Protein AF-0000000085145143 (afdb_homodimer)

Foldseek 3Di:
DPCPPPPPPPPPPPVPPPPPPPLVPDDWQQEKEKDKDAQQDADPPFARIKMKIATSQLRQIAIAGANDLALVLLLQLVVLVQVCCCPVLVDGHAEYEDEPDPSCPDPVNVVVCVVVNHYYHYDDPVPVVVNVSVVVLVVQLQVQLVVLCVQLVHDCSLSVLSSVLSSVVQQQDADPVNRGHSCVSSVCVPPPVVVVVVSRHSRRPDDPSVQSNQVSCCSRVVDRDDPPPDPPPD/DPPPPPPPPPPPPPPPPPPPPPLVPDDWQQEKEKDKDAQQDADPPFARIKMKIATSQLRQIAIAGANDLALVLLLQLVVLVQVCCCPVLVDGHAEYEDEPDPSCPDPSNVVVCVVVNHYYHYDDPVPVVVNVSVVVLVVQLQVQLVVLCVQLVHDCSLSVLSSVLSSVVQQQDADPVNRGHSCVSSVCVPPPVVVVVVSRHRHRPDDPSVVSNQVSCCSRVVDRDDPPPDPPPD

pLDDT: mean 74.97, std 22.34, range [20.44, 96.88]

Structure (mmCIF, N/CA/C/O backbone):
data_AF-0000000085145143-model_v1
#
loop_
_entity.id
_entity.type
_entity.pdbx_description
1 polymer 'Integrase catalytic domain-containing protein'
#
loop_
_atom_site.group_PDB
_atom_site.id
_atom_site.type_symbol
_atom_site.label_atom_id
_atom_site.label_alt_id
_atom_site.label_comp_id
_atom_site.label_asym_id
_atom_site.label_entity_id
_atom_site.label_seq_id
_atom_site.pdbx_PDB_ins_code
_atom_site.Cartn_x
_atom_site.Cartn_y
_atom_site.Cartn_z
_atom_site.occupancy
_atom_site.B_iso_or_equiv
_atom_site.auth_seq_id
_atom_site.auth_comp_id
_atom_site.auth_asym_id
_atom_site.auth_atom_id
_atom_site.pdbx_PDB_model_num
ATOM 1 N N . MET A 1 1 ? 29.375 -17.984 45.969 1 22.61 1 MET A N 1
ATOM 2 C CA . MET A 1 1 ? 27.938 -18.203 46 1 22.61 1 MET A CA 1
ATOM 3 C C . MET A 1 1 ? 27.188 -17.016 45.406 1 22.61 1 MET A C 1
ATOM 5 O O . MET A 1 1 ? 26.656 -16.172 46.156 1 22.61 1 MET A O 1
ATOM 9 N N . TYR A 1 2 ? 27.625 -16.297 44.438 1 26.81 2 TYR A N 1
ATOM 10 C CA . TYR A 1 2 ? 27.219 -14.961 44 1 26.81 2 TYR A CA 1
ATOM 11 C C . TYR A 1 2 ? 25.812 -14.984 43.406 1 26.81 2 TYR A C 1
ATOM 13 O O . TYR A 1 2 ? 25.469 -15.875 42.625 1 26.81 2 TYR A O 1
ATOM 21 N N . ASN A 1 3 ? 24.719 -14.586 44.188 1 25.91 3 ASN A N 1
ATOM 22 C CA . ASN A 1 3 ? 23.266 -14.555 44.031 1 25.91 3 ASN A CA 1
ATOM 23 C C . ASN A 1 3 ? 22.844 -13.711 42.812 1 25.91 3 ASN A C 1
ATOM 25 O O . ASN A 1 3 ? 23.156 -12.516 42.75 1 25.91 3 ASN A O 1
ATOM 29 N N . VAL A 1 4 ? 22.953 -14.172 41.688 1 27.72 4 VAL A N 1
ATOM 30 C CA . VAL A 1 4 ? 22.656 -13.453 40.438 1 27.72 4 VAL A CA 1
ATOM 31 C C . VAL A 1 4 ? 21.203 -12.969 40.469 1 27.72 4 VAL A C 1
ATOM 33 O O . VAL A 1 4 ? 20.281 -13.766 40.656 1 27.72 4 VAL A O 1
ATOM 36 N N . PRO A 1 5 ? 20.906 -11.711 40.906 1 30.16 5 PRO A N 1
ATOM 37 C CA . PRO A 1 5 ? 19.547 -11.18 41.062 1 30.16 5 PRO A CA 1
ATOM 38 C C . PRO A 1 5 ? 18.719 -11.375 39.781 1 30.16 5 PRO A C 1
ATOM 40 O O . PRO A 1 5 ? 19.25 -11.344 38.688 1 30.16 5 PRO A O 1
ATOM 43 N N . THR A 1 6 ? 17.781 -12.281 39.781 1 27.17 6 THR A N 1
ATOM 44 C CA . THR A 1 6 ? 16.781 -12.703 38.781 1 27.17 6 THR A CA 1
ATOM 45 C C . THR A 1 6 ? 15.953 -11.516 38.312 1 27.17 6 THR A C 1
ATOM 47 O O . THR A 1 6 ? 15.219 -10.914 39.094 1 27.17 6 THR A O 1
ATOM 50 N N . ARG A 1 7 ? 16.547 -10.578 37.594 1 28.42 7 ARG A N 1
ATOM 51 C CA . ARG A 1 7 ? 15.742 -9.43 37.188 1 28.42 7 ARG A CA 1
ATOM 52 C C . ARG A 1 7 ? 14.383 -9.875 36.688 1 28.42 7 ARG A C 1
ATOM 54 O O . ARG A 1 7 ? 14.297 -10.711 35.781 1 28.42 7 ARG A O 1
ATOM 61 N N . GLN A 1 8 ? 13.297 -9.852 37.5 1 27.86 8 GLN A N 1
ATOM 62 C CA . GLN A 1 8 ? 11.867 -10.039 37.25 1 27.86 8 GLN A CA 1
ATOM 63 C C . GLN A 1 8 ? 11.414 -9.32 36 1 27.86 8 GLN A C 1
ATOM 65 O O . GLN A 1 8 ? 11.688 -8.133 35.812 1 27.86 8 GLN A O 1
ATOM 70 N N . SER A 1 9 ? 11.297 -9.953 34.906 1 26.72 9 SER A N 1
ATOM 71 C CA . SER A 1 9 ? 10.766 -9.547 33.594 1 26.72 9 SER A CA 1
ATOM 72 C C . SER A 1 9 ? 9.445 -8.805 33.75 1 26.72 9 SER A C 1
ATOM 74 O O . SER A 1 9 ? 8.492 -9.344 34.312 1 26.72 9 SER A O 1
ATOM 76 N N . ARG A 1 10 ? 9.5 -7.527 34.281 1 24.03 10 ARG A N 1
ATOM 77 C CA . ARG A 1 10 ? 8.289 -6.719 34.344 1 24.03 10 ARG A CA 1
ATOM 78 C C . ARG A 1 10 ? 7.465 -6.859 33.062 1 24.03 10 ARG A C 1
ATOM 80 O O . ARG A 1 10 ? 7.93 -6.504 31.984 1 24.03 10 ARG A O 1
ATOM 87 N N . LYS A 1 11 ? 6.703 -7.883 33 1 29.31 11 LYS A N 1
ATOM 88 C CA . LYS A 1 11 ? 5.605 -7.957 32.062 1 29.31 11 LYS A CA 1
ATOM 89 C C . LYS A 1 11 ? 4.949 -6.594 31.859 1 29.31 11 LYS A C 1
ATOM 91 O O . LYS A 1 11 ? 4.469 -5.992 32.812 1 29.31 11 LYS A O 1
ATOM 96 N N . HIS A 1 12 ? 5.586 -5.664 31.156 1 27.03 12 HIS A N 1
ATOM 97 C CA . HIS A 1 12 ? 4.918 -4.398 30.891 1 27.03 12 HIS A CA 1
ATOM 98 C C . HIS A 1 12 ? 3.461 -4.617 30.484 1 27.03 12 HIS A C 1
ATOM 100 O O . HIS A 1 12 ? 3.178 -5.324 29.516 1 27.03 12 HIS A O 1
ATOM 106 N N . ASN A 1 13 ? 2.652 -4.77 31.469 1 28.22 13 ASN A N 1
ATOM 107 C CA . ASN A 1 13 ? 1.201 -4.66 31.359 1 28.22 13 ASN A CA 1
ATOM 108 C C . ASN A 1 13 ? 0.792 -3.453 30.516 1 28.22 13 ASN A C 1
ATOM 110 O O . ASN A 1 13 ? 0.953 -2.309 30.953 1 28.22 13 ASN A O 1
ATOM 114 N N . HIS A 1 14 ? 1.243 -3.422 29.328 1 30.97 14 HIS A N 1
ATOM 115 C CA . HIS A 1 14 ? 0.666 -2.354 28.516 1 30.97 14 HIS A CA 1
ATOM 116 C C . HIS A 1 14 ? -0.844 -2.266 28.719 1 30.97 14 HIS A C 1
ATOM 118 O O . HIS A 1 14 ? -1.556 -3.258 28.531 1 30.97 14 HIS A O 1
ATOM 124 N N . THR A 1 15 ? -1.223 -1.493 29.656 1 28.31 15 THR A N 1
ATOM 125 C CA . THR A 1 15 ? -2.611 -1.104 29.875 1 28.31 15 THR A CA 1
ATOM 126 C C . THR A 1 15 ? -3.262 -0.66 28.578 1 28.31 15 THR A C 1
ATOM 128 O O . THR A 1 15 ? -2.883 0.364 28 1 28.31 15 THR A O 1
ATOM 131 N N . VAL A 1 16 ? -3.693 -1.386 27.734 1 35.94 16 VAL A N 1
ATOM 132 C CA . VAL A 1 16 ? -4.605 -1.197 26.609 1 35.94 16 VAL A CA 1
ATOM 133 C C . VAL A 1 16 ? -5.766 -0.296 27.031 1 35.94 16 VAL A C 1
ATOM 135 O O . VAL A 1 16 ? -6.668 -0.026 26.234 1 35.94 16 VAL A O 1
ATOM 138 N N . GLY A 1 17 ? -6.004 0.074 28.234 1 32.25 17 GLY A N 1
ATOM 139 C CA . GLY A 1 17 ? -7.16 0.779 28.766 1 32.25 17 GLY A CA 1
ATOM 140 C C . GLY A 1 17 ? -7.176 2.254 28.406 1 32.25 17 GLY A C 1
ATOM 141 O O . GLY A 1 17 ? -8.188 2.93 28.594 1 32.25 17 GLY A O 1
ATOM 142 N N . SER A 1 18 ? -6.051 2.936 28.547 1 34.72 18 SER A N 1
ATOM 143 C CA . SER A 1 18 ? -6.191 4.379 28.703 1 34.72 18 SER A CA 1
ATOM 144 C C . SER A 1 18 ? -6.59 5.039 27.391 1 34.72 18 SER A C 1
ATOM 146 O O . SER A 1 18 ? -6.492 6.262 27.25 1 34.72 18 SER A O 1
ATOM 148 N N . ARG A 1 19 ? -6.52 4.371 26.234 1 40.06 19 ARG A N 1
ATOM 149 C CA . ARG A 1 19 ? -7.188 5.141 25.188 1 40.06 19 ARG A CA 1
ATOM 150 C C . ARG A 1 19 ? -8.484 5.758 25.703 1 40.06 19 ARG A C 1
ATOM 152 O O . ARG A 1 19 ? -9.352 5.055 26.219 1 40.06 19 ARG A O 1
ATOM 159 N N . LEU A 1 20 ? -8.492 6.957 26.125 1 40.91 20 LEU A N 1
ATOM 160 C CA . LEU A 1 20 ? -9.617 7.715 26.656 1 40.91 20 LEU A CA 1
ATOM 161 C C . LEU A 1 20 ? -10.93 7.262 26.031 1 40.91 20 LEU A C 1
ATOM 163 O O . LEU A 1 20 ? -10.969 6.949 24.828 1 40.91 20 LEU A O 1
ATOM 167 N N . LYS A 1 21 ? -12 6.855 26.781 1 39.25 21 LYS A N 1
ATOM 168 C CA . LYS A 1 21 ? -13.445 6.723 26.625 1 39.25 21 LYS A CA 1
ATOM 169 C C . LYS A 1 21 ? -13.961 7.625 25.516 1 39.25 21 LYS A C 1
ATOM 171 O O . LYS A 1 21 ? -14.992 7.34 24.906 1 39.25 21 LYS A O 1
ATOM 176 N N . TYR A 1 22 ? -13.391 8.82 25.391 1 41.31 22 TYR A N 1
ATOM 177 C CA . TYR A 1 22 ? -13.992 9.891 24.609 1 41.31 22 TYR A CA 1
ATOM 178 C C . TYR A 1 22 ? -13.766 9.672 23.109 1 41.31 22 TYR A C 1
ATOM 180 O O . TYR A 1 22 ? -14.445 10.266 22.281 1 41.31 22 TYR A O 1
ATOM 188 N N . GLN A 1 23 ? -12.664 8.969 22.734 1 49.94 23 GLN A N 1
ATOM 189 C CA . GLN A 1 23 ? -12.352 8.898 21.312 1 49.94 23 GLN A CA 1
ATOM 190 C C . GLN A 1 23 ? -13.43 8.125 20.562 1 49.94 23 GLN A C 1
ATOM 192 O O . GLN A 1 23 ? -13.555 8.266 19.344 1 49.94 23 GLN A O 1
ATOM 197 N N . LYS A 1 24 ? -14.117 7.152 21.312 1 53.81 24 LYS A N 1
ATOM 198 C CA . LYS A 1 24 ? -15.078 6.266 20.672 1 53.81 24 LYS A CA 1
ATOM 199 C C . LYS A 1 24 ? -16.25 7.059 20.094 1 53.81 24 LYS A C 1
ATOM 201 O O . LYS A 1 24 ? -16.969 6.57 19.219 1 53.81 24 LYS A O 1
ATOM 206 N N . ASN A 1 25 ? -16.25 8.438 20.422 1 67.5 25 ASN A N 1
ATOM 207 C CA . ASN A 1 25 ? -17.547 8.969 20.016 1 67.5 25 ASN A CA 1
ATOM 208 C C . ASN A 1 25 ? -17.391 10.031 18.938 1 67.5 25 ASN A C 1
ATOM 210 O O . ASN A 1 25 ? -18.312 10.82 18.703 1 67.5 25 ASN A O 1
ATOM 214 N N . TYR A 1 26 ? -16.109 10.109 18.328 1 87.88 26 TYR A N 1
ATOM 215 C CA . TYR A 1 26 ? -16.016 11.172 17.344 1 87.88 26 TYR A CA 1
ATOM 216 C C . TYR A 1 26 ? -16.391 10.664 15.953 1 87.88 26 TYR A C 1
ATOM 218 O O . TYR A 1 26 ? -16.078 9.516 15.609 1 87.88 26 TYR A O 1
ATOM 226 N N . GLU A 1 27 ? -17.094 11.508 15.242 1 91.5 27 GLU A N 1
ATOM 227 C CA . GLU A 1 27 ? -17.375 11.242 13.836 1 91.5 27 GLU A CA 1
ATOM 228 C C .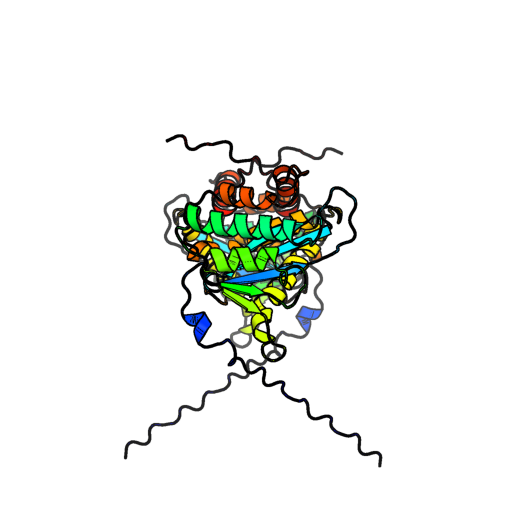 GLU A 1 27 ? -16.156 11.5 12.969 1 91.5 27 GLU A C 1
ATOM 230 O O . GLU A 1 27 ? -15.172 12.102 13.422 1 91.5 27 GLU A O 1
ATOM 235 N N . PRO A 1 28 ? -16.156 11.047 11.766 1 90.88 28 PRO A N 1
ATOM 236 C CA . PRO A 1 28 ? -15.008 11.25 10.875 1 90.88 28 PRO A CA 1
ATOM 237 C C . PRO A 1 28 ? -14.578 12.711 10.789 1 90.88 28 PRO A C 1
ATOM 239 O O . PRO A 1 28 ? -15.406 13.594 10.562 1 90.88 28 PRO A O 1
ATOM 242 N N . PHE A 1 29 ? -13.289 12.961 11.055 1 93.19 29 PHE A N 1
ATOM 243 C CA . PHE A 1 29 ? -12.562 14.211 10.836 1 93.19 29 PHE A CA 1
ATOM 244 C C . PHE A 1 29 ? -12.859 15.203 11.953 1 93.19 29 PHE A C 1
ATOM 246 O O . PHE A 1 29 ? -12.477 16.375 11.867 1 93.19 29 PHE A O 1
ATOM 253 N N . GLN A 1 30 ? -13.453 14.766 13.055 1 95.06 30 GLN A N 1
ATOM 254 C CA . GLN A 1 30 ? -13.75 15.648 14.172 1 95.06 30 GLN A CA 1
ATOM 255 C C . GLN A 1 30 ? -12.578 15.727 15.141 1 95.06 30 GLN A C 1
ATOM 257 O O . GLN A 1 30 ? -12.398 16.734 15.828 1 95.06 30 GLN A O 1
ATOM 262 N N . TYR A 1 31 ? -11.844 14.719 15.211 1 94.56 31 TYR A N 1
ATOM 263 C CA . TYR A 1 31 ? -10.672 14.625 16.078 1 94.56 31 TYR A CA 1
ATOM 264 C C . TYR A 1 31 ? -9.43 14.266 15.289 1 94.56 31 TYR A C 1
ATOM 266 O O . TYR A 1 31 ? -9.305 13.148 14.781 1 94.56 31 TYR A O 1
ATOM 274 N N . ILE A 1 32 ? -8.461 15.211 15.234 1 94.19 32 ILE A N 1
ATOM 275 C CA . ILE A 1 32 ? -7.305 15.047 14.367 1 94.19 32 ILE A CA 1
ATOM 276 C C . ILE A 1 32 ? -6.027 15.016 15.203 1 94.19 32 ILE A C 1
ATOM 278 O O . ILE A 1 32 ? -5.824 15.875 16.062 1 94.19 32 ILE A O 1
ATOM 282 N N . HIS A 1 33 ? -5.238 13.969 15.008 1 93.38 33 HIS A N 1
ATOM 283 C CA . HIS A 1 33 ? -3.889 13.898 15.562 1 93.38 33 HIS A CA 1
ATOM 284 C C . HIS A 1 33 ? -2.875 14.539 14.617 1 93.38 33 HIS A C 1
ATOM 286 O O . HIS A 1 33 ? -3.025 14.477 13.398 1 93.38 33 HIS A O 1
ATOM 292 N N . THR A 1 34 ? -1.858 15.141 15.188 1 92.88 34 THR A N 1
ATOM 293 C CA . THR A 1 34 ? -0.832 15.711 14.328 1 92.88 34 THR A CA 1
ATOM 294 C C . THR A 1 34 ? 0.549 15.57 14.953 1 92.88 34 THR A C 1
ATOM 296 O O . THR A 1 34 ? 0.671 15.469 16.172 1 92.88 34 THR A O 1
ATOM 299 N N . ASP A 1 35 ? 1.504 15.43 14.141 1 90.75 35 ASP A N 1
ATOM 300 C CA . ASP A 1 35 ? 2.908 15.367 14.531 1 90.75 35 ASP A CA 1
ATOM 301 C C . ASP A 1 35 ? 3.814 15.875 13.414 1 90.75 35 ASP A C 1
ATOM 303 O O . ASP A 1 35 ? 3.508 15.703 12.234 1 90.75 35 ASP A O 1
ATOM 307 N N . VAL A 1 36 ? 4.836 16.547 13.852 1 91.94 36 VAL A N 1
ATOM 308 C CA . VAL A 1 36 ? 5.812 17.062 12.898 1 91.94 36 VAL A CA 1
ATOM 309 C C . VAL A 1 36 ? 7.074 16.203 12.93 1 91.94 36 VAL A C 1
ATOM 311 O O . VAL A 1 36 ? 7.52 15.781 14 1 91.94 36 VAL A O 1
ATOM 314 N N . PHE A 1 37 ? 7.633 16 11.703 1 93.06 37 PHE A N 1
ATOM 315 C CA . PHE A 1 37 ? 8.883 15.25 11.617 1 93.06 37 PHE A CA 1
ATOM 316 C C . PHE A 1 37 ? 9.938 16.031 10.852 1 93.06 37 PHE A C 1
ATOM 318 O O . PHE A 1 37 ? 9.633 16.672 9.836 1 93.06 37 PHE A O 1
ATOM 325 N N . GLY A 1 38 ? 11.18 15.875 11.25 1 92.44 38 GLY A N 1
ATOM 326 C CA . GLY A 1 38 ? 12.32 16.547 10.648 1 92.44 38 GLY A CA 1
ATOM 327 C C . GLY A 1 38 ? 13.203 17.234 11.664 1 92.44 38 GLY A C 1
ATOM 328 O O . GLY A 1 38 ? 13.023 17.078 12.875 1 92.44 38 GLY A O 1
ATOM 329 N N . PRO A 1 39 ? 14.188 17.922 11.422 1 93.69 39 PRO A N 1
ATOM 330 C CA . PRO A 1 39 ? 14.594 18.125 10.031 1 93.69 39 PRO A CA 1
ATOM 331 C C . PRO A 1 39 ? 15.344 16.922 9.453 1 93.69 39 PRO A C 1
ATOM 333 O O . PRO A 1 39 ? 16.094 16.266 10.172 1 93.69 39 PRO A O 1
ATOM 336 N N . VAL A 1 40 ? 15.07 16.641 8.156 1 93.75 40 VAL A N 1
ATOM 337 C CA . VAL A 1 40 ? 15.852 15.695 7.387 1 93.75 40 VAL A CA 1
ATOM 338 C C . VAL A 1 40 ? 16.906 16.438 6.562 1 93.75 40 VAL A C 1
ATOM 340 O O . VAL A 1 40 ? 16.641 17.516 6.027 1 93.75 40 VAL A O 1
ATOM 343 N N . SER A 1 41 ? 18.094 15.859 6.516 1 93.06 41 SER A N 1
ATOM 344 C CA . SER A 1 41 ? 19.188 16.5 5.781 1 93.06 41 SER A CA 1
ATOM 345 C C . SER A 1 41 ? 19.047 16.266 4.277 1 93.06 41 SER A C 1
ATOM 347 O O . SER A 1 41 ? 19.469 15.234 3.762 1 93.06 41 SER A O 1
ATOM 349 N N . VAL A 1 42 ? 18.469 17.234 3.541 1 92 42 VAL A N 1
ATOM 350 C CA . VAL A 1 42 ? 18.297 17.172 2.094 1 92 42 VAL A CA 1
ATOM 351 C C . VAL A 1 42 ? 18.656 18.516 1.469 1 92 42 VAL A C 1
ATOM 353 O O . VAL A 1 42 ? 18.703 19.531 2.158 1 92 42 VAL A O 1
ATOM 356 N N . ASP A 1 43 ? 18.969 18.469 0.207 1 87.94 43 ASP A N 1
ATOM 357 C CA . ASP A 1 43 ? 19.344 19.672 -0.508 1 87.94 43 ASP A CA 1
ATOM 358 C C . ASP A 1 43 ? 18.109 20.516 -0.84 1 87.94 43 ASP A C 1
ATOM 360 O O . ASP A 1 43 ? 17.031 19.984 -1.066 1 87.94 43 ASP A O 1
ATOM 364 N N . LYS A 1 44 ? 18.344 21.906 -0.719 1 83.75 44 LYS A N 1
ATOM 365 C CA . LYS A 1 44 ? 17.281 22.75 -1.267 1 83.75 44 LYS A CA 1
ATOM 366 C C . LYS A 1 44 ? 17.094 22.484 -2.756 1 83.75 44 LYS A C 1
ATOM 368 O O . LYS A 1 44 ? 18.047 22.172 -3.471 1 83.75 44 LYS A O 1
ATOM 373 N N . PRO A 1 45 ? 15.867 22.422 -3.256 1 84.31 45 PRO A N 1
ATOM 374 C CA . PRO A 1 45 ? 14.648 22.969 -2.643 1 84.31 45 PRO A CA 1
ATOM 375 C C . PRO A 1 45 ? 13.766 21.891 -2.025 1 84.31 45 PRO A C 1
ATOM 377 O O . PRO A 1 45 ? 12.562 22.094 -1.842 1 84.31 45 PRO A O 1
ATOM 380 N N . TYR A 1 46 ? 14.297 20.719 -1.671 1 86.44 46 TYR A N 1
ATOM 381 C CA . TYR A 1 46 ? 13.484 19.656 -1.098 1 86.44 46 TYR A CA 1
ATOM 382 C C . TYR A 1 46 ? 13.125 19.953 0.35 1 86.44 46 TYR A C 1
ATOM 384 O O . TYR A 1 46 ? 13.93 20.531 1.089 1 86.44 46 TYR A O 1
ATOM 392 N N . PRO A 1 47 ? 11.859 19.641 0.732 1 88.88 47 PRO A N 1
ATOM 393 C CA . PRO A 1 47 ? 11.445 19.938 2.105 1 88.88 47 PRO A CA 1
ATOM 394 C C . PRO A 1 47 ? 12.25 19.172 3.146 1 88.88 47 PRO A C 1
ATOM 396 O O . PRO A 1 47 ? 12.547 17.984 2.955 1 88.88 47 PRO A O 1
ATOM 399 N N . SER A 1 48 ? 12.547 19.844 4.238 1 93 48 SER A N 1
ATOM 400 C CA . SER A 1 48 ? 13.32 19.219 5.305 1 93 48 SER A CA 1
ATOM 401 C C . SER A 1 48 ? 12.414 18.719 6.422 1 93 48 SER A C 1
ATOM 403 O O . SER A 1 48 ? 12.852 17.969 7.297 1 93 48 SER A O 1
ATOM 405 N N . TRP A 1 49 ? 11.094 19.188 6.344 1 92.94 49 TRP A N 1
ATOM 406 C CA . TRP A 1 49 ? 10.102 18.797 7.348 1 92.94 49 TRP A CA 1
ATOM 407 C C . TRP A 1 49 ? 8.797 18.375 6.691 1 92.94 49 TRP A C 1
ATOM 409 O O . TRP A 1 49 ? 8.523 18.75 5.547 1 92.94 49 TRP A O 1
ATOM 419 N N . PHE A 1 50 ? 8.086 17.547 7.391 1 92.19 50 PHE A N 1
ATOM 420 C CA . PHE A 1 50 ? 6.684 17.391 7.031 1 92.19 50 PHE A CA 1
ATOM 421 C C . PHE A 1 50 ? 5.805 17.344 8.281 1 92.19 50 PHE A C 1
ATOM 423 O O . PHE A 1 50 ? 6.301 17.094 9.383 1 92.19 50 PHE A O 1
ATOM 430 N N . VAL A 1 51 ? 4.613 17.688 8.133 1 92.69 51 VAL A N 1
ATOM 431 C CA . VAL A 1 51 ? 3.613 17.531 9.18 1 92.69 51 VAL A CA 1
ATOM 432 C C . VAL A 1 51 ? 2.564 16.5 8.734 1 92.69 51 VAL A C 1
ATOM 434 O O . VAL A 1 51 ? 2.139 16.516 7.578 1 92.69 51 VAL A O 1
ATOM 437 N N . ALA A 1 52 ? 2.262 15.648 9.617 1 92.81 52 ALA A N 1
ATOM 438 C CA . ALA A 1 52 ? 1.256 14.625 9.344 1 92.81 52 ALA A CA 1
ATOM 439 C C . ALA A 1 52 ? 0.009 14.836 10.203 1 92.81 52 ALA A C 1
ATOM 441 O O . ALA A 1 52 ? 0.105 15.273 11.352 1 92.81 52 ALA A O 1
ATOM 442 N N . PHE A 1 53 ? -1.136 14.602 9.633 1 93 53 PHE A N 1
ATOM 443 C CA . PHE A 1 53 ? -2.426 14.617 10.312 1 93 53 PHE A CA 1
ATOM 444 C C . PHE A 1 53 ? -3.125 13.273 10.188 1 93 53 PHE A C 1
ATOM 446 O O . PHE A 1 53 ? -3.105 12.656 9.117 1 93 53 PHE A O 1
ATOM 453 N N . THR A 1 54 ? -3.68 12.797 11.242 1 93.12 54 THR A N 1
ATOM 454 C CA . THR A 1 54 ? -4.414 11.539 11.234 1 93.12 54 THR A CA 1
ATOM 455 C C . THR A 1 54 ? -5.773 11.703 11.914 1 93.12 54 THR A C 1
ATOM 457 O O . THR A 1 54 ? -5.852 12.172 13.047 1 93.12 54 THR A O 1
ATOM 460 N N . ASP A 1 55 ? -6.77 11.359 11.203 1 92.56 55 ASP A N 1
ATOM 461 C CA . ASP A 1 55 ? -8.109 11.352 11.789 1 92.56 55 ASP A CA 1
ATOM 462 C C . ASP A 1 55 ? -8.273 10.188 12.766 1 92.56 55 ASP A C 1
ATOM 464 O O . ASP A 1 55 ? -7.891 9.062 12.461 1 92.56 55 ASP A O 1
ATOM 468 N N . GLU A 1 56 ? -8.828 10.477 13.883 1 91.69 56 GLU A N 1
ATOM 469 C CA . GLU A 1 56 ? -9.016 9.469 14.93 1 91.69 56 GLU A CA 1
ATOM 470 C C . GLU A 1 56 ? -9.984 8.375 14.477 1 91.69 56 GLU A C 1
ATOM 472 O O . GLU A 1 56 ? -9.688 7.188 14.602 1 91.69 56 GLU A O 1
ATOM 477 N N . ALA A 1 57 ? -11.062 8.75 13.883 1 91.56 57 ALA A N 1
ATOM 478 C CA . ALA A 1 57 ? -12.172 7.836 13.594 1 91.56 57 ALA A CA 1
ATOM 479 C C . ALA A 1 57 ? -11.852 6.957 12.391 1 91.56 57 ALA A C 1
ATOM 481 O O . ALA A 1 57 ? -12.117 5.754 12.406 1 91.56 57 ALA A O 1
ATOM 482 N N . THR A 1 58 ? -11.266 7.527 11.375 1 90.75 58 THR A N 1
ATOM 483 C CA . THR A 1 58 ? -11.109 6.816 10.109 1 90.75 58 THR A CA 1
ATOM 484 C C . THR A 1 58 ? -9.664 6.383 9.914 1 90.75 58 THR A C 1
ATOM 486 O O . THR A 1 58 ? -9.367 5.559 9.047 1 90.75 58 THR A O 1
ATOM 489 N N . ARG A 1 59 ? -8.742 6.992 10.57 1 92.06 59 ARG A N 1
ATOM 490 C CA . ARG A 1 59 ? -7.297 6.809 10.43 1 92.06 59 ARG A CA 1
ATOM 491 C C . ARG A 1 59 ? -6.801 7.355 9.102 1 92.06 59 ARG A C 1
ATOM 493 O O . ARG A 1 59 ? -5.676 7.07 8.688 1 92.06 59 ARG A O 1
ATOM 500 N N . PHE A 1 60 ? -7.66 8.141 8.492 1 90.81 60 PHE A N 1
ATOM 501 C CA . PHE A 1 60 ? -7.227 8.812 7.273 1 90.81 60 PHE A CA 1
ATOM 502 C C . PHE A 1 60 ? -6.094 9.789 7.566 1 90.81 60 PHE A C 1
ATOM 504 O O . PHE A 1 60 ? -6.133 10.508 8.562 1 90.81 60 PHE A O 1
ATOM 511 N N . ARG A 1 61 ? -5.145 9.812 6.617 1 91.19 61 ARG A N 1
ATOM 512 C CA . ARG A 1 61 ? -3.936 10.594 6.871 1 91.19 61 ARG A CA 1
ATOM 513 C C . ARG A 1 61 ? -3.715 11.633 5.773 1 91.19 61 ARG A C 1
ATOM 515 O O . ARG A 1 61 ? -4.023 11.383 4.605 1 91.19 61 ARG A O 1
ATOM 522 N N . TRP A 1 62 ? -3.158 12.766 6.238 1 89.06 62 TRP A N 1
ATOM 523 C CA . TRP A 1 62 ? -2.596 13.789 5.367 1 89.06 62 TRP A CA 1
ATOM 524 C C . TRP A 1 62 ? -1.149 14.086 5.742 1 89.06 62 TRP A C 1
ATOM 526 O O . TRP A 1 62 ? -0.775 14.008 6.914 1 89.06 62 TRP A O 1
ATOM 536 N N . VAL A 1 63 ? -0.386 14.422 4.684 1 90.88 63 VAL A N 1
ATOM 537 C CA . VAL A 1 63 ? 0.961 14.922 4.949 1 90.88 63 VAL A CA 1
ATOM 538 C C . VAL A 1 63 ? 1.214 16.188 4.133 1 90.88 63 VAL A C 1
ATOM 540 O O . VAL A 1 63 ? 0.771 16.297 2.986 1 90.88 63 VAL A O 1
ATOM 543 N N . PHE A 1 64 ? 1.954 17.125 4.777 1 87.88 64 PHE A N 1
ATOM 544 C CA . PHE A 1 64 ? 2.324 18.391 4.125 1 87.88 64 PHE A CA 1
ATOM 545 C C . PHE A 1 64 ? 3.812 18.656 4.297 1 87.88 64 PHE A C 1
ATOM 547 O O . PHE A 1 64 ? 4.367 18.453 5.379 1 87.88 64 PHE A O 1
ATOM 554 N N . PRO A 1 65 ? 4.352 19.062 3.141 1 88.69 65 PRO A N 1
ATOM 555 C CA . PRO A 1 65 ? 5.754 19.469 3.277 1 88.69 65 PRO A CA 1
ATOM 556 C C . PRO A 1 65 ? 5.914 20.781 4.02 1 88.69 65 PRO A C 1
ATOM 558 O O . PRO A 1 65 ? 5.059 21.672 3.91 1 88.69 65 PRO A O 1
ATOM 561 N N . LEU A 1 66 ? 6.953 20.891 4.781 1 88.88 66 LEU A N 1
ATOM 562 C CA . LEU A 1 66 ? 7.281 22.141 5.473 1 88.88 66 LEU A CA 1
ATOM 563 C C . LEU A 1 66 ? 8.719 22.562 5.191 1 88.88 66 LEU A C 1
ATOM 565 O O . LEU A 1 66 ? 9.633 21.719 5.227 1 88.88 66 LEU A O 1
ATOM 569 N N . GLU A 1 67 ? 8.867 23.797 4.891 1 85.38 67 GLU A N 1
ATOM 570 C CA . GLU A 1 67 ? 10.211 24.344 4.762 1 85.38 67 GLU A CA 1
ATOM 571 C C . GLU A 1 67 ? 10.82 24.625 6.133 1 85.38 67 GLU A C 1
ATOM 573 O O . GLU A 1 67 ? 12.039 24.547 6.305 1 85.38 67 GLU A O 1
ATOM 578 N N . ASN A 1 68 ? 9.977 24.984 7.031 1 86.75 68 ASN A N 1
ATOM 579 C CA . ASN A 1 68 ? 10.328 25.266 8.414 1 86.75 68 ASN A CA 1
ATOM 580 C C . ASN A 1 68 ? 9.148 25.016 9.359 1 86.75 68 ASN A C 1
ATOM 582 O O . ASN A 1 68 ? 8.078 24.594 8.922 1 86.75 68 ASN A O 1
ATOM 586 N N . LYS A 1 69 ? 9.359 25.219 10.656 1 87.5 69 LYS A N 1
ATOM 587 C CA . LYS A 1 69 ? 8.328 24.906 11.641 1 87.5 69 LYS A CA 1
ATOM 588 C C . LYS A 1 69 ? 7.77 26.188 12.266 1 87.5 69 LYS A C 1
ATOM 590 O O . LYS A 1 69 ? 7.465 26.219 13.461 1 87.5 69 LYS A O 1
ATOM 595 N N . THR A 1 70 ? 7.684 27.188 11.492 1 88.38 70 THR A N 1
ATOM 596 C CA . THR A 1 70 ? 7.219 28.453 12.047 1 88.38 70 THR A CA 1
ATOM 597 C C . THR A 1 70 ? 5.711 28.422 12.297 1 88.38 70 THR A C 1
ATOM 599 O O . THR A 1 70 ? 4.988 27.672 11.641 1 88.38 70 THR A O 1
ATOM 602 N N . ALA A 1 71 ? 5.27 29.297 13.156 1 89.69 71 ALA A N 1
ATOM 603 C CA . ALA A 1 71 ? 3.859 29.391 13.523 1 89.69 71 ALA A CA 1
ATOM 604 C C . ALA A 1 71 ? 3.008 29.781 12.312 1 89.69 71 ALA A C 1
ATOM 606 O O . ALA A 1 71 ? 1.902 29.266 12.141 1 89.69 71 ALA A O 1
ATOM 607 N N . ASP A 1 72 ? 3.506 30.672 11.531 1 90.25 72 ASP A N 1
ATOM 608 C CA . ASP A 1 72 ? 2.76 31.141 10.367 1 90.25 72 ASP A CA 1
ATOM 609 C C . ASP A 1 72 ? 2.498 30 9.391 1 90.25 72 ASP A C 1
ATOM 611 O O . ASP A 1 72 ? 1.394 29.875 8.859 1 90.25 72 ASP A O 1
ATOM 615 N N . LEU A 1 73 ? 3.545 29.281 9.133 1 88.12 73 LEU A N 1
ATOM 616 C CA . LEU A 1 73 ? 3.404 28.156 8.203 1 88.12 73 LEU A CA 1
ATOM 617 C C . LEU A 1 73 ? 2.453 27.109 8.758 1 88.12 73 LEU A C 1
ATOM 619 O O . LEU A 1 73 ? 1.623 26.562 8.023 1 88.12 73 LEU A O 1
ATOM 623 N N . MET A 1 74 ? 2.529 26.812 9.977 1 91.19 74 MET A N 1
ATOM 624 C CA . MET A 1 74 ? 1.643 25.844 10.609 1 91.19 74 MET A CA 1
ATOM 625 C C . MET A 1 74 ? 0.192 26.312 10.555 1 91.19 74 MET A C 1
ATOM 627 O O . MET A 1 74 ? -0.709 25.516 10.273 1 91.19 74 MET A O 1
ATOM 631 N N . LEU A 1 75 ? 0.048 27.547 10.844 1 92.75 75 LEU A N 1
ATOM 632 C CA . LEU A 1 75 ? -1.295 28.109 10.742 1 92.75 75 LEU A CA 1
ATOM 633 C C . LEU A 1 75 ? -1.848 27.938 9.328 1 92.75 75 LEU A C 1
ATOM 635 O O . LEU A 1 75 ? -3.006 27.562 9.156 1 92.75 75 LEU A O 1
ATOM 639 N N . HIS A 1 76 ? -1.012 28.219 8.406 1 90.56 76 HIS A N 1
ATOM 640 C CA . HIS A 1 76 ? -1.422 28.094 7.012 1 90.56 76 HIS A CA 1
ATOM 641 C C . HIS A 1 76 ? -1.869 26.672 6.691 1 90.56 76 HIS A C 1
ATOM 643 O O . HIS A 1 76 ? -2.928 26.469 6.094 1 90.56 76 HIS A O 1
ATOM 649 N N . VAL A 1 77 ? -1.1 25.672 7.082 1 90.38 77 VAL A N 1
ATOM 650 C CA . VAL A 1 77 ? -1.377 24.266 6.781 1 90.38 77 VAL A CA 1
ATOM 651 C C . VAL A 1 77 ? -2.645 23.828 7.512 1 90.38 77 VAL A C 1
ATOM 653 O O . VAL A 1 77 ? -3.508 23.172 6.922 1 90.38 77 VAL A O 1
ATOM 656 N N . ILE A 1 78 ? -2.811 24.172 8.75 1 93.38 78 ILE A N 1
ATOM 657 C CA . ILE A 1 78 ? -3.951 23.75 9.555 1 93.38 78 ILE A CA 1
ATOM 658 C C . ILE A 1 78 ? -5.227 24.406 9.023 1 93.38 78 ILE A C 1
ATOM 660 O O . ILE A 1 78 ? -6.266 23.75 8.906 1 93.38 78 ILE A O 1
ATOM 664 N N . THR A 1 79 ? -5.113 25.672 8.664 1 92.5 79 THR A N 1
ATOM 665 C CA . THR A 1 79 ? -6.266 26.344 8.086 1 92.5 79 THR A CA 1
ATOM 666 C C . THR A 1 79 ? -6.691 25.688 6.777 1 92.5 79 THR A C 1
ATOM 668 O O . THR A 1 79 ? -7.883 25.484 6.539 1 92.5 79 THR A O 1
ATOM 671 N N . ALA A 1 80 ? -5.707 25.359 5.98 1 86.75 80 ALA A N 1
ATOM 672 C CA . ALA A 1 80 ? -6 24.672 4.723 1 86.75 80 ALA A CA 1
ATOM 673 C C . ALA A 1 80 ? -6.695 23.344 4.969 1 86.75 80 ALA A C 1
ATOM 675 O O . ALA A 1 80 ? -7.652 22.984 4.27 1 86.75 80 ALA A O 1
ATOM 676 N N . LEU A 1 81 ? -6.258 22.609 5.914 1 89.94 81 LEU A N 1
ATOM 677 C CA . LEU A 1 81 ? -6.84 21.312 6.234 1 89.94 81 LEU A CA 1
ATOM 678 C C . LEU A 1 81 ? -8.273 21.469 6.73 1 89.94 81 LEU A C 1
ATOM 680 O O . LEU A 1 81 ? -9.172 20.766 6.281 1 89.94 81 LEU A O 1
ATOM 684 N N . VAL A 1 82 ? -8.469 22.375 7.664 1 92.88 82 VAL A N 1
ATOM 685 C CA . VAL A 1 82 ? -9.797 22.625 8.227 1 92.88 82 VAL A CA 1
ATOM 686 C C . VAL A 1 82 ? -10.773 23 7.113 1 92.88 82 VAL A C 1
ATOM 688 O O . VAL A 1 82 ? -11.883 22.469 7.059 1 92.88 82 VAL A O 1
ATOM 691 N N . ASN A 1 83 ? -10.328 23.828 6.199 1 88 83 ASN A N 1
ATOM 692 C CA . ASN A 1 83 ? -11.18 24.25 5.086 1 88 83 ASN A CA 1
ATOM 693 C C . ASN A 1 83 ? -11.477 23.094 4.145 1 88 83 ASN A C 1
ATOM 695 O O . ASN A 1 83 ? -12.602 22.969 3.648 1 88 83 ASN A O 1
ATOM 699 N N . THR A 1 84 ? -10.5 22.328 3.908 1 83.25 84 THR A N 1
ATOM 700 C CA . THR A 1 84 ? -10.68 21.156 3.041 1 83.25 84 THR A CA 1
ATOM 701 C C . THR A 1 84 ? -11.703 20.203 3.635 1 83.25 84 THR A C 1
ATOM 703 O O . THR A 1 84 ? -12.586 19.703 2.928 1 83.25 84 THR A O 1
ATOM 706 N N . ILE A 1 85 ? -11.594 19.891 4.883 1 86.81 85 ILE A N 1
ATOM 707 C CA . ILE A 1 85 ? -12.492 18.969 5.566 1 86.81 85 ILE A CA 1
ATOM 708 C C . ILE A 1 85 ? -13.914 19.516 5.527 1 86.81 85 ILE A C 1
ATOM 710 O O . ILE A 1 85 ? -14.867 18.781 5.246 1 86.81 85 ILE A O 1
ATOM 714 N N . LYS A 1 86 ? -14.047 20.781 5.77 1 88 86 LYS A N 1
ATOM 715 C CA . LYS A 1 86 ? -15.352 21.438 5.754 1 88 86 LYS A CA 1
ATOM 716 C C . LYS A 1 86 ? -15.977 21.375 4.363 1 88 86 LYS A C 1
ATOM 718 O O . LYS A 1 86 ? -17.156 21.016 4.219 1 88 86 LYS A O 1
ATOM 723 N N . ARG A 1 87 ? -15.211 21.625 3.371 1 81.31 87 ARG A N 1
ATOM 724 C CA . ARG A 1 87 ? -15.734 21.766 2.016 1 81.31 87 ARG A CA 1
ATOM 725 C C . ARG A 1 87 ? -15.906 20.406 1.354 1 81.31 87 ARG A C 1
ATOM 727 O O . ARG A 1 87 ? -16.922 20.141 0.71 1 81.31 87 ARG A O 1
ATOM 734 N N . GLN A 1 88 ? -14.906 19.531 1.507 1 73.81 88 GLN A N 1
ATOM 735 C CA . GLN A 1 88 ? -14.883 18.297 0.748 1 73.81 88 GLN A CA 1
ATOM 736 C C . GLN A 1 88 ? -15.625 17.188 1.486 1 73.81 88 GLN A C 1
ATOM 738 O O . GLN A 1 88 ? -16.172 16.266 0.862 1 73.81 88 GLN A O 1
ATOM 743 N N . PHE A 1 89 ? -15.664 17.234 2.795 1 77.19 89 PHE A N 1
ATOM 744 C CA . PHE A 1 89 ? -16.203 16.109 3.551 1 77.19 89 PHE A CA 1
ATOM 745 C C . PHE A 1 89 ? -17.438 16.516 4.332 1 77.19 89 PHE A C 1
ATOM 747 O O . PHE A 1 89 ? -18.062 15.695 5.008 1 77.19 89 PHE A O 1
ATOM 754 N N . ASN A 1 90 ? -17.781 17.75 4.219 1 80.75 90 ASN A N 1
ATOM 755 C CA . ASN A 1 90 ? -18.922 18.297 4.934 1 80.75 90 ASN A CA 1
ATOM 756 C C . ASN A 1 90 ? -18.891 17.922 6.414 1 80.75 90 ASN A C 1
ATOM 758 O O . ASN A 1 90 ? -19.875 17.469 6.973 1 80.75 90 ASN A O 1
ATOM 762 N N . SER A 1 91 ? -17.781 17.938 6.961 1 88.12 91 SER A N 1
ATOM 763 C CA . SER A 1 91 ? -17.531 17.688 8.383 1 88.12 91 SER A CA 1
ATOM 764 C C . SER A 1 91 ? -16.828 18.875 9.031 1 88.12 91 SER A C 1
ATOM 766 O O . SER A 1 91 ? -16.469 19.844 8.359 1 88.12 91 SER A O 1
ATOM 768 N N . LYS A 1 92 ? -16.766 18.859 10.367 1 92.81 92 LYS A N 1
ATOM 769 C CA . LYS A 1 92 ? -16.094 19.922 11.117 1 92.81 92 LYS A CA 1
ATOM 770 C C . LYS A 1 92 ? -15.062 19.359 12.078 1 92.81 92 LYS A C 1
ATOM 772 O O . LYS A 1 92 ? -15.305 18.344 12.742 1 92.81 92 LYS A O 1
ATOM 777 N N . VAL A 1 93 ? -13.945 20 12.047 1 95.62 93 VAL A N 1
ATOM 778 C CA . VAL A 1 93 ? -12.922 19.609 13.008 1 95.62 93 VAL A CA 1
ATOM 779 C C . VAL A 1 93 ? -13.281 20.156 14.391 1 95.62 93 VAL A C 1
ATOM 781 O O . VAL A 1 93 ? -13.469 21.359 14.562 1 95.62 93 VAL A O 1
ATOM 784 N N . LEU A 1 94 ? -13.375 19.281 15.367 1 95.38 94 LEU A N 1
ATOM 785 C CA . LEU A 1 94 ? -13.711 19.703 16.719 1 95.38 94 LEU A CA 1
ATOM 786 C C . LEU A 1 94 ? -12.461 19.859 17.578 1 95.38 94 LEU A C 1
ATOM 788 O O . LEU A 1 94 ? -12.398 20.719 18.453 1 95.38 94 LEU A O 1
ATOM 792 N N . CYS A 1 95 ? -11.508 18.984 17.266 1 95.06 95 CYS A N 1
ATOM 793 C CA . CYS A 1 95 ? -10.336 18.953 18.125 1 95.06 95 CYS A CA 1
ATOM 794 C C . CYS A 1 95 ? -9.078 18.609 17.328 1 95.06 95 CYS A C 1
ATOM 796 O O . CYS A 1 95 ? -9.125 17.797 16.422 1 95.06 95 CYS A O 1
ATOM 798 N N . PHE A 1 96 ? -7.984 19.234 17.734 1 94.19 96 PHE A N 1
ATOM 799 C CA . PHE A 1 96 ? -6.645 18.797 17.375 1 94.19 96 PHE A CA 1
ATOM 800 C C . PHE A 1 96 ? -5.879 18.297 18.594 1 94.19 96 PHE A C 1
ATOM 802 O O . PHE A 1 96 ? -5.93 18.922 19.656 1 94.19 96 PHE A O 1
ATOM 809 N N . GLN A 1 97 ? -5.289 17.172 18.453 1 91.62 97 GLN A N 1
ATOM 810 C CA . GLN A 1 97 ? -4.363 16.672 19.469 1 91.62 97 GLN A CA 1
ATOM 811 C C . GLN A 1 97 ? -2.92 17 19.094 1 91.62 97 GLN A C 1
ATOM 813 O O . GLN A 1 97 ? -2.41 16.516 18.078 1 91.62 97 GLN A O 1
ATOM 818 N N . PHE A 1 98 ? -2.275 17.781 19.953 1 88.44 98 PHE A N 1
ATOM 819 C CA . PHE A 1 98 ? -0.913 18.25 19.703 1 88.44 98 PHE A CA 1
ATOM 820 C C . PHE A 1 98 ? 0.054 17.625 20.719 1 88.44 98 PHE A C 1
ATOM 822 O O . PHE A 1 98 ? -0.34 17.266 21.828 1 88.44 98 PHE A O 1
ATOM 829 N N . ASP A 1 99 ? 1.251 17.453 20.188 1 80.5 99 ASP A N 1
ATOM 830 C CA . ASP A 1 99 ? 2.307 17.297 21.188 1 80.5 99 ASP A CA 1
ATOM 831 C C . ASP A 1 99 ? 2.766 18.656 21.703 1 80.5 99 ASP A C 1
ATOM 833 O O . ASP A 1 99 ? 2.266 19.703 21.266 1 80.5 99 ASP A O 1
ATOM 837 N N . HIS A 1 100 ? 3.514 18.828 22.734 1 75.69 100 HIS A N 1
ATOM 838 C CA . HIS A 1 100 ? 3.92 20.094 23.328 1 75.69 100 HIS A CA 1
ATOM 839 C C . HIS A 1 100 ? 5.074 20.719 22.547 1 75.69 100 HIS A C 1
ATOM 841 O O . HIS A 1 100 ? 6.012 21.25 23.141 1 75.69 100 HIS A O 1
ATOM 847 N N . GLY A 1 101 ? 4.918 20.594 21.219 1 77.31 101 GLY A N 1
ATOM 848 C CA . GLY A 1 101 ? 5.902 21.266 20.375 1 77.31 101 GLY A CA 1
ATOM 849 C C . GLY A 1 101 ? 5.617 22.75 20.188 1 77.31 101 GLY A C 1
ATOM 850 O O . GLY A 1 101 ? 4.457 23.156 20.094 1 77.31 101 GLY A O 1
ATOM 851 N N . ARG A 1 102 ? 6.527 23.562 20.125 1 77.06 102 ARG A N 1
ATOM 852 C CA . ARG A 1 102 ? 6.418 25.016 20.016 1 77.06 102 ARG A CA 1
ATOM 853 C C . ARG A 1 102 ? 5.688 25.406 18.734 1 77.06 102 ARG A C 1
ATOM 855 O O . ARG A 1 102 ? 5.094 26.484 18.656 1 77.06 102 ARG A O 1
ATOM 862 N N . GLU A 1 103 ? 5.742 24.562 17.797 1 83.81 103 GLU A N 1
ATOM 863 C CA . GLU A 1 103 ? 5.078 24.844 16.516 1 83.81 103 GLU A CA 1
ATOM 864 C C . GLU A 1 103 ? 3.562 24.891 16.688 1 83.81 103 GLU A C 1
ATOM 866 O O . GLU A 1 103 ? 2.863 25.5 15.875 1 83.81 103 GLU A O 1
ATOM 871 N N . TYR A 1 104 ? 3.113 24.375 17.75 1 87.12 104 TYR A N 1
ATOM 872 C CA . TYR A 1 104 ? 1.673 24.328 17.969 1 87.12 104 TYR A CA 1
ATOM 873 C C . TYR A 1 104 ? 1.261 25.266 19.094 1 87.12 104 TYR A C 1
ATOM 875 O O . TYR A 1 104 ? 0.161 25.828 19.078 1 87.12 104 TYR A O 1
ATOM 883 N N . ASP A 1 105 ? 2.225 25.297 20.031 1 85.94 105 ASP A N 1
ATOM 884 C CA . ASP A 1 105 ? 1.919 26.094 21.219 1 85.94 105 ASP A CA 1
ATOM 885 C C . ASP A 1 105 ? 2.354 27.547 21.031 1 85.94 105 ASP A C 1
ATOM 887 O O . ASP A 1 105 ? 3.377 27.969 21.578 1 85.94 105 ASP A O 1
ATOM 891 N N . ASN A 1 106 ? 1.648 28.297 20.25 1 88.62 106 ASN A N 1
ATOM 892 C CA . ASN A 1 106 ? 1.856 29.719 19.969 1 88.62 106 ASN A CA 1
ATOM 893 C C . ASN A 1 106 ? 0.532 30.469 19.859 1 88.62 106 ASN A C 1
ATOM 895 O O . ASN A 1 106 ? -0.51 29.859 19.609 1 88.62 106 ASN A O 1
ATOM 899 N N . LYS A 1 107 ? 0.569 31.719 20.078 1 91.12 107 LYS A N 1
ATOM 900 C CA . LYS A 1 107 ? -0.643 32.531 20.172 1 91.12 107 LYS A CA 1
ATOM 901 C C . LYS A 1 107 ? -1.369 32.594 18.828 1 91.12 107 LYS A C 1
ATOM 903 O O . LYS A 1 107 ? -2.602 32.625 18.797 1 91.12 107 LYS A O 1
ATOM 908 N N . LEU A 1 108 ? -0.604 32.625 17.781 1 93.12 108 LEU A N 1
ATOM 909 C CA . LEU A 1 108 ? -1.187 32.781 16.453 1 93.12 108 LEU A CA 1
ATOM 910 C C . LEU A 1 108 ? -2.115 31.609 16.141 1 93.12 108 LEU A C 1
ATOM 912 O O . LEU A 1 108 ? -3.289 31.812 15.828 1 93.12 108 LEU A O 1
ATOM 916 N N . LEU A 1 109 ? -1.595 30.422 16.281 1 93.56 109 LEU A N 1
ATOM 917 C CA . LEU A 1 109 ? -2.369 29.219 15.992 1 93.56 109 LEU A CA 1
ATOM 918 C C . LEU A 1 109 ? -3.488 29.031 17.016 1 93.56 109 LEU A C 1
ATOM 920 O O . LEU A 1 109 ? -4.629 28.75 16.641 1 93.56 109 LEU A O 1
ATOM 924 N N . GLN A 1 110 ? -3.223 29.266 18.266 1 94.38 110 GLN A N 1
ATOM 925 C CA . GLN A 1 110 ? -4.211 29.047 19.312 1 94.38 110 GLN A CA 1
ATOM 926 C C . GLN A 1 110 ? -5.375 30.031 19.188 1 94.38 110 GLN A C 1
ATOM 928 O O . GLN A 1 110 ? -6.527 29.672 19.422 1 94.38 110 GLN A O 1
ATOM 933 N N . ASN A 1 111 ? -5.098 31.203 18.797 1 96.12 111 ASN A N 1
ATOM 934 C CA . ASN A 1 111 ? -6.152 32.188 18.578 1 96.12 111 ASN A CA 1
ATOM 935 C C . ASN A 1 111 ? -7.074 31.766 17.438 1 96.12 111 ASN A C 1
ATOM 937 O O . ASN A 1 111 ? -8.297 31.906 17.531 1 96.12 111 ASN A O 1
ATOM 941 N N . TYR A 1 112 ? -6.453 31.312 16.375 1 95.62 112 TYR A N 1
ATOM 942 C CA . TYR A 1 112 ? -7.242 30.828 15.25 1 95.62 112 TYR A CA 1
ATOM 943 C C . TYR A 1 112 ? -8.172 29.688 15.68 1 95.62 112 TYR A C 1
ATOM 945 O O . TYR A 1 112 ? -9.359 29.703 15.359 1 95.62 112 TYR A O 1
ATOM 953 N N . LEU A 1 113 ? -7.641 28.719 16.375 1 96.31 113 LEU A N 1
ATOM 954 C CA . LEU A 1 113 ? -8.43 27.562 16.797 1 96.31 113 LEU A CA 1
ATOM 955 C C . LEU A 1 113 ? -9.57 28 17.719 1 96.31 113 LEU A C 1
ATOM 957 O O . LEU A 1 113 ? -10.719 27.578 17.531 1 96.31 113 LEU A O 1
ATOM 961 N N . GLU A 1 114 ? -9.297 28.828 18.641 1 95.81 114 GLU A N 1
ATOM 962 C CA . GLU A 1 114 ? -10.297 29.344 19.562 1 95.81 114 GLU A CA 1
ATOM 963 C C . GLU A 1 114 ? -11.398 30.109 18.828 1 95.81 114 GLU A C 1
ATOM 965 O O . GLU A 1 114 ? -12.586 29.891 19.094 1 95.81 114 GLU A O 1
ATOM 970 N N . SER A 1 115 ? -11.023 30.922 17.891 1 96.81 115 SER A N 1
ATOM 971 C CA . SER A 1 115 ? -11.977 31.75 17.156 1 96.81 115 SER A CA 1
ATOM 972 C C . SER A 1 115 ? -12.883 30.891 16.281 1 96.81 115 SER A C 1
ATOM 974 O O . SER A 1 115 ? -14 31.297 15.938 1 96.81 115 SER A O 1
ATOM 976 N N . ASN A 1 116 ? -12.438 29.719 15.93 1 95.75 116 ASN A N 1
ATOM 977 C CA . ASN A 1 116 ? -13.227 28.844 15.078 1 95.75 116 ASN A CA 1
ATOM 978 C C . ASN A 1 116 ? -13.875 27.719 15.883 1 95.75 116 ASN A C 1
ATOM 980 O O . ASN A 1 116 ? -14.43 26.781 15.312 1 95.75 116 ASN A O 1
ATOM 984 N N . GLY A 1 117 ? -13.688 27.797 17.234 1 95.69 117 GLY A N 1
ATOM 985 C CA . GLY A 1 117 ? -14.344 26.844 18.125 1 95.69 117 GLY A CA 1
ATOM 986 C C . GLY A 1 117 ? -13.695 25.469 18.109 1 95.69 117 GLY A C 1
ATOM 987 O O . GLY A 1 117 ? -14.344 24.469 18.375 1 95.69 117 GLY A O 1
ATOM 988 N N . ILE A 1 118 ? -12.477 25.406 17.672 1 96.56 118 ILE A N 1
ATOM 989 C CA . ILE A 1 118 ? -11.75 24.141 17.625 1 96.56 118 ILE A CA 1
ATOM 990 C C . ILE A 1 118 ? -10.938 23.969 18.906 1 96.56 118 ILE A C 1
ATOM 992 O O . ILE A 1 118 ? -10.195 24.875 19.312 1 96.56 118 ILE A O 1
ATOM 996 N N . GLN A 1 119 ? -11.047 22.891 19.625 1 94.81 119 GLN A N 1
ATOM 997 C CA . GLN A 1 119 ? -10.344 22.625 20.875 1 94.81 119 GLN A CA 1
ATOM 998 C C . GLN A 1 119 ? -8.914 22.156 20.609 1 94.81 119 GLN A C 1
ATOM 1000 O O . GLN A 1 119 ? -8.68 21.312 19.75 1 94.81 119 GLN A O 1
ATOM 1005 N N . SER A 1 120 ? -8 22.766 21.312 1 92.5 120 SER A N 1
ATOM 1006 C CA . SER A 1 120 ? -6.609 22.312 21.312 1 92.5 120 SER A CA 1
ATOM 1007 C C . SER A 1 120 ? -6.32 21.406 22.5 1 92.5 120 SER A C 1
ATOM 1009 O O . SER A 1 120 ? -6.457 21.812 23.656 1 92.5 120 SER A O 1
ATOM 1011 N N . ILE A 1 121 ? -5.973 20.172 22.203 1 88.38 121 ILE A N 1
ATOM 1012 C CA . ILE A 1 121 ? -5.652 19.203 23.25 1 88.38 121 ILE A CA 1
ATOM 1013 C C . ILE A 1 121 ? -4.156 18.891 23.219 1 88.38 121 ILE A C 1
ATOM 1015 O O . ILE A 1 121 ? -3.607 18.516 22.188 1 88.38 121 ILE A O 1
ATOM 1019 N N . PHE A 1 122 ? -3.475 19.078 24.312 1 86.12 122 PHE A N 1
ATOM 1020 C CA . PHE A 1 122 ? -2.049 18.781 24.406 1 86.12 122 PHE A CA 1
ATOM 1021 C C . PHE A 1 122 ? -1.81 17.516 25.234 1 86.12 122 PHE A C 1
ATOM 1023 O O . PHE A 1 122 ? -2.502 17.266 26.219 1 86.12 122 PHE A O 1
ATOM 1030 N N . ASN A 1 123 ? -0.866 16.766 24.719 1 77.88 123 ASN A N 1
ATOM 1031 C CA . ASN A 1 123 ? -0.507 15.555 25.453 1 77.88 123 ASN A CA 1
ATOM 1032 C C . ASN A 1 123 ? 0.05 15.875 26.828 1 77.88 123 ASN A C 1
ATOM 1034 O O . ASN A 1 123 ? 0.78 16.859 27 1 77.88 123 ASN A O 1
ATOM 1038 N N . SER A 1 124 ? -0.542 15.219 27.734 1 65.56 124 SER A N 1
ATOM 1039 C CA . SER A 1 124 ? 0.076 15.289 29.062 1 65.56 124 SER A CA 1
ATOM 1040 C C . SER A 1 124 ? 1.081 14.156 29.266 1 65.56 124 SER A C 1
ATOM 1042 O O . SER A 1 124 ? 1.033 13.148 28.562 1 65.56 124 SER A O 1
ATOM 1044 N N . VAL A 1 125 ? 2.205 14.438 30.047 1 58.22 125 VAL A N 1
ATOM 1045 C CA . VAL A 1 125 ? 3.186 13.414 30.391 1 58.22 125 VAL A CA 1
ATOM 1046 C C . VAL A 1 125 ? 2.471 12.102 30.719 1 58.22 125 VAL A C 1
ATOM 1048 O O . VAL A 1 125 ? 2.936 11.023 30.328 1 58.22 125 VAL A O 1
ATOM 1051 N N . ALA A 1 126 ? 1.363 12.203 31.328 1 53.47 126 ALA A N 1
ATOM 1052 C CA . ALA A 1 126 ? 0.648 11.016 31.781 1 53.47 126 ALA A CA 1
ATOM 1053 C C . ALA A 1 126 ? -0.059 10.32 30.625 1 53.47 126 ALA A C 1
ATOM 1055 O O . ALA A 1 126 ? -0.361 9.133 30.703 1 53.47 126 ALA A O 1
ATOM 1056 N N . ASP A 1 127 ? -0.257 11.047 29.547 1 58.62 127 ASP A N 1
ATOM 1057 C CA . ASP A 1 127 ? -1.063 10.477 28.469 1 58.62 127 ASP A CA 1
ATOM 1058 C C . ASP A 1 127 ? -0.229 10.258 27.219 1 58.62 127 ASP A C 1
ATOM 1060 O O . ASP A 1 127 ? -0.584 10.75 26.141 1 58.62 127 ASP A O 1
ATOM 1064 N N . SER A 1 128 ? 0.898 9.625 27.422 1 60.09 128 SER A N 1
ATOM 1065 C CA . SER A 1 128 ? 1.806 9.359 26.312 1 60.09 128 SER A CA 1
ATOM 1066 C C . SER A 1 128 ? 1.128 8.523 25.234 1 60.09 128 SER A C 1
ATOM 1068 O O . SER A 1 128 ? 1.52 8.57 24.062 1 60.09 128 SER A O 1
ATOM 1070 N N . ALA A 1 129 ? 0.061 7.824 25.641 1 60.44 129 ALA A N 1
ATOM 1071 C CA . ALA A 1 129 ? -0.629 6.922 24.719 1 60.44 129 ALA A CA 1
ATOM 1072 C C . ALA A 1 129 ? -1.367 7.699 23.641 1 60.44 129 ALA A C 1
ATOM 1074 O O . ALA A 1 129 ? -1.505 7.223 22.5 1 60.44 129 ALA A O 1
ATOM 1075 N N . SER A 1 130 ? -1.843 8.961 24 1 63.03 130 SER A N 1
ATOM 1076 C CA . SER A 1 130 ? -2.609 9.758 23.047 1 63.03 130 SER A CA 1
ATOM 1077 C C . SER A 1 130 ? -1.759 10.148 21.844 1 63.03 130 SER A C 1
ATOM 1079 O O . SER A 1 130 ? -2.266 10.25 20.719 1 63.03 130 SER A O 1
ATOM 1081 N N . ASN A 1 131 ? -0.433 10.25 22.172 1 71.88 131 ASN A N 1
ATOM 1082 C CA . ASN A 1 131 ? 0.465 10.602 21.078 1 71.88 131 ASN A CA 1
ATOM 1083 C C . ASN A 1 131 ? 0.894 9.375 20.281 1 71.88 131 ASN A C 1
ATOM 1085 O O . ASN A 1 131 ? 1.518 9.5 19.234 1 71.88 131 ASN A O 1
ATOM 1089 N N . GLY A 1 132 ? 0.455 8.305 20.828 1 79.81 132 GLY A N 1
ATOM 1090 C CA . GLY A 1 132 ? 0.878 7.043 20.234 1 79.81 132 GLY A CA 1
ATOM 1091 C C . GLY A 1 132 ? 0.395 6.852 18.812 1 79.81 132 GLY A C 1
ATOM 1092 O O . GLY A 1 132 ? 1.113 6.301 17.984 1 79.81 132 GLY A O 1
ATOM 1093 N N . VAL A 1 133 ? -0.791 7.438 18.516 1 82.5 133 VAL A N 1
ATOM 1094 C CA . VAL A 1 133 ? -1.356 7.289 17.172 1 82.5 133 VAL A CA 1
ATOM 1095 C C . VAL A 1 133 ? -0.484 8.031 16.156 1 82.5 133 VAL A C 1
ATOM 1097 O O . VAL A 1 133 ? -0.094 7.461 15.133 1 82.5 133 VAL A O 1
ATOM 1100 N N . ALA A 1 134 ? -0.129 9.266 16.469 1 85.88 134 ALA A N 1
ATOM 1101 C CA . ALA A 1 134 ? 0.687 10.078 15.57 1 85.88 134 ALA A CA 1
ATOM 1102 C C . ALA A 1 134 ? 2.09 9.492 15.422 1 85.88 134 ALA A C 1
ATOM 1104 O O . ALA A 1 134 ? 2.635 9.438 14.32 1 85.88 134 ALA A O 1
ATOM 1105 N N . GLU A 1 135 ? 2.682 9.031 16.562 1 83.81 135 GLU A N 1
ATOM 1106 C CA . GLU A 1 135 ? 4.031 8.477 16.547 1 83.81 135 GLU A CA 1
ATOM 1107 C C . GLU A 1 135 ? 4.09 7.191 15.719 1 83.81 135 GLU A C 1
ATOM 1109 O O . GLU A 1 135 ? 5.016 7 14.93 1 83.81 135 GLU A O 1
ATOM 1114 N N . ARG A 1 136 ? 3.16 6.328 15.914 1 84.38 136 ARG A N 1
ATOM 1115 C CA . ARG A 1 136 ? 3.123 5.074 15.172 1 84.38 136 ARG A CA 1
ATOM 1116 C C . ARG A 1 136 ? 2.928 5.324 13.68 1 84.38 136 ARG A C 1
ATOM 1118 O O . ARG A 1 136 ? 3.514 4.633 12.844 1 84.38 136 ARG A O 1
ATOM 1125 N N . MET A 1 137 ? 2.188 6.281 13.398 1 86.06 137 MET A N 1
ATOM 1126 C CA . MET A 1 137 ? 1.95 6.617 12 1 86.06 137 MET A CA 1
ATOM 1127 C C . MET A 1 137 ? 3.227 7.133 11.336 1 86.06 137 MET A C 1
ATOM 1129 O O . MET A 1 137 ? 3.584 6.695 10.242 1 86.06 137 MET A O 1
ATOM 1133 N N . ASN A 1 138 ? 3.865 8.07 12.023 1 89.5 138 ASN A N 1
ATOM 1134 C CA . ASN A 1 138 ? 5.109 8.586 11.461 1 89.5 138 ASN A CA 1
ATOM 1135 C C . ASN A 1 138 ? 6.137 7.473 11.266 1 89.5 138 ASN A C 1
ATOM 1137 O O . ASN A 1 138 ? 6.855 7.453 10.266 1 89.5 138 ASN A O 1
ATOM 1141 N N . LEU A 1 139 ? 6.152 6.617 12.25 1 91.88 139 LEU A N 1
ATOM 1142 C CA . LEU A 1 139 ? 7.074 5.492 12.133 1 91.88 139 LEU A CA 1
ATOM 1143 C C . LEU A 1 139 ? 6.762 4.664 10.891 1 91.88 139 LEU A C 1
ATOM 1145 O O . LEU A 1 139 ? 7.668 4.289 10.141 1 91.88 139 LEU A O 1
ATOM 1149 N N . THR A 1 140 ? 5.516 4.422 10.656 1 92.62 140 THR A N 1
ATOM 1150 C CA . THR A 1 140 ? 5.078 3.67 9.492 1 92.62 140 THR A CA 1
ATOM 1151 C C . THR A 1 140 ? 5.48 4.387 8.203 1 92.62 140 THR A C 1
ATOM 1153 O O . THR A 1 140 ? 6.055 3.773 7.301 1 92.62 140 THR A O 1
ATOM 1156 N N . LEU A 1 141 ? 5.199 5.637 8.102 1 94.75 141 LEU A N 1
ATOM 1157 C CA . LEU A 1 141 ? 5.477 6.41 6.902 1 94.75 141 LEU A CA 1
ATOM 1158 C C . LEU A 1 141 ? 6.977 6.488 6.637 1 94.75 141 LEU A C 1
ATOM 1160 O O . LEU A 1 141 ? 7.414 6.375 5.488 1 94.75 141 LEU A O 1
ATOM 1164 N N . LEU A 1 142 ? 7.703 6.629 7.703 1 96 142 LEU A N 1
ATOM 1165 C CA . LEU A 1 142 ? 9.148 6.734 7.551 1 96 142 LEU A CA 1
ATOM 1166 C C . LEU A 1 142 ? 9.758 5.398 7.137 1 96 142 LEU A C 1
ATOM 1168 O O . LEU A 1 142 ? 10.68 5.355 6.32 1 96 142 LEU A O 1
ATOM 1172 N N . ASN A 1 143 ? 9.266 4.348 7.73 1 95.81 143 ASN A N 1
ATOM 1173 C CA . ASN A 1 143 ? 9.703 3.027 7.293 1 95.81 143 ASN A CA 1
ATOM 1174 C C . ASN A 1 143 ? 9.383 2.785 5.824 1 95.81 143 ASN A C 1
ATOM 1176 O O . ASN A 1 143 ? 10.219 2.277 5.074 1 95.81 143 ASN A O 1
ATOM 1180 N N . ASP A 1 144 ? 8.172 3.152 5.438 1 95.62 144 ASP A N 1
ATOM 1181 C CA . ASP A 1 144 ? 7.801 3.045 4.031 1 95.62 144 ASP A CA 1
ATOM 1182 C C . ASP A 1 144 ? 8.727 3.881 3.152 1 95.62 144 ASP A C 1
ATOM 1184 O O . ASP A 1 144 ? 9.18 3.422 2.1 1 95.62 144 ASP A O 1
ATOM 1188 N N . CYS A 1 145 ? 8.992 5.062 3.602 1 94 145 CYS A N 1
ATOM 1189 C CA . CYS A 1 145 ? 9.859 5.973 2.867 1 94 145 CYS A CA 1
ATOM 1190 C C . CYS A 1 145 ? 11.211 5.332 2.592 1 94 145 CYS A C 1
ATOM 1192 O O . CYS A 1 145 ? 11.672 5.305 1.448 1 94 145 CYS A O 1
ATOM 1194 N N . ARG A 1 146 ? 11.805 4.797 3.59 1 92.94 146 ARG A N 1
ATOM 1195 C CA . ARG A 1 146 ? 13.125 4.184 3.465 1 92.94 146 ARG A CA 1
ATOM 1196 C C . ARG A 1 146 ? 13.094 3.012 2.49 1 92.94 146 ARG A C 1
ATOM 1198 O O . ARG A 1 146 ? 13.961 2.889 1.629 1 92.94 146 ARG A O 1
ATOM 1205 N N . THR A 1 147 ? 12.062 2.244 2.635 1 90.5 147 THR A N 1
ATOM 1206 C CA . THR A 1 147 ? 11.984 1.051 1.801 1 90.5 147 THR A CA 1
ATOM 1207 C C . THR A 1 147 ? 11.695 1.424 0.35 1 90.5 147 THR A C 1
ATOM 1209 O O . THR A 1 147 ? 12.25 0.829 -0.574 1 90.5 147 THR A O 1
ATOM 1212 N N . LEU A 1 148 ? 10.805 2.395 0.115 1 89.38 148 LEU A N 1
ATOM 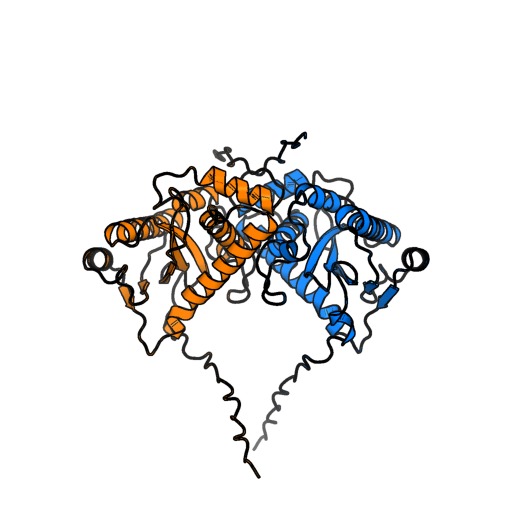1213 C CA . LEU A 1 148 ? 10.445 2.834 -1.229 1 89.38 148 LEU A CA 1
ATOM 1214 C C . LEU A 1 148 ? 11.656 3.404 -1.959 1 89.38 148 LEU A C 1
ATOM 1216 O O . LEU A 1 148 ? 11.898 3.07 -3.121 1 89.38 148 LEU A O 1
ATOM 1220 N N . LEU A 1 149 ? 12.398 4.266 -1.272 1 89.69 149 LEU A N 1
ATOM 1221 C CA . LEU A 1 149 ? 13.562 4.891 -1.894 1 89.69 149 LEU A CA 1
ATOM 1222 C C . LEU A 1 149 ? 14.648 3.863 -2.17 1 89.69 149 LEU A C 1
ATOM 1224 O O . LEU A 1 149 ? 15.258 3.871 -3.242 1 89.69 149 LEU A O 1
ATOM 1228 N N . LYS A 1 150 ? 14.844 2.973 -1.239 1 86.94 150 LYS A N 1
ATOM 1229 C CA . LYS A 1 150 ? 15.859 1.937 -1.386 1 86.94 150 LYS A CA 1
ATOM 1230 C C . LYS A 1 150 ? 15.516 0.99 -2.533 1 86.94 150 LYS A C 1
ATOM 1232 O O . LYS A 1 150 ? 16.359 0.706 -3.381 1 86.94 150 LYS A O 1
ATOM 1237 N N . ALA A 1 151 ? 14.312 0.518 -2.531 1 84 151 ALA A N 1
ATOM 1238 C CA . ALA A 1 151 ? 13.883 -0.451 -3.537 1 84 151 ALA A CA 1
ATOM 1239 C C . ALA A 1 151 ? 14 0.13 -4.941 1 84 151 ALA A C 1
ATOM 1241 O O . ALA A 1 151 ? 14.344 -0.58 -5.887 1 84 151 ALA A O 1
ATOM 1242 N N . ALA A 1 152 ? 13.711 1.389 -5.07 1 81.81 152 ALA A N 1
ATOM 1243 C CA . ALA A 1 152 ? 13.703 2.031 -6.383 1 81.81 152 ALA A CA 1
ATOM 1244 C C . ALA A 1 152 ? 15.031 2.725 -6.66 1 81.81 152 ALA A C 1
ATOM 1246 O O . ALA A 1 152 ? 15.203 3.35 -7.711 1 81.81 152 ALA A O 1
ATOM 1247 N N . GLN A 1 153 ? 16 2.65 -5.719 1 85.06 153 GLN A N 1
ATOM 1248 C CA . GLN A 1 153 ? 17.312 3.285 -5.836 1 85.06 153 GLN A CA 1
ATOM 1249 C C . GLN A 1 153 ? 17.172 4.773 -6.148 1 85.06 153 GLN A C 1
ATOM 1251 O O . GLN A 1 153 ? 17.812 5.277 -7.074 1 85.06 153 GLN A O 1
ATOM 1256 N N . LEU A 1 154 ? 16.312 5.379 -5.504 1 86.75 154 LEU A N 1
ATOM 1257 C CA . LEU A 1 154 ? 16.078 6.809 -5.672 1 86.75 154 LEU A CA 1
ATOM 1258 C C . LEU A 1 154 ? 16.844 7.617 -4.637 1 86.75 154 LEU A C 1
ATOM 1260 O O . LEU A 1 154 ? 17.125 7.121 -3.539 1 86.75 154 LEU A O 1
ATOM 1264 N N . PRO A 1 155 ? 17.203 8.836 -5 1 89.19 155 PRO A N 1
ATOM 1265 C CA . PRO A 1 155 ? 17.953 9.672 -4.055 1 89.19 155 PRO A CA 1
ATOM 1266 C C . PRO A 1 155 ? 17.125 10.062 -2.834 1 89.19 155 PRO A C 1
ATOM 1268 O O . PRO A 1 155 ? 15.898 10.227 -2.939 1 89.19 155 PRO A O 1
ATOM 1271 N N . ASP A 1 156 ? 17.75 10.359 -1.752 1 92.44 156 ASP A N 1
ATOM 1272 C CA . ASP A 1 156 ? 17.125 10.711 -0.487 1 92.44 156 ASP A CA 1
ATOM 1273 C C . ASP A 1 156 ? 16.391 12.055 -0.588 1 92.44 156 ASP A C 1
ATOM 1275 O O . ASP A 1 156 ? 15.484 12.336 0.194 1 92.44 156 ASP A O 1
ATOM 1279 N N . ASN A 1 157 ? 16.766 12.836 -1.556 1 90 157 ASN A N 1
ATOM 1280 C CA . ASN A 1 157 ? 16.125 14.133 -1.734 1 90 157 ASN A CA 1
ATOM 1281 C C . ASN A 1 157 ? 14.633 13.984 -2.031 1 90 157 ASN A C 1
ATOM 1283 O O . ASN A 1 157 ? 13.859 14.914 -1.822 1 90 157 ASN A O 1
ATOM 1287 N N . LEU A 1 158 ? 14.242 12.773 -2.422 1 89.62 158 LEU A N 1
ATOM 1288 C CA . LEU A 1 158 ? 12.859 12.547 -2.82 1 89.62 158 LEU A CA 1
ATOM 1289 C C . LEU A 1 158 ? 12.039 11.992 -1.656 1 89.62 158 LEU A C 1
ATOM 1291 O O . LEU A 1 158 ? 10.922 11.516 -1.85 1 89.62 158 LEU A O 1
ATOM 1295 N N . TRP A 1 159 ? 12.523 12.156 -0.431 1 92.62 159 TRP A N 1
ATOM 1296 C CA . TRP A 1 159 ? 11.953 11.492 0.739 1 92.62 159 TRP A CA 1
ATOM 1297 C C . TRP A 1 159 ? 10.508 11.922 0.961 1 92.62 159 TRP A C 1
ATOM 1299 O O . TRP A 1 159 ? 9.641 11.094 1.245 1 92.62 159 TRP A O 1
ATOM 1309 N N . PHE A 1 160 ? 10.219 13.164 0.816 1 90.19 160 PHE A N 1
ATOM 1310 C CA . PHE A 1 160 ? 8.859 13.602 1.101 1 90.19 160 PHE A CA 1
ATOM 1311 C C . PHE A 1 160 ? 7.875 13.008 0.102 1 90.19 160 PHE A C 1
ATOM 1313 O O . PHE A 1 160 ? 6.742 12.672 0.459 1 90.19 160 PHE A O 1
ATOM 1320 N N . TYR A 1 161 ? 8.328 12.852 -1.046 1 85.12 161 TYR A N 1
ATOM 1321 C CA . TYR A 1 161 ? 7.457 12.297 -2.072 1 85.12 161 TYR A CA 1
ATOM 1322 C C . TYR A 1 161 ? 7.215 10.812 -1.836 1 85.12 161 TYR A C 1
ATOM 1324 O O . TYR A 1 161 ? 6.133 10.297 -2.137 1 85.12 161 TYR A O 1
ATOM 1332 N N . ALA A 1 162 ? 8.203 10.195 -1.332 1 89.44 162 ALA A N 1
ATOM 1333 C CA . ALA A 1 162 ? 8.008 8.82 -0.882 1 89.44 162 ALA A CA 1
ATOM 1334 C C . ALA A 1 162 ? 7.004 8.758 0.269 1 89.44 162 ALA A C 1
ATOM 1336 O O . ALA A 1 162 ? 6.164 7.859 0.321 1 89.44 162 ALA A O 1
ATOM 1337 N N . ILE A 1 163 ? 7.09 9.734 1.157 1 92 163 ILE A N 1
ATOM 1338 C CA . ILE A 1 163 ? 6.145 9.844 2.262 1 92 163 ILE A CA 1
ATOM 1339 C C . ILE A 1 163 ? 4.734 10.062 1.716 1 92 163 ILE A C 1
ATOM 1341 O O . ILE A 1 163 ? 3.779 9.43 2.178 1 92 163 ILE A O 1
ATOM 1345 N N . GLN A 1 164 ? 4.648 10.93 0.854 1 87.19 164 GLN A N 1
ATOM 1346 C CA . GLN A 1 164 ? 3.359 11.227 0.24 1 87.19 164 GLN A CA 1
ATOM 1347 C C . GLN A 1 164 ? 2.771 9.984 -0.428 1 87.19 164 GLN A C 1
ATOM 1349 O O . GLN A 1 164 ? 1.588 9.688 -0.259 1 87.19 164 GLN A O 1
ATOM 1354 N N . PHE A 1 165 ? 3.584 9.352 -1.144 1 83.25 165 PHE A N 1
ATOM 1355 C CA . PHE A 1 165 ? 3.145 8.117 -1.781 1 83.25 165 PHE A CA 1
ATOM 1356 C C . PHE A 1 165 ? 2.709 7.09 -0.739 1 83.25 165 PHE A C 1
ATOM 1358 O O . PHE A 1 165 ? 1.646 6.48 -0.866 1 83.25 165 PHE A O 1
ATOM 1365 N N . SER A 1 166 ? 3.506 6.891 0.235 1 90.19 166 SER A N 1
ATOM 1366 C CA . SER A 1 166 ? 3.168 5.992 1.334 1 90.19 166 SER A CA 1
ATOM 1367 C C . SER A 1 166 ? 1.812 6.34 1.938 1 90.19 166 SER A C 1
ATOM 1369 O O . SER A 1 166 ? 1.006 5.453 2.221 1 90.19 166 SER A O 1
ATOM 1371 N N . THR A 1 167 ? 1.57 7.555 2.133 1 89.44 167 THR A N 1
ATOM 1372 C CA . THR A 1 167 ? 0.323 8.016 2.73 1 89.44 167 THR A CA 1
ATOM 1373 C C . THR A 1 167 ? -0.872 7.602 1.876 1 89.44 167 THR A C 1
ATOM 1375 O O . THR A 1 167 ? -1.863 7.086 2.396 1 89.44 167 THR A O 1
ATOM 1378 N N . VAL A 1 168 ? -0.73 7.789 0.616 1 83.75 168 VAL A N 1
ATOM 1379 C CA . VAL A 1 168 ? -1.806 7.43 -0.304 1 83.75 168 VAL A CA 1
ATOM 1380 C C . VAL A 1 168 ? -2.062 5.926 -0.238 1 83.75 168 VAL A C 1
ATOM 1382 O O . VAL A 1 168 ? -3.213 5.492 -0.16 1 83.75 168 VAL A O 1
ATOM 1385 N N . ILE A 1 169 ? -0.995 5.246 -0.207 1 86.88 169 ILE A N 1
ATOM 1386 C CA . ILE A 1 169 ? -1.097 3.791 -0.19 1 86.88 169 ILE A CA 1
ATOM 1387 C C . ILE A 1 169 ? -1.739 3.334 1.118 1 86.88 169 ILE A C 1
ATOM 1389 O O . ILE A 1 169 ? -2.686 2.545 1.109 1 86.88 169 ILE A O 1
ATOM 1393 N N . ARG A 1 170 ? -1.279 3.828 2.168 1 90.69 170 ARG A N 1
ATOM 1394 C CA . ARG A 1 170 ? -1.769 3.404 3.475 1 90.69 170 ARG A CA 1
ATOM 1395 C C . ARG A 1 170 ? -3.225 3.812 3.674 1 90.69 170 ARG A C 1
ATOM 1397 O O . ARG A 1 170 ? -3.982 3.117 4.352 1 90.69 170 ARG A O 1
ATOM 1404 N N . ASN A 1 171 ? -3.664 4.852 3.066 1 89.06 171 ASN A N 1
ATOM 1405 C CA . ASN A 1 171 ? -5.066 5.258 3.125 1 89.06 171 ASN A CA 1
ATOM 1406 C C . ASN A 1 171 ? -5.953 4.32 2.307 1 89.06 171 ASN A C 1
ATOM 1408 O O . ASN A 1 171 ? -7.172 4.297 2.494 1 89.06 171 ASN A O 1
ATOM 1412 N N . SER A 1 172 ? -5.344 3.592 1.408 1 86.62 172 SER A N 1
ATOM 1413 C CA . SER A 1 172 ? -6.137 2.871 0.417 1 86.62 172 SER A CA 1
ATOM 1414 C C . SER A 1 172 ? -6.312 1.407 0.806 1 86.62 172 SER A C 1
ATOM 1416 O O . SER A 1 172 ? -7.281 0.764 0.401 1 86.62 172 SER A O 1
ATOM 1418 N N . VAL A 1 173 ? -5.367 0.886 1.562 1 91.06 173 VAL A N 1
ATOM 1419 C CA . VAL A 1 173 ? -5.402 -0.553 1.804 1 91.06 173 VAL A CA 1
ATOM 1420 C C . VAL A 1 173 ? -5.988 -0.832 3.186 1 91.06 173 VAL A C 1
ATOM 1422 O O . VAL A 1 173 ? -6.113 0.077 4.012 1 91.06 173 VAL A O 1
ATOM 1425 N N . TYR A 1 174 ? -6.285 -2.082 3.443 1 92.75 174 TYR A N 1
ATOM 1426 C CA . TYR A 1 174 ? -6.938 -2.564 4.656 1 92.75 174 TYR A CA 1
ATOM 1427 C C . TYR A 1 174 ? -6.066 -2.316 5.879 1 92.75 174 TYR A C 1
ATOM 1429 O O . TYR A 1 174 ? -4.855 -2.537 5.844 1 92.75 174 TYR A O 1
ATOM 1437 N N . ASN A 1 175 ? -6.703 -1.722 6.812 1 89.88 175 ASN A N 1
ATOM 1438 C CA . ASN A 1 175 ? -6.137 -1.489 8.141 1 89.88 175 ASN A CA 1
ATOM 1439 C C . ASN A 1 175 ? -6.871 -2.295 9.211 1 89.88 175 ASN A C 1
ATOM 1441 O O . ASN A 1 175 ? -8.078 -2.137 9.391 1 89.88 175 ASN A O 1
ATOM 1445 N N . GLU A 1 176 ? -6.105 -3.135 9.914 1 88.12 176 GLU A N 1
ATOM 1446 C CA . GLU A 1 176 ? -6.691 -4.078 10.859 1 88.12 176 GLU A CA 1
ATOM 1447 C C . GLU A 1 176 ? -7.398 -3.35 12 1 88.12 176 GLU A C 1
ATOM 1449 O O . GLU A 1 176 ? -8.43 -3.812 12.5 1 88.12 176 GLU A O 1
ATOM 1454 N N . SER A 1 177 ? -6.926 -2.164 12.445 1 84.81 177 SER A N 1
ATOM 1455 C CA . SER A 1 177 ? -7.461 -1.45 13.594 1 84.81 177 SER A CA 1
ATOM 1456 C C . SER A 1 177 ? -8.867 -0.928 13.32 1 84.81 177 SER A C 1
ATOM 1458 O O . SER A 1 177 ? -9.672 -0.784 14.242 1 84.81 177 SER A O 1
ATOM 1460 N N . ILE A 1 178 ? -9.18 -0.674 12 1 88.94 178 ILE A N 1
ATOM 1461 C CA . ILE A 1 178 ? -10.492 -0.119 11.68 1 88.94 178 ILE A CA 1
ATOM 1462 C C . ILE A 1 178 ? -11.258 -1.09 10.781 1 88.94 178 ILE A C 1
ATOM 1464 O O . ILE A 1 178 ? -12.367 -0.791 10.336 1 88.94 178 ILE A O 1
ATOM 1468 N N . LYS A 1 179 ? -10.648 -2.293 10.438 1 91.56 179 LYS A N 1
ATOM 1469 C CA . LYS A 1 179 ? -11.219 -3.395 9.664 1 91.56 179 LYS A CA 1
ATOM 1470 C C . LYS A 1 179 ? -11.727 -2.912 8.305 1 91.56 179 LYS A C 1
ATOM 1472 O O . LYS A 1 179 ? -12.789 -3.332 7.852 1 91.56 179 LYS A O 1
ATOM 1477 N N . SER A 1 180 ? -11.133 -1.942 7.758 1 91.12 180 SER A N 1
ATOM 1478 C CA . SER A 1 180 ? -11.359 -1.332 6.453 1 91.12 180 SER A CA 1
ATOM 1479 C C . SER A 1 180 ? -10.18 -0.462 6.035 1 91.12 180 SER A C 1
ATOM 1481 O O . SER A 1 180 ? -9.102 -0.547 6.625 1 91.12 180 SER A O 1
ATOM 1483 N N . SER A 1 181 ? -10.328 0.192 4.973 1 90.88 181 SER A N 1
ATOM 1484 C CA . SER A 1 181 ? -9.32 1.195 4.648 1 90.88 181 SER A CA 1
ATOM 1485 C C . SER A 1 181 ? -9.75 2.584 5.109 1 90.88 181 SER A C 1
ATOM 1487 O O . SER A 1 181 ? -10.945 2.893 5.129 1 90.88 181 SER A O 1
ATOM 1489 N N . PRO A 1 182 ? -8.789 3.406 5.543 1 89.69 182 PRO A N 1
ATOM 1490 C CA . PRO A 1 182 ? -9.109 4.785 5.926 1 89.69 182 PRO A CA 1
ATOM 1491 C C . PRO A 1 182 ? -9.938 5.512 4.863 1 89.69 182 PRO A C 1
ATOM 1493 O O . PRO A 1 182 ? -10.906 6.199 5.195 1 89.69 182 PRO A O 1
ATOM 1496 N N . ARG A 1 183 ? -9.617 5.297 3.662 1 85.06 183 ARG A N 1
ATOM 1497 C CA . ARG A 1 183 ? -10.32 5.961 2.566 1 85.06 183 ARG A CA 1
ATOM 1498 C C . ARG A 1 183 ? -11.766 5.48 2.467 1 85.06 183 ARG A C 1
ATOM 1500 O O . ARG A 1 183 ? -12.68 6.281 2.25 1 85.06 183 ARG A O 1
ATOM 1507 N N . ALA A 1 184 ? -11.969 4.223 2.561 1 84.69 184 ALA A N 1
ATOM 1508 C CA . ALA A 1 184 ? -13.305 3.65 2.449 1 84.69 184 ALA A CA 1
ATOM 1509 C C . ALA A 1 184 ? -14.211 4.16 3.566 1 84.69 184 ALA A C 1
ATOM 1511 O O . ALA A 1 184 ? -15.375 4.492 3.328 1 84.69 184 ALA A O 1
ATOM 1512 N N . ILE A 1 185 ? -13.703 4.27 4.703 1 87.25 185 ILE A N 1
ATOM 1513 C CA . ILE A 1 185 ? -14.5 4.695 5.848 1 87.25 185 ILE A CA 1
ATOM 1514 C C . ILE A 1 185 ? -14.734 6.203 5.777 1 87.25 185 ILE A C 1
ATOM 1516 O O . ILE A 1 185 ? -15.789 6.691 6.191 1 87.25 185 ILE A O 1
ATOM 1520 N N . ALA A 1 186 ? -13.703 6.898 5.328 1 82.94 186 ALA A N 1
ATOM 1521 C CA . ALA A 1 186 ? -13.805 8.352 5.227 1 82.94 186 ALA A CA 1
ATOM 1522 C C . ALA A 1 186 ? -14.844 8.758 4.184 1 82.94 186 ALA A C 1
ATOM 1524 O O . ALA A 1 186 ? -15.32 9.891 4.18 1 82.94 186 ALA A O 1
ATOM 1525 N N . GLY A 1 187 ? -15.461 7.762 3.551 1 70.25 187 GLY A N 1
ATOM 1526 C CA . GLY A 1 187 ? -16.484 8.039 2.559 1 70.25 187 GLY A CA 1
ATOM 1527 C C . GLY A 1 187 ? -15.961 8.773 1.341 1 70.25 187 GLY A C 1
ATOM 1528 O O . GLY A 1 187 ? -16.672 9.57 0.733 1 70.25 187 GLY A O 1
ATOM 1529 N N . LEU A 1 188 ? -14.68 8.75 1.229 1 58.62 188 LEU A N 1
ATOM 1530 C CA . LEU A 1 188 ? -14.117 9.414 0.056 1 58.62 188 LEU A CA 1
ATOM 1531 C C . LEU A 1 188 ? -14.398 8.602 -1.208 1 58.62 188 LEU A C 1
ATOM 1533 O O . LEU A 1 188 ? -13.633 8.664 -2.17 1 58.62 188 LEU A O 1
ATOM 1537 N N . SER A 1 189 ? -15.578 7.93 -0.965 1 51.03 189 SER A N 1
ATOM 1538 C CA . SER A 1 189 ? -16.047 7.184 -2.129 1 51.03 189 SER A CA 1
ATOM 1539 C C . SER A 1 189 ? -16.391 8.125 -3.283 1 51.03 189 SER A C 1
ATOM 1541 O O . SER A 1 189 ? -17.125 9.086 -3.105 1 51.03 189 SER A O 1
ATOM 1543 N N . GLY A 1 190 ? -15.508 8.188 -4.273 1 47.53 190 GLY A N 1
ATOM 1544 C CA . GLY A 1 190 ? -15.75 9.039 -5.426 1 47.53 190 GLY A CA 1
ATOM 1545 C C . GLY A 1 190 ? -14.875 10.281 -5.445 1 47.53 190 GLY A C 1
ATOM 1546 O O . GLY A 1 190 ? -14.906 11.055 -6.402 1 47.53 190 GLY A O 1
ATOM 1547 N N . LEU A 1 191 ? -14.508 10.625 -4.207 1 48.38 191 LEU A N 1
ATOM 1548 C CA . LEU A 1 191 ? -13.711 11.844 -4.254 1 48.38 191 LEU A CA 1
ATOM 1549 C C . LEU A 1 191 ? -12.445 11.641 -5.086 1 48.38 191 LEU A C 1
ATOM 1551 O O . LEU A 1 191 ? -11.844 10.57 -5.051 1 48.38 191 LEU A O 1
ATOM 1555 N N . ASP A 1 192 ? -12.336 12.531 -6.047 1 48.75 192 ASP A N 1
ATOM 1556 C CA . ASP A 1 192 ? -11.18 12.594 -6.941 1 48.75 192 ASP A CA 1
ATOM 1557 C C . ASP A 1 192 ? -9.875 12.633 -6.148 1 48.75 192 ASP A C 1
ATOM 1559 O O . ASP A 1 192 ? -9.625 13.578 -5.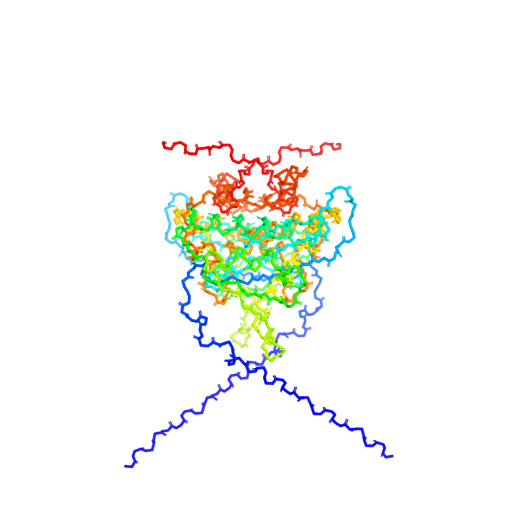398 1 48.75 192 ASP A O 1
ATOM 1563 N N . VAL A 1 193 ? -9.375 11.43 -5.891 1 52.81 193 VAL A N 1
ATOM 1564 C CA . VAL A 1 193 ? -8.062 11.344 -5.254 1 52.81 193 VAL A CA 1
ATOM 1565 C C . VAL A 1 193 ? -7.191 12.516 -5.699 1 52.81 193 VAL A C 1
ATOM 1567 O O . VAL A 1 193 ? -6.379 13.023 -4.918 1 52.81 193 VAL A O 1
ATOM 1570 N N . GLN A 1 194 ? -7.539 12.977 -6.883 1 50.09 194 GLN A N 1
ATOM 1571 C CA . GLN A 1 194 ? -6.762 14.086 -7.414 1 50.09 194 GLN A CA 1
ATOM 1572 C C . GLN A 1 194 ? -6.922 15.336 -6.543 1 50.09 194 GLN A C 1
ATOM 1574 O O . GLN A 1 194 ? -5.949 16.047 -6.289 1 50.09 194 GLN A O 1
ATOM 1579 N N . ASN A 1 195 ? -8.109 15.539 -6.234 1 50 195 ASN A N 1
ATOM 1580 C CA . ASN A 1 195 ? -8.367 16.734 -5.43 1 50 195 ASN A CA 1
ATOM 1581 C C . ASN A 1 195 ? -7.699 16.641 -4.062 1 50 195 ASN A C 1
ATOM 1583 O O . ASN A 1 195 ? -7.258 17.656 -3.516 1 50 195 ASN A O 1
ATOM 1587 N N . ASN A 1 196 ? -7.5 15.453 -3.699 1 52.12 196 ASN A N 1
ATOM 1588 C CA . ASN A 1 196 ? -6.902 15.297 -2.379 1 52.12 196 ASN A CA 1
ATOM 1589 C C . ASN A 1 196 ? -5.387 15.461 -2.426 1 52.12 196 ASN A C 1
ATOM 1591 O O . ASN A 1 196 ? -4.781 15.945 -1.467 1 52.12 196 ASN A O 1
ATOM 1595 N N . LEU A 1 197 ? -4.969 15.125 -3.539 1 53.22 197 LEU A N 1
ATOM 1596 C CA . LEU A 1 197 ? -3.527 15.281 -3.703 1 53.22 197 LEU A CA 1
ATOM 1597 C C . LEU A 1 197 ? -3.156 16.766 -3.811 1 53.22 197 LEU A C 1
ATOM 1599 O O . LEU A 1 197 ? -2.053 17.156 -3.428 1 53.22 197 LEU A O 1
ATOM 1603 N N . THR A 1 198 ? -4.098 17.516 -4.324 1 47.03 198 THR A N 1
ATOM 1604 C CA . THR A 1 198 ? -3.818 18.938 -4.492 1 47.03 198 THR A CA 1
ATOM 1605 C C . THR A 1 198 ? -3.553 19.594 -3.141 1 47.03 198 THR A C 1
ATOM 1607 O O . THR A 1 198 ? -2.703 20.469 -3.033 1 47.03 198 THR A O 1
ATOM 1610 N N . ILE A 1 199 ? -4.207 19.172 -2.176 1 46.72 199 ILE A N 1
ATOM 1611 C CA . ILE A 1 199 ? -4 19.812 -0.881 1 46.72 199 ILE A CA 1
ATOM 1612 C C . ILE A 1 199 ? -2.598 19.5 -0.365 1 46.72 199 ILE A C 1
ATOM 1614 O O . ILE A 1 199 ? -2.031 20.266 0.418 1 46.72 199 ILE A O 1
ATOM 1618 N N . TRP A 1 200 ? -1.988 18.547 -0.988 1 52.31 200 TRP A N 1
ATOM 1619 C CA . TRP A 1 200 ? -0.725 18.047 -0.45 1 52.31 200 TRP A CA 1
ATOM 1620 C C . TRP A 1 200 ? 0.405 19.031 -0.721 1 52.31 200 TRP A C 1
ATOM 1622 O O . TRP A 1 200 ? 1.452 18.984 -0.072 1 52.31 200 TRP A O 1
ATOM 1632 N N . SER A 1 201 ? 0.066 19.984 -1.579 1 51.31 201 SER A N 1
ATOM 1633 C CA . SER A 1 201 ? 1.146 20.906 -1.938 1 51.31 201 SER A CA 1
ATOM 1634 C C . SER A 1 201 ? 1.045 22.203 -1.16 1 51.31 201 SER A C 1
ATOM 1636 O O . SER A 1 201 ? 1.893 23.094 -1.308 1 51.31 201 SER A O 1
ATOM 1638 N N . THR A 1 202 ? 0.068 22.438 -0.359 1 47.22 202 THR A N 1
ATOM 1639 C CA . THR A 1 202 ? -0.216 23.719 0.282 1 47.22 202 THR A CA 1
ATOM 1640 C C . THR A 1 202 ? 0.897 24.094 1.257 1 47.22 202 THR A C 1
ATOM 1642 O O . THR A 1 202 ? 1.12 25.266 1.526 1 47.22 202 THR A O 1
ATOM 1645 N N . GLY A 1 203 ? 1.828 23.328 1.416 1 48.41 203 GLY A N 1
ATOM 1646 C CA . GLY A 1 203 ? 2.857 23.625 2.398 1 48.41 203 GLY A CA 1
ATOM 1647 C C . GLY A 1 203 ? 4.23 23.812 1.783 1 48.41 203 GLY A C 1
ATOM 1648 O O . GLY A 1 203 ? 5.207 24.062 2.496 1 48.41 203 GLY A O 1
ATOM 1649 N N . TYR A 1 204 ? 4.219 23.594 0.554 1 55.91 204 TYR A N 1
ATOM 1650 C CA . TYR A 1 204 ? 5.539 23.688 -0.062 1 55.91 204 TYR A CA 1
ATOM 1651 C C . TYR A 1 204 ? 5.469 24.422 -1.394 1 55.91 204 TYR A C 1
ATOM 1653 O O . TYR A 1 204 ? 4.645 24.094 -2.25 1 55.91 204 TYR A O 1
ATOM 1661 N N . ARG A 1 205 ? 5.84 25.672 -1.541 1 48.53 205 ARG A N 1
ATOM 1662 C CA . ARG A 1 205 ? 5.719 26.609 -2.646 1 48.53 205 ARG A CA 1
ATOM 1663 C C . ARG A 1 205 ? 6.383 26.062 -3.906 1 48.53 205 ARG A C 1
ATOM 1665 O O . ARG A 1 205 ? 5.945 26.359 -5.02 1 48.53 205 ARG A O 1
ATOM 1672 N N . SER A 1 206 ? 7.504 25.484 -3.955 1 44.12 206 SER A N 1
ATOM 1673 C CA . SER A 1 206 ? 8.375 25.469 -5.129 1 44.12 206 SER A CA 1
ATOM 1674 C C . SER A 1 206 ? 8.188 24.188 -5.938 1 44.12 206 SER A C 1
ATOM 1676 O O . SER A 1 206 ? 8.859 23.984 -6.949 1 44.12 206 SER A O 1
ATOM 1678 N N . TYR A 1 207 ? 7.516 23.234 -5.539 1 48.31 207 TYR A N 1
ATOM 1679 C CA . TYR A 1 207 ? 7.875 22.031 -6.297 1 48.31 207 TYR A CA 1
ATOM 1680 C C . TYR A 1 207 ? 6.676 21.484 -7.059 1 48.31 207 TYR A C 1
ATOM 1682 O O . TYR A 1 207 ? 5.527 21.75 -6.695 1 48.31 207 TYR A O 1
ATOM 1690 N N . GLU A 1 208 ? 7.043 21.078 -8.312 1 53.06 208 GLU A N 1
ATOM 1691 C CA . GLU A 1 208 ? 6.098 20.344 -9.133 1 53.06 208 GLU A CA 1
ATOM 1692 C C . GLU A 1 208 ? 5.75 19 -8.508 1 53.06 208 GLU A C 1
ATOM 1694 O O . GLU A 1 208 ? 6.262 17.953 -8.922 1 53.06 208 GLU A O 1
ATOM 1699 N N . PRO A 1 209 ? 5 19.031 -7.406 1 56.34 209 PRO A N 1
ATOM 1700 C CA . PRO A 1 209 ? 4.727 17.875 -6.551 1 56.34 209 PRO A CA 1
ATOM 1701 C C . PRO A 1 209 ? 4.16 16.688 -7.328 1 56.34 209 PRO A C 1
ATOM 1703 O O . PRO A 1 209 ? 4.566 15.555 -7.098 1 56.34 209 PRO A O 1
ATOM 1706 N N . ASN A 1 210 ? 3.564 16.969 -8.414 1 62.12 210 ASN A N 1
ATOM 1707 C CA . ASN A 1 210 ? 2.867 15.883 -9.102 1 62.12 210 ASN A CA 1
ATOM 1708 C C . ASN A 1 210 ? 3.824 15.047 -9.945 1 62.12 210 ASN A C 1
ATOM 1710 O O . ASN A 1 210 ? 3.697 13.82 -10 1 62.12 210 ASN A O 1
ATOM 1714 N N . LEU A 1 211 ? 4.863 15.719 -10.422 1 64.94 211 LEU A N 1
ATOM 1715 C CA . LEU A 1 211 ? 5.797 15 -11.273 1 64.94 211 LEU A CA 1
ATOM 1716 C C . LEU A 1 211 ? 6.676 14.062 -10.453 1 64.94 211 LEU A C 1
ATOM 1718 O O . LEU A 1 211 ? 6.926 12.922 -10.859 1 64.94 211 LEU A O 1
ATOM 1722 N N . LEU A 1 212 ? 7.086 14.586 -9.273 1 70.19 212 LEU A N 1
ATOM 1723 C CA . LEU A 1 212 ? 7.984 13.789 -8.445 1 70.19 212 LEU A CA 1
ATOM 1724 C C . LEU A 1 212 ? 7.25 12.609 -7.816 1 70.19 212 LEU A C 1
ATOM 1726 O O . LEU A 1 212 ? 7.805 11.516 -7.691 1 70.19 212 LEU A O 1
ATOM 1730 N N . LEU A 1 213 ? 6.02 12.859 -7.52 1 70.69 213 LEU A N 1
ATOM 1731 C CA . LEU A 1 213 ? 5.188 11.766 -7.02 1 70.69 213 LEU A CA 1
ATOM 1732 C C . LEU A 1 213 ? 4.98 10.703 -8.094 1 70.69 213 LEU A C 1
ATOM 1734 O O . LEU A 1 213 ? 5.039 9.508 -7.805 1 70.69 213 LEU A O 1
ATOM 1738 N N . SER A 1 214 ? 4.828 11.195 -9.281 1 67.38 214 SER A N 1
ATOM 1739 C CA . SER A 1 214 ? 4.656 10.273 -10.406 1 67.38 214 SER A CA 1
ATOM 1740 C C . SER A 1 214 ? 5.902 9.43 -10.617 1 67.38 214 SER A C 1
ATOM 1742 O O . SER A 1 214 ? 5.805 8.25 -10.961 1 67.38 214 SER A O 1
ATOM 1744 N N . TYR A 1 215 ? 6.941 10.039 -10.367 1 72.69 215 TYR A N 1
ATOM 1745 C CA . TYR A 1 215 ? 8.211 9.352 -10.547 1 72.69 215 TYR A CA 1
ATOM 1746 C C . TYR A 1 215 ? 8.375 8.234 -9.516 1 72.69 215 TYR A C 1
ATOM 1748 O O . TYR A 1 215 ? 8.812 7.133 -9.852 1 72.69 215 TYR A O 1
ATOM 1756 N N . ILE A 1 216 ? 7.996 8.484 -8.352 1 75.38 216 ILE A N 1
ATOM 1757 C CA . ILE A 1 216 ? 8.086 7.484 -7.293 1 75.38 216 ILE A CA 1
ATOM 1758 C C . ILE A 1 216 ? 7.145 6.324 -7.602 1 75.38 216 ILE A C 1
ATOM 1760 O O . ILE A 1 216 ? 7.512 5.16 -7.438 1 75.38 216 ILE A O 1
ATOM 1764 N N . LEU A 1 217 ? 6.035 6.699 -8.094 1 71.88 217 LEU A N 1
ATOM 1765 C CA . LEU A 1 217 ? 5.043 5.688 -8.438 1 71.88 217 LEU A CA 1
ATOM 1766 C C . LEU A 1 217 ? 5.547 4.793 -9.562 1 71.88 217 LEU A C 1
ATOM 1768 O O . LEU A 1 217 ? 5.449 3.566 -9.477 1 71.88 217 LEU A O 1
ATOM 1772 N N . GLU A 1 218 ? 6.043 5.465 -10.477 1 70.94 218 GLU A N 1
ATOM 1773 C CA . GLU A 1 218 ? 6.555 4.719 -11.625 1 70.94 218 GLU A CA 1
ATOM 1774 C C . GLU A 1 218 ? 7.707 3.809 -11.211 1 70.94 218 GLU A C 1
ATOM 1776 O O . GLU A 1 218 ? 7.773 2.652 -11.641 1 70.94 218 GLU A O 1
ATOM 1781 N N . ALA A 1 219 ? 8.523 4.328 -10.43 1 72.94 219 ALA A N 1
ATOM 1782 C CA . ALA A 1 219 ? 9.719 3.594 -10.031 1 72.94 219 ALA A CA 1
ATOM 1783 C C . ALA A 1 219 ? 9.359 2.391 -9.164 1 72.94 219 ALA A C 1
ATOM 1785 O O . ALA A 1 219 ? 10.039 1.363 -9.203 1 72.94 219 ALA A O 1
ATOM 1786 N N . ASN A 1 220 ? 8.273 2.543 -8.438 1 73.19 220 ASN A N 1
ATOM 1787 C CA . ASN A 1 220 ? 7.965 1.488 -7.477 1 73.19 220 ASN A CA 1
ATOM 1788 C C . ASN A 1 220 ? 6.875 0.554 -8 1 73.19 220 ASN A C 1
ATOM 1790 O O . ASN A 1 220 ? 6.852 -0.63 -7.66 1 73.19 220 ASN A O 1
ATOM 1794 N N . LEU A 1 221 ? 5.996 1.128 -8.836 1 70.12 221 LEU A N 1
ATOM 1795 C CA . LEU A 1 221 ? 4.852 0.329 -9.266 1 70.12 221 LEU A CA 1
ATOM 1796 C C . LEU A 1 221 ? 5 -0.086 -10.727 1 70.12 221 LEU A C 1
ATOM 1798 O O . LEU A 1 221 ? 4.309 -0.998 -11.188 1 70.12 221 LEU A O 1
ATOM 1802 N N . GLY A 1 222 ? 5.941 0.49 -11.438 1 63.88 222 GLY A N 1
ATOM 1803 C CA . GLY A 1 222 ? 6.145 0.171 -12.844 1 63.88 222 GLY A CA 1
ATOM 1804 C C . GLY A 1 222 ? 5.145 0.849 -13.766 1 63.88 222 GLY A C 1
ATOM 1805 O O . GLY A 1 222 ? 5.016 0.478 -14.93 1 63.88 222 GLY A O 1
ATOM 1806 N N . PHE A 1 223 ? 4.258 1.722 -13.266 1 56.25 223 PHE A N 1
ATOM 1807 C CA . PHE A 1 223 ? 3.266 2.43 -14.062 1 56.25 223 PHE A CA 1
ATOM 1808 C C . PHE A 1 223 ? 3.602 3.914 -14.156 1 56.25 223 PHE A C 1
ATOM 1810 O O . PHE A 1 223 ? 4.047 4.516 -13.172 1 56.25 223 PHE A O 1
ATOM 1817 N N . ALA A 1 224 ? 3.846 4.395 -15.414 1 47.25 224 ALA A N 1
ATOM 1818 C CA . ALA A 1 224 ? 3.998 5.84 -15.562 1 47.25 224 ALA A CA 1
ATOM 1819 C C . ALA A 1 224 ? 2.678 6.559 -15.305 1 47.25 224 ALA A C 1
ATOM 1821 O O . ALA A 1 224 ? 1.625 6.133 -15.781 1 47.25 224 ALA A O 1
ATOM 1822 N N . LEU A 1 225 ? 2.572 7.348 -14.25 1 44.91 225 LEU A N 1
ATOM 1823 C CA . LEU A 1 225 ? 1.401 8.125 -13.859 1 44.91 225 LEU A CA 1
ATOM 1824 C C . LEU A 1 225 ? 1.268 9.375 -14.719 1 44.91 225 LEU A C 1
ATOM 1826 O O . LEU A 1 225 ? 2.258 10.062 -14.984 1 44.91 225 LEU A O 1
ATOM 1830 N N . THR A 1 226 ? 0.442 9.469 -15.75 1 41.84 226 THR A N 1
ATOM 1831 C CA . THR A 1 226 ? 0.08 10.781 -16.281 1 41.84 226 THR A CA 1
ATOM 1832 C C . THR A 1 226 ? -1.131 11.344 -15.547 1 41.84 226 THR A C 1
ATOM 1834 O O . THR A 1 226 ? -2.018 10.594 -15.133 1 41.84 226 THR A O 1
ATOM 1837 N N . PRO A 1 227 ? -1.053 12.562 -14.961 1 39.47 227 PRO A N 1
ATOM 1838 C CA . PRO A 1 227 ? -2.248 13.18 -14.383 1 39.47 227 PRO A CA 1
ATOM 1839 C C . PRO A 1 227 ? -3.506 12.922 -15.203 1 39.47 227 PRO A C 1
ATOM 1841 O O . PRO A 1 227 ? -3.434 12.812 -16.438 1 39.47 227 PRO A O 1
ATOM 1844 N N . SER A 1 228 ? -4.527 12.242 -14.586 1 36.66 228 SER A N 1
ATOM 1845 C CA . SER A 1 228 ? -5.77 12.008 -15.312 1 36.66 228 SER A CA 1
ATOM 1846 C C . SER A 1 228 ? -6.266 13.289 -15.977 1 36.66 228 SER A C 1
ATOM 1848 O O . SER A 1 228 ? -6.332 14.344 -15.336 1 36.66 228 SER A O 1
ATOM 1850 N N . THR A 1 229 ? -5.895 13.664 -17.125 1 31.62 229 THR A N 1
ATOM 1851 C CA . THR A 1 229 ? -6.539 14.766 -17.828 1 31.62 229 THR A CA 1
ATOM 1852 C C . THR A 1 229 ? -8.055 14.578 -17.859 1 31.62 229 THR A C 1
ATOM 1854 O O . THR A 1 229 ? -8.781 15.43 -18.375 1 31.62 229 THR A O 1
ATOM 1857 N N . HIS A 1 230 ? -8.68 13.5 -17.719 1 30.42 230 HIS A N 1
ATOM 1858 C CA . HIS A 1 230 ? -10.094 13.523 -18.047 1 30.42 230 HIS A CA 1
ATOM 1859 C C . HIS A 1 230 ? -10.898 14.289 -17 1 30.42 230 HIS A C 1
ATOM 1861 O O . HIS A 1 230 ? -10.953 13.883 -15.836 1 30.42 230 HIS A O 1
ATOM 1867 N N . SER A 1 231 ? -10.969 15.578 -16.953 1 28.69 231 SER A N 1
ATOM 1868 C CA . SER A 1 231 ? -12.141 16.312 -16.5 1 28.69 231 SER A CA 1
ATOM 1869 C C . SER A 1 231 ? -13.43 15.594 -16.891 1 28.69 231 SER A C 1
ATOM 1871 O O . SER A 1 231 ? -13.648 15.281 -18.062 1 28.69 231 SER A O 1
ATOM 1873 N N . TYR A 1 232 ? -13.875 14.609 -16.156 1 25.11 232 TYR A N 1
ATOM 1874 C CA . TYR A 1 232 ? -15.273 14.312 -16.438 1 25.11 232 TYR A CA 1
ATOM 1875 C C . TYR A 1 232 ? -16.094 15.594 -16.547 1 25.11 232 TYR A C 1
ATOM 1877 O O . TYR A 1 232 ? -16.203 16.344 -15.578 1 25.11 232 TYR A O 1
ATOM 1885 N N . ASP A 1 233 ? -15.945 16.406 -17.531 1 23.2 233 ASP A N 1
ATOM 1886 C CA . ASP A 1 233 ? -17.031 17.312 -17.922 1 23.2 233 ASP A CA 1
ATOM 1887 C C . ASP A 1 233 ? -18.375 16.578 -17.922 1 23.2 233 ASP A C 1
ATOM 1889 O O . ASP A 1 233 ? -18.531 15.578 -18.625 1 23.2 233 ASP A O 1
ATOM 1893 N N . THR A 1 234 ? -19.047 16.422 -16.766 1 20.44 234 THR A N 1
ATOM 1894 C CA . THR A 1 234 ? -20.469 16.672 -16.969 1 20.44 234 THR A CA 1
ATOM 1895 C C . THR A 1 234 ? -20.703 18.094 -17.484 1 20.44 234 THR A C 1
ATOM 1897 O O . THR A 1 234 ? -20.016 19.031 -17.078 1 20.44 234 THR A O 1
ATOM 1900 N N . MET B 1 1 ? -30.094 -22.828 41.656 1 23 1 MET B N 1
ATOM 1901 C CA . MET B 1 1 ? -28.688 -22.688 42 1 23 1 MET B CA 1
ATOM 1902 C C . MET B 1 1 ? -27.812 -23.016 40.781 1 23 1 MET B C 1
ATOM 1904 O O . MET B 1 1 ? -27.25 -24.094 40.688 1 23 1 MET B O 1
ATOM 1908 N N . TYR B 1 2 ? -28.188 -22.719 39.531 1 27.22 2 TYR B N 1
ATOM 1909 C CA . TYR B 1 2 ? -27.672 -23.266 38.281 1 27.22 2 TYR B CA 1
ATOM 1910 C C . TYR B 1 2 ? -26.25 -22.812 38 1 27.22 2 TYR B C 1
ATOM 1912 O O . TYR B 1 2 ? -25.922 -21.641 38.219 1 27.22 2 TYR B O 1
ATOM 1920 N N . ASN B 1 3 ? -25.156 -23.656 38.312 1 26.34 3 ASN B N 1
ATOM 1921 C CA . ASN B 1 3 ? -23.703 -23.578 38.281 1 26.34 3 ASN B CA 1
ATOM 1922 C C . ASN B 1 3 ? -23.203 -23.203 36.906 1 26.34 3 ASN B C 1
ATOM 1924 O O . ASN B 1 3 ? -23.438 -23.922 35.938 1 26.34 3 ASN B O 1
ATOM 1928 N N . VAL B 1 4 ? -23.266 -22.016 36.5 1 27.91 4 VAL B N 1
ATOM 1929 C CA . VAL B 1 4 ? -22.875 -21.531 35.188 1 27.91 4 VAL B CA 1
ATOM 1930 C C . VAL B 1 4 ? -21.422 -21.859 34.938 1 27.91 4 VAL B C 1
ATOM 1932 O O . VAL B 1 4 ? -20.531 -21.484 35.688 1 27.91 4 VAL B O 1
ATOM 1935 N N . PRO B 1 5 ? -21.078 -23.031 34.281 1 30.44 5 PRO B N 1
ATOM 1936 C CA . PRO B 1 5 ? -19.703 -23.484 34.031 1 30.44 5 PRO B CA 1
ATOM 1937 C C . PRO B 1 5 ? -18.828 -22.391 33.406 1 30.44 5 PRO B C 1
ATOM 1939 O O . PRO B 1 5 ? -19.328 -21.562 32.656 1 30.44 5 PRO B O 1
ATOM 1942 N N . THR B 1 6 ? -17.938 -21.797 34.156 1 27.48 6 THR B N 1
ATOM 1943 C CA . THR B 1 6 ? -16.922 -20.781 33.906 1 27.48 6 THR B CA 1
ATOM 1944 C C . THR B 1 6 ? -16.016 -21.188 32.75 1 27.48 6 THR B C 1
ATOM 1946 O O . THR B 1 6 ? -15.297 -22.188 32.844 1 27.48 6 THR B O 1
ATOM 1949 N N . ARG B 1 7 ? -16.562 -21.25 31.547 1 28.72 7 ARG B N 1
ATOM 1950 C CA . ARG B 1 7 ? -15.695 -21.688 30.453 1 28.72 7 ARG B CA 1
ATOM 1951 C C . ARG B 1 7 ? -14.344 -20.984 3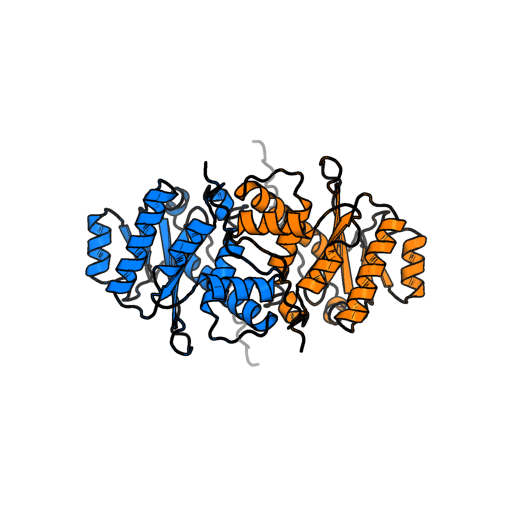0.516 1 28.72 7 ARG B C 1
ATOM 1953 O O . ARG B 1 7 ? -14.273 -19.75 30.547 1 28.72 7 ARG B O 1
ATOM 1960 N N . GLN B 1 8 ? -13.273 -21.594 31.109 1 28.14 8 GLN B N 1
ATOM 1961 C CA . GLN B 1 8 ? -11.852 -21.297 31.172 1 28.14 8 GLN B CA 1
ATOM 1962 C C . GLN B 1 8 ? -11.336 -20.812 29.812 1 28.14 8 GLN B C 1
ATOM 1964 O O . GLN B 1 8 ? -11.57 -21.453 28.797 1 28.14 8 GLN B O 1
ATOM 1969 N N . SER B 1 9 ? -11.211 -19.562 29.594 1 27.14 9 SER B N 1
ATOM 1970 C CA . SER B 1 9 ? -10.625 -18.844 28.469 1 27.14 9 SER B CA 1
ATOM 1971 C C . SER B 1 9 ? -9.281 -19.453 28.062 1 27.14 9 SER B C 1
ATOM 1973 O O . SER B 1 9 ? -8.367 -19.547 28.891 1 27.14 9 SER B O 1
ATOM 1975 N N . ARG B 1 10 ? -9.336 -20.703 27.484 1 24.73 10 ARG B N 1
ATOM 1976 C CA . ARG B 1 10 ? -8.109 -21.297 26.969 1 24.73 10 ARG B CA 1
ATOM 1977 C C . ARG B 1 10 ? -7.238 -20.25 26.281 1 24.73 10 ARG B C 1
ATOM 1979 O O . ARG B 1 10 ? -7.648 -19.656 25.281 1 24.73 10 ARG B O 1
ATOM 1986 N N . LYS B 1 11 ? -6.527 -19.5 27.062 1 29.77 11 LYS B N 1
ATOM 1987 C CA . LYS B 1 11 ? -5.395 -18.75 26.516 1 29.77 11 LYS B CA 1
ATOM 1988 C C . LYS B 1 11 ? -4.691 -19.531 25.422 1 29.77 11 LYS B C 1
ATOM 1990 O O . LYS B 1 11 ? -4.227 -20.656 25.641 1 29.77 11 LYS B O 1
ATOM 1995 N N . HIS B 1 12 ? -5.281 -19.609 24.234 1 26.86 12 HIS B N 1
ATOM 1996 C CA . HIS B 1 12 ? -4.566 -20.25 23.125 1 26.86 12 HIS B CA 1
ATOM 1997 C C . HIS B 1 12 ? -3.111 -19.797 23.078 1 26.86 12 HIS B C 1
ATOM 1999 O O . HIS B 1 12 ? -2.832 -18.609 22.984 1 26.86 12 HIS B O 1
ATOM 2005 N N . ASN B 1 13 ? -2.336 -20.438 23.859 1 28.25 13 ASN B N 1
ATOM 2006 C CA . ASN B 1 13 ? -0.88 -20.406 23.75 1 28.25 13 ASN B CA 1
ATOM 2007 C C . ASN B 1 13 ? -0.423 -20.578 22.297 1 28.25 13 ASN B C 1
ATOM 2009 O O . ASN B 1 13 ? -0.549 -21.672 21.734 1 28.25 13 ASN B O 1
ATOM 2013 N N . HIS B 1 14 ? -0.854 -19.703 21.469 1 30.94 14 HIS B N 1
ATOM 2014 C CA . HIS B 1 14 ? -0.255 -19.828 20.141 1 30.94 14 HIS B CA 1
ATOM 2015 C C . HIS B 1 14 ? 1.257 -20 20.234 1 30.94 14 HIS B C 1
ATOM 2017 O O . HIS B 1 14 ? 1.945 -19.188 20.859 1 30.94 14 HIS B O 1
ATOM 2023 N N . THR B 1 15 ? 1.652 -21.219 20.281 1 28.11 15 THR B N 1
ATOM 2024 C CA . THR B 1 15 ? 3.045 -21.641 20.172 1 28.11 15 THR B CA 1
ATOM 2025 C C . THR B 1 15 ? 3.723 -20.953 18.984 1 28.11 15 THR B C 1
ATOM 2027 O O . THR B 1 15 ? 3.355 -21.203 17.828 1 28.11 15 THR B O 1
ATOM 2030 N N . VAL B 1 16 ? 4.176 -19.859 19 1 35.19 16 VAL B N 1
ATOM 2031 C CA . VAL B 1 16 ? 5.109 -19.156 18.125 1 35.19 16 VAL B CA 1
ATOM 2032 C C . VAL B 1 16 ? 6.258 -20.078 17.734 1 35.19 16 VAL B C 1
ATOM 2034 O O . VAL B 1 16 ? 7.164 -19.672 17 1 35.19 16 VAL B O 1
ATOM 2037 N N . GLY B 1 17 ? 6.48 -21.234 18.266 1 31.58 17 GLY B N 1
ATOM 2038 C CA . GLY B 1 17 ? 7.633 -22.094 18.078 1 31.58 17 GLY B CA 1
ATOM 2039 C C . GLY B 1 17 ? 7.672 -22.781 16.734 1 31.58 17 GLY B C 1
ATOM 2040 O O . GLY B 1 17 ? 8.688 -23.359 16.344 1 31.58 17 GLY B O 1
ATOM 2041 N N . SER B 1 18 ? 6.566 -23.344 16.281 1 33.78 18 SER B N 1
ATOM 2042 C CA . SER B 1 18 ? 6.715 -24.406 15.297 1 33.78 18 SER B CA 1
ATOM 2043 C C . SER B 1 18 ? 7.152 -23.859 13.945 1 33.78 18 SER B C 1
ATOM 2045 O O . SER B 1 18 ? 7.051 -24.547 12.93 1 33.78 18 SER B O 1
ATOM 2047 N N . ARG B 1 19 ? 7.141 -22.547 13.672 1 39.19 19 ARG B N 1
ATOM 2048 C CA . ARG B 1 19 ? 7.832 -22.297 12.414 1 39.19 19 ARG B CA 1
ATOM 2049 C C . ARG B 1 19 ? 9.102 -23.141 12.312 1 39.19 19 ARG B C 1
ATOM 2051 O O . ARG B 1 19 ? 9.969 -23.062 13.188 1 39.19 19 ARG B O 1
ATOM 2058 N N . LEU B 1 20 ? 9.055 -24.281 11.742 1 40.69 20 LEU B N 1
ATOM 2059 C CA . LEU B 1 20 ? 10.164 -25.203 11.516 1 40.69 20 LEU B CA 1
ATOM 2060 C C . LEU B 1 20 ? 11.469 -24.453 11.32 1 40.69 20 LEU B C 1
ATOM 2062 O O . LEU B 1 20 ? 11.477 -23.359 10.742 1 40.69 20 LEU B O 1
ATOM 2066 N N . LYS B 1 21 ? 12.625 -24.766 12.008 1 38.09 21 LYS B N 1
ATOM 2067 C CA . LYS B 1 21 ? 14.07 -24.547 11.93 1 38.09 21 LYS B CA 1
ATOM 2068 C C . LYS B 1 21 ? 14.5 -24.297 10.484 1 38.09 21 LYS B C 1
ATOM 2070 O O . LYS B 1 21 ? 15.562 -23.703 10.242 1 38.09 21 LYS B O 1
ATOM 2075 N N . TYR B 1 22 ? 13.891 -24.969 9.516 1 40.28 22 TYR B N 1
ATOM 2076 C CA . TYR B 1 22 ? 14.406 -25.031 8.156 1 40.28 22 TYR B CA 1
ATOM 2077 C C . TYR B 1 22 ? 14.195 -23.719 7.422 1 40.28 22 TYR B C 1
ATOM 2079 O O . TYR B 1 22 ? 14.773 -23.484 6.359 1 40.28 22 TYR B O 1
ATOM 2087 N N . GLN B 1 23 ? 13.133 -22.953 7.781 1 48.81 23 GLN B N 1
ATOM 2088 C CA . GLN B 1 23 ? 12.836 -21.781 6.961 1 48.81 23 GLN B CA 1
ATOM 2089 C C . GLN B 1 23 ? 13.977 -20.766 7.035 1 48.81 23 GLN B C 1
ATOM 2091 O O . GLN B 1 23 ? 14.094 -19.891 6.164 1 48.81 23 GLN B O 1
ATOM 2096 N N . LYS B 1 24 ? 14.719 -20.797 8.219 1 52.38 24 LYS B N 1
ATOM 2097 C CA . LYS B 1 24 ? 15.75 -19.797 8.453 1 52.38 24 LYS B CA 1
ATOM 2098 C C . LYS B 1 24 ? 16.859 -19.875 7.406 1 52.38 24 LYS B C 1
ATOM 2100 O O . LYS B 1 24 ? 17.578 -18.891 7.172 1 52.38 24 LYS B O 1
ATOM 2105 N N . ASN B 1 25 ? 16.766 -21 6.559 1 68.19 25 ASN B N 1
ATOM 2106 C CA . ASN B 1 25 ? 18.047 -21.016 5.844 1 68.19 25 ASN B CA 1
ATOM 2107 C C . ASN B 1 25 ? 17.844 -20.859 4.34 1 68.19 25 ASN B C 1
ATOM 2109 O O . ASN B 1 25 ? 18.703 -21.25 3.547 1 68.19 25 ASN B O 1
ATOM 2113 N N . TYR B 1 26 ? 16.562 -20.438 3.955 1 87.75 26 TYR B N 1
ATOM 2114 C CA . TYR B 1 26 ? 16.453 -20.359 2.504 1 87.75 26 TYR B CA 1
ATOM 2115 C C . TYR B 1 26 ? 16.797 -18.953 2.004 1 87.75 26 TYR B C 1
ATOM 2117 O O . TYR B 1 26 ? 16.5 -17.969 2.664 1 87.75 26 TYR B O 1
ATOM 2125 N N . GLU B 1 27 ? 17.469 -18.953 0.889 1 91.56 27 GLU B N 1
ATOM 2126 C CA . GLU B 1 27 ? 17.75 -17.703 0.182 1 91.56 27 GLU B CA 1
ATOM 2127 C C . GLU B 1 27 ? 16.5 -17.203 -0.558 1 91.56 27 GLU B C 1
ATOM 2129 O O . GLU B 1 27 ? 15.531 -17.953 -0.715 1 91.56 27 GLU B O 1
ATOM 2134 N N . PRO B 1 28 ? 16.5 -16 -0.972 1 91 28 PRO B N 1
ATOM 2135 C CA . PRO B 1 28 ? 15.352 -15.453 -1.684 1 91 28 PRO B CA 1
ATOM 2136 C C . PRO B 1 28 ? 14.906 -16.328 -2.852 1 91 28 PRO B C 1
ATOM 2138 O O . PRO B 1 28 ? 15.727 -16.719 -3.682 1 91 28 PRO B O 1
ATOM 2141 N N . PHE B 1 29 ? 13.617 -16.688 -2.861 1 93.25 29 PHE B N 1
ATOM 2142 C CA . PHE B 1 29 ? 12.883 -17.344 -3.941 1 93.25 29 PHE B CA 1
ATOM 2143 C C . PHE B 1 29 ? 13.188 -18.828 -3.988 1 93.25 29 PHE B C 1
ATOM 2145 O O . PHE B 1 29 ? 12.781 -19.516 -4.926 1 93.25 29 PHE B O 1
ATOM 2152 N N . GLN B 1 30 ? 13.789 -19.391 -2.949 1 95.19 30 GLN B N 1
ATOM 2153 C CA . GLN B 1 30 ? 14.102 -20.812 -2.904 1 95.19 30 GLN B CA 1
ATOM 2154 C C . GLN B 1 30 ? 12.93 -21.609 -2.33 1 95.19 30 GLN B C 1
ATOM 2156 O O . GLN B 1 30 ? 12.758 -22.797 -2.652 1 95.19 30 GLN B O 1
ATOM 2161 N N . TYR B 1 31 ? 12.203 -21.016 -1.511 1 94.69 31 TYR B N 1
ATOM 2162 C CA . TYR B 1 31 ? 11.047 -21.625 -0.865 1 94.69 31 TYR B CA 1
ATOM 2163 C C . TYR B 1 31 ? 9.789 -20.797 -1.092 1 94.69 31 TYR B C 1
ATOM 2165 O O . TYR B 1 31 ? 9.664 -19.688 -0.558 1 94.69 31 TYR B O 1
ATOM 2173 N N . ILE B 1 32 ? 8.828 -21.375 -1.836 1 94.38 32 ILE B N 1
ATOM 2174 C CA . ILE B 1 32 ? 7.664 -20.609 -2.26 1 94.38 32 ILE B CA 1
ATOM 2175 C C . ILE B 1 32 ? 6.398 -21.25 -1.681 1 94.38 32 ILE B C 1
ATOM 2177 O O . ILE B 1 32 ? 6.199 -22.453 -1.779 1 94.38 32 ILE B O 1
ATOM 2181 N N . HIS B 1 33 ? 5.617 -20.406 -1 1 93.56 33 HIS B N 1
ATOM 2182 C CA . HIS B 1 33 ? 4.277 -20.797 -0.575 1 93.56 33 HIS B CA 1
ATOM 2183 C C . HIS B 1 33 ? 3.248 -20.484 -1.659 1 93.56 33 HIS B C 1
ATOM 2185 O O . HIS B 1 33 ? 3.387 -19.516 -2.396 1 93.56 33 HIS B O 1
ATOM 2191 N N . THR B 1 34 ? 2.227 -21.312 -1.74 1 93.06 34 THR B N 1
ATOM 2192 C CA . THR B 1 34 ? 1.188 -21.031 -2.723 1 93.06 34 THR B CA 1
ATOM 2193 C C . THR B 1 34 ? -0.186 -21.422 -2.191 1 93.06 34 THR B C 1
ATOM 2195 O O . THR B 1 34 ? -0.295 -22.297 -1.327 1 93.06 34 THR B O 1
ATOM 2198 N N . ASP B 1 35 ? -1.142 -20.703 -2.602 1 90.88 35 ASP B N 1
ATOM 2199 C CA . ASP B 1 35 ? -2.543 -20.969 -2.287 1 90.88 35 ASP B CA 1
ATOM 2200 C C . ASP B 1 35 ? -3.459 -20.453 -3.393 1 90.88 35 ASP B C 1
ATOM 2202 O O . ASP B 1 35 ? -3.16 -19.438 -4.031 1 90.88 35 ASP B O 1
ATOM 2206 N N . VAL B 1 36 ? -4.48 -21.219 -3.613 1 92.12 36 VAL B N 1
ATOM 2207 C CA . VAL B 1 36 ? -5.469 -20.844 -4.617 1 92.12 36 VAL B CA 1
ATOM 2208 C C . VAL B 1 36 ? -6.73 -20.312 -3.93 1 92.12 36 VAL B C 1
ATOM 2210 O O . VAL B 1 36 ? -7.16 -20.859 -2.912 1 92.12 36 VAL B O 1
ATOM 2213 N N . PHE B 1 37 ? -7.301 -19.25 -4.551 1 93.12 37 PHE B N 1
ATOM 2214 C CA . PHE B 1 37 ? -8.547 -18.703 -4.023 1 93.12 37 PHE B CA 1
ATOM 2215 C C . PHE B 1 37 ? -9.609 -18.641 -5.109 1 93.12 37 PHE B C 1
ATOM 2217 O O . PHE B 1 37 ? -9.32 -18.25 -6.246 1 93.12 37 PHE B O 1
ATOM 2224 N N . GLY B 1 38 ? -10.844 -18.844 -4.715 1 92.56 38 GLY B N 1
ATOM 2225 C CA . GLY B 1 38 ? -11.984 -18.812 -5.609 1 92.56 38 GLY B CA 1
ATOM 2226 C C . GLY B 1 38 ? -12.867 -20.047 -5.48 1 92.56 38 GLY B C 1
ATOM 2227 O O . GLY B 1 38 ? -12.664 -20.875 -4.59 1 92.56 38 GLY B O 1
ATOM 2228 N N . PRO B 1 39 ? -13.875 -20.312 -6.148 1 94 39 PRO B N 1
ATOM 2229 C CA . PRO B 1 39 ? -14.289 -19.375 -7.195 1 94 39 PRO B CA 1
ATOM 2230 C C . PRO B 1 39 ? -15.031 -18.156 -6.641 1 94 39 PRO B C 1
ATOM 2232 O O . PRO B 1 39 ? -15.781 -18.281 -5.668 1 94 39 PRO B O 1
ATOM 2235 N N . VAL B 1 40 ? -14.766 -16.984 -7.262 1 93.75 40 VAL B N 1
ATOM 2236 C CA . VAL B 1 40 ? -15.547 -15.781 -7.023 1 93.75 40 VAL B CA 1
ATOM 2237 C C . VAL B 1 40 ? -16.609 -15.641 -8.109 1 93.75 40 VAL B C 1
ATOM 2239 O O . VAL B 1 40 ? -16.359 -15.93 -9.281 1 93.75 40 VAL B O 1
ATOM 2242 N N . SER B 1 41 ? -17.797 -15.227 -7.695 1 93 41 SER B N 1
ATOM 2243 C CA . SER B 1 41 ? -18.891 -15.086 -8.641 1 93 41 SER B CA 1
ATOM 2244 C C . SER B 1 41 ? -18.766 -13.789 -9.438 1 93 41 SER B C 1
ATOM 2246 O O . SER B 1 41 ? -19.188 -12.727 -8.984 1 93 41 SER B O 1
ATOM 2248 N N . VAL B 1 42 ? -18.203 -13.859 -10.664 1 91.81 42 VAL B N 1
ATOM 2249 C CA . VAL B 1 42 ? -18.047 -12.711 -11.555 1 91.81 42 VAL B CA 1
ATOM 2250 C C . VAL B 1 42 ? -18.422 -13.102 -12.984 1 91.81 42 VAL B C 1
ATOM 2252 O O . VAL B 1 42 ? -18.453 -14.289 -13.312 1 91.81 42 VAL B O 1
ATOM 2255 N N . ASP B 1 43 ? -18.75 -12.102 -13.742 1 87.69 43 ASP B N 1
ATOM 2256 C CA . ASP B 1 43 ? -19.141 -12.344 -15.125 1 87.69 43 ASP B CA 1
ATOM 2257 C C . ASP B 1 43 ? -17.922 -12.633 -16 1 87.69 43 ASP B C 1
ATOM 2259 O O . ASP B 1 43 ? -16.828 -12.109 -15.742 1 87.69 43 ASP B O 1
ATOM 2263 N N . LYS B 1 44 ? -18.156 -13.617 -16.969 1 83.81 44 LYS B N 1
ATOM 2264 C CA . LYS B 1 44 ? -17.109 -13.742 -17.984 1 83.81 44 LYS B CA 1
ATOM 2265 C C . LYS B 1 44 ? -16.922 -12.438 -18.75 1 83.81 44 LYS B C 1
ATOM 2267 O O . LYS B 1 44 ? -17.891 -11.695 -18.969 1 83.81 44 LYS B O 1
ATOM 2272 N N . PRO B 1 45 ? -15.711 -12.016 -19.031 1 84.25 45 PRO B N 1
ATOM 2273 C CA . PRO B 1 45 ? -14.492 -12.828 -19.062 1 84.25 45 PRO B CA 1
ATOM 2274 C C . PRO B 1 45 ? -13.594 -12.594 -17.859 1 84.25 45 PRO B C 1
ATOM 2276 O O . PRO B 1 45 ? -12.391 -12.875 -17.906 1 84.25 45 PRO B O 1
ATOM 2279 N N . TYR B 1 46 ? -14.117 -12.125 -16.734 1 86.06 46 TYR B N 1
ATOM 2280 C CA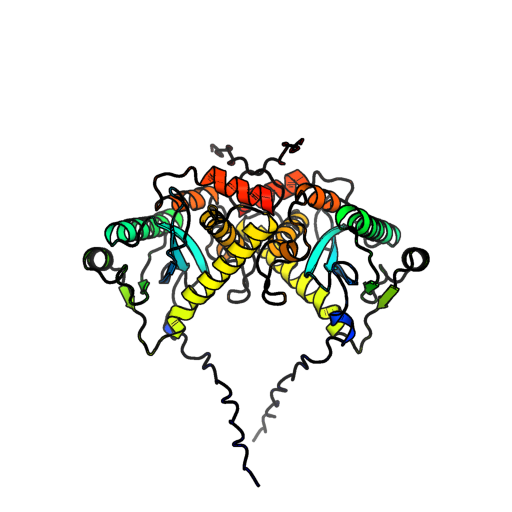 . TYR B 1 46 ? -13.289 -11.867 -15.555 1 86.06 46 TYR B CA 1
ATOM 2281 C C . TYR B 1 46 ? -12.914 -13.164 -14.852 1 86.06 46 TYR B C 1
ATOM 2283 O O . TYR B 1 46 ? -13.711 -14.109 -14.812 1 86.06 46 TYR B O 1
ATOM 2291 N N . PRO B 1 47 ? -11.633 -13.234 -14.375 1 88.88 47 PRO B N 1
ATOM 2292 C CA . PRO B 1 47 ? -11.211 -14.477 -13.719 1 88.88 47 PRO B CA 1
ATOM 2293 C C . PRO B 1 47 ? -12.008 -14.773 -12.453 1 88.88 47 PRO B C 1
ATOM 2295 O O . PRO B 1 47 ? -12.312 -13.867 -11.68 1 88.88 47 PRO B O 1
ATOM 2298 N N . SER B 1 48 ? -12.289 -16.062 -12.266 1 93.06 48 SER B N 1
ATOM 2299 C CA . SER B 1 48 ? -13.055 -16.469 -11.094 1 93.06 48 SER B CA 1
ATOM 2300 C C . SER B 1 48 ? -12.133 -16.984 -9.992 1 93.06 48 SER B C 1
ATOM 2302 O O . SER B 1 48 ? -12.562 -17.172 -8.852 1 93.06 48 SER B O 1
ATOM 2304 N N . TRP B 1 49 ? -10.812 -17.234 -10.406 1 93.06 49 TRP B N 1
ATOM 2305 C CA . TRP B 1 49 ? -9.812 -17.734 -9.469 1 93.06 49 TRP B CA 1
ATOM 2306 C C . TRP B 1 49 ? -8.516 -16.953 -9.578 1 93.06 49 TRP B C 1
ATOM 2308 O O . TRP B 1 49 ? -8.25 -16.312 -10.602 1 93.06 49 TRP B O 1
ATOM 2318 N N . PHE B 1 50 ? -7.797 -16.953 -8.508 1 92.31 50 PHE B N 1
ATOM 2319 C CA . PHE B 1 50 ? -6.395 -16.578 -8.633 1 92.31 50 PHE B CA 1
ATOM 2320 C C . PHE B 1 50 ? -5.508 -17.484 -7.801 1 92.31 50 PHE B C 1
ATOM 2322 O O . PHE B 1 50 ? -5.992 -18.172 -6.898 1 92.31 50 PHE B O 1
ATOM 2329 N N . VAL B 1 51 ? -4.32 -17.594 -8.172 1 92.88 51 VAL B N 1
ATOM 2330 C CA . VAL B 1 51 ? -3.309 -18.281 -7.379 1 92.88 51 VAL B CA 1
ATOM 2331 C C . VAL B 1 51 ? -2.26 -17.281 -6.898 1 92.88 51 VAL B C 1
ATOM 2333 O O . VAL B 1 51 ? -1.844 -16.406 -7.648 1 92.88 51 VAL B O 1
ATOM 2336 N N . ALA B 1 52 ? -1.949 -17.391 -5.676 1 92.94 52 ALA B N 1
ATOM 2337 C CA . ALA B 1 52 ? -0.94 -16.531 -5.078 1 92.94 52 ALA B CA 1
ATOM 2338 C C . ALA B 1 52 ? 0.312 -17.312 -4.703 1 92.94 52 ALA B C 1
ATOM 2340 O O . ALA B 1 52 ? 0.223 -18.469 -4.285 1 92.94 52 ALA B O 1
ATOM 2341 N N . PHE B 1 53 ? 1.449 -16.719 -4.902 1 93.12 53 PHE B N 1
ATOM 2342 C CA . PHE B 1 53 ? 2.744 -17.25 -4.492 1 93.12 53 PHE B CA 1
ATOM 2343 C C . PHE B 1 53 ? 3.451 -16.281 -3.551 1 93.12 53 PHE B C 1
ATOM 2345 O O . PHE B 1 53 ? 3.424 -15.07 -3.766 1 93.12 53 PHE B O 1
ATOM 2352 N N . THR B 1 54 ? 4.023 -16.781 -2.516 1 93.25 54 THR B N 1
ATOM 2353 C CA . THR B 1 54 ? 4.766 -15.969 -1.562 1 93.25 54 THR B CA 1
ATOM 2354 C C . THR B 1 54 ? 6.129 -16.594 -1.265 1 93.25 54 THR B C 1
ATOM 2356 O O . THR B 1 54 ? 6.219 -17.766 -0.897 1 93.25 54 THR B O 1
ATOM 2359 N N . ASP B 1 55 ? 7.125 -15.812 -1.481 1 92.69 55 ASP B N 1
ATOM 2360 C CA . ASP B 1 55 ? 8.469 -16.25 -1.111 1 92.69 55 ASP B CA 1
ATOM 2361 C C . ASP B 1 55 ? 8.648 -16.25 0.406 1 92.69 55 ASP B C 1
ATOM 2363 O O . ASP B 1 55 ? 8.273 -15.281 1.078 1 92.69 55 ASP B O 1
ATOM 2367 N N . GLU B 1 56 ? 9.203 -17.281 0.907 1 91.81 56 GLU B N 1
ATOM 2368 C CA . GLU B 1 56 ? 9.414 -17.438 2.346 1 91.81 56 GLU B CA 1
ATOM 2369 C C . GLU B 1 56 ? 10.383 -16.375 2.875 1 91.81 56 GLU B C 1
ATOM 2371 O O . GLU B 1 56 ? 10.094 -15.711 3.871 1 91.81 56 GLU B O 1
ATOM 2376 N N . ALA B 1 57 ? 11.445 -16.156 2.205 1 91.62 57 ALA B N 1
ATOM 2377 C CA . ALA B 1 57 ? 12.547 -15.352 2.707 1 91.62 57 ALA B CA 1
ATOM 2378 C C . ALA B 1 57 ? 12.227 -13.859 2.604 1 91.62 57 ALA B C 1
ATOM 2380 O O . ALA B 1 57 ? 12.5 -13.094 3.529 1 91.62 57 ALA B O 1
ATOM 2381 N N . THR B 1 58 ? 11.633 -13.453 1.507 1 90.81 58 THR B N 1
ATOM 2382 C CA . THR B 1 58 ? 11.469 -12.031 1.238 1 90.81 58 THR B CA 1
ATOM 2383 C C . THR B 1 58 ? 10.016 -11.602 1.458 1 90.81 58 THR B C 1
ATOM 2385 O O . THR B 1 58 ? 9.727 -10.406 1.536 1 90.81 58 THR B O 1
ATOM 2388 N N . ARG B 1 59 ? 9.102 -12.508 1.421 1 92.12 59 ARG B N 1
ATOM 2389 C CA . ARG B 1 59 ? 7.664 -12.281 1.488 1 92.12 59 ARG B CA 1
ATOM 2390 C C . ARG B 1 59 ? 7.152 -11.617 0.215 1 92.12 59 ARG B C 1
ATOM 2392 O O . ARG B 1 59 ? 6.027 -11.117 0.177 1 92.12 59 ARG B O 1
ATOM 2399 N N . PHE B 1 60 ? 8 -11.656 -0.778 1 90.94 60 PHE B N 1
ATOM 2400 C CA . PHE B 1 60 ? 7.555 -11.164 -2.072 1 90.94 60 PHE B CA 1
ATOM 2401 C C . PHE B 1 60 ? 6.422 -12.023 -2.621 1 90.94 60 PHE B C 1
ATOM 2403 O O . PHE B 1 60 ? 6.465 -13.25 -2.527 1 90.94 60 PHE B O 1
ATOM 2410 N N . ARG B 1 61 ? 5.461 -11.312 -3.244 1 91.19 61 ARG B N 1
ATOM 2411 C CA . ARG B 1 61 ? 4.254 -12.016 -3.664 1 91.19 61 ARG B CA 1
ATOM 2412 C C . ARG B 1 61 ? 4.016 -11.852 -5.16 1 91.19 61 ARG B C 1
ATOM 2414 O O . ARG B 1 61 ? 4.312 -10.797 -5.727 1 91.19 61 ARG B O 1
ATOM 2421 N N . TRP B 1 62 ? 3.455 -12.938 -5.727 1 89.19 62 TRP B N 1
ATOM 2422 C CA . TRP B 1 62 ? 2.879 -12.938 -7.066 1 89.19 62 TRP B CA 1
ATOM 2423 C C . TRP B 1 62 ? 1.433 -13.422 -7.039 1 89.19 62 TRP B C 1
ATOM 2425 O O . TRP B 1 62 ? 1.07 -14.266 -6.215 1 89.19 62 TRP B O 1
ATOM 2435 N N . VAL B 1 63 ? 0.665 -12.836 -7.961 1 90.94 63 VAL B N 1
ATOM 2436 C CA . VAL B 1 63 ? -0.681 -13.359 -8.156 1 90.94 63 VAL B CA 1
ATOM 2437 C C . VAL B 1 63 ? -0.946 -13.555 -9.648 1 90.94 63 VAL B C 1
ATOM 2439 O O . VAL B 1 63 ? -0.511 -12.75 -10.477 1 90.94 63 VAL B O 1
ATOM 2442 N N . PHE B 1 64 ? -1.69 -14.641 -9.953 1 88 64 PHE B N 1
ATOM 2443 C CA . PHE B 1 64 ? -2.074 -14.953 -11.328 1 88 64 PHE B CA 1
ATOM 2444 C C . PHE B 1 64 ? -3.562 -15.273 -11.414 1 88 64 PHE B C 1
ATOM 2446 O O . PHE B 1 64 ? -4.109 -15.969 -10.555 1 88 64 PHE B O 1
ATOM 2453 N N . PRO B 1 65 ? -4.109 -14.656 -12.445 1 88.75 65 PRO B N 1
ATOM 2454 C CA . PRO B 1 65 ? -5.516 -15.023 -12.656 1 88.75 65 PRO B CA 1
ATOM 2455 C C . PRO B 1 65 ? -5.68 -16.438 -13.188 1 88.75 65 PRO B C 1
ATOM 2457 O O . PRO B 1 65 ? -4.832 -16.922 -13.945 1 88.75 65 PRO B O 1
ATOM 2460 N N . LEU B 1 66 ? -6.719 -17.109 -12.766 1 88.94 66 LEU B N 1
ATOM 2461 C CA . LEU B 1 66 ? -7.047 -18.438 -13.258 1 88.94 66 LEU B CA 1
ATOM 2462 C C . LEU B 1 66 ? -8.492 -18.5 -13.734 1 88.94 66 LEU B C 1
ATOM 2464 O O . LEU B 1 66 ? -9.398 -18 -13.062 1 88.94 66 LEU B O 1
ATOM 2468 N N . GLU B 1 67 ? -8.648 -19.062 -14.867 1 85.5 67 GLU B N 1
ATOM 2469 C CA . GLU B 1 67 ? -10 -19.312 -15.359 1 85.5 67 GLU B CA 1
ATOM 2470 C C . GLU B 1 67 ? -10.594 -20.562 -14.688 1 85.5 67 GLU B C 1
ATOM 2472 O O . GLU B 1 67 ? -11.812 -20.641 -14.5 1 85.5 67 GLU B O 1
ATOM 2477 N N . ASN B 1 68 ? -9.734 -21.469 -14.398 1 86.94 68 ASN B N 1
ATOM 2478 C CA . ASN B 1 68 ? -10.078 -22.719 -13.711 1 86.94 68 ASN B CA 1
ATOM 2479 C C . ASN B 1 68 ? -8.891 -23.266 -12.93 1 86.94 68 ASN B C 1
ATOM 2481 O O . ASN B 1 68 ? -7.824 -22.641 -12.891 1 86.94 68 ASN B O 1
ATOM 2485 N N . LYS B 1 69 ? -9.078 -24.391 -12.242 1 87.69 69 LYS B N 1
ATOM 2486 C CA . LYS B 1 69 ? -8.031 -24.938 -11.391 1 87.69 69 LYS B CA 1
ATOM 2487 C C . LYS B 1 69 ? -7.477 -26.234 -11.969 1 87.69 69 LYS B C 1
ATOM 2489 O O . LYS B 1 69 ? -7.156 -27.172 -11.227 1 87.69 69 LYS B O 1
ATOM 2494 N N . THR B 1 70 ? -7.414 -26.297 -13.234 1 88.81 70 THR B N 1
ATOM 2495 C CA . THR B 1 70 ? -6.949 -27.531 -13.852 1 88.81 70 THR B CA 1
ATOM 2496 C C . THR B 1 70 ? -5.441 -27.703 -13.672 1 88.81 70 THR B C 1
ATOM 2498 O O . THR B 1 70 ? -4.719 -26.703 -13.539 1 88.81 70 THR B O 1
ATOM 2501 N N . ALA B 1 71 ? -5 -28.906 -13.797 1 90.12 71 ALA B N 1
ATOM 2502 C CA . ALA B 1 71 ? -3.584 -29.25 -13.648 1 90.12 71 ALA B CA 1
ATOM 2503 C C . ALA B 1 71 ? -2.746 -28.562 -14.727 1 90.12 71 ALA B C 1
ATOM 2505 O O . ALA B 1 71 ? -1.641 -28.094 -14.453 1 90.12 71 ALA B O 1
ATOM 2506 N N . ASP B 1 72 ? -3.252 -28.547 -15.906 1 90.56 72 ASP B N 1
ATOM 2507 C CA . ASP B 1 72 ? -2.52 -27.953 -17.031 1 90.56 72 ASP B CA 1
ATOM 2508 C C . ASP B 1 72 ? -2.266 -26.469 -16.781 1 90.56 72 ASP B C 1
ATOM 2510 O O . ASP B 1 72 ? -1.165 -25.969 -17.047 1 90.56 72 ASP B O 1
ATOM 2514 N N . LEU B 1 73 ? -3.314 -25.812 -16.391 1 88.44 73 LEU B N 1
ATOM 2515 C CA . LEU B 1 73 ? -3.18 -24.375 -16.125 1 88.44 73 LEU B CA 1
ATOM 2516 C C . LEU B 1 73 ? -2.219 -24.125 -14.977 1 88.44 73 LEU B C 1
ATOM 2518 O O . LEU B 1 73 ? -1.395 -23.203 -15.039 1 88.44 73 LEU B O 1
ATOM 2522 N N . MET B 1 74 ? -2.277 -24.859 -13.969 1 91.31 74 MET B N 1
ATOM 2523 C CA . MET B 1 74 ? -1.381 -24.719 -12.828 1 91.31 74 MET B CA 1
ATOM 2524 C C . MET B 1 74 ? 0.067 -24.969 -13.234 1 91.31 74 MET B C 1
ATOM 2526 O O . MET B 1 74 ? 0.968 -24.234 -12.82 1 91.31 74 MET B O 1
ATOM 2530 N N . LEU B 1 75 ? 0.209 -26 -13.992 1 92.94 75 LEU B N 1
ATOM 2531 C CA . LEU B 1 75 ? 1.549 -26.266 -14.5 1 92.94 75 LEU B CA 1
ATOM 2532 C C . LEU B 1 75 ? 2.088 -25.078 -15.281 1 92.94 75 LEU B C 1
ATOM 2534 O O . LEU B 1 75 ? 3.246 -24.688 -15.117 1 92.94 75 LEU B O 1
ATOM 2538 N N . HIS B 1 76 ? 1.238 -24.562 -16.094 1 90.69 76 HIS B N 1
ATOM 2539 C CA . HIS B 1 76 ? 1.636 -23.406 -16.891 1 90.69 76 HIS B CA 1
ATOM 2540 C C . HIS B 1 76 ? 2.088 -22.25 -16.016 1 90.69 76 HIS B C 1
ATOM 2542 O O . HIS B 1 76 ? 3.143 -21.656 -16.266 1 90.69 76 HIS B O 1
ATOM 2548 N N . VAL B 1 77 ? 1.327 -21.906 -15 1 90.5 77 VAL B N 1
ATOM 2549 C CA . VAL B 1 77 ? 1.609 -20.766 -14.125 1 90.5 77 VAL B CA 1
ATOM 2550 C C . VAL B 1 77 ? 2.885 -21.031 -13.328 1 90.5 77 VAL B C 1
ATOM 2552 O O . VAL B 1 77 ? 3.746 -20.156 -13.211 1 90.5 77 VAL B O 1
ATOM 2555 N N . ILE B 1 78 ? 3.057 -22.203 -12.797 1 93.56 78 ILE B N 1
ATOM 2556 C CA . ILE B 1 78 ? 4.211 -22.547 -11.969 1 93.56 78 ILE B CA 1
ATOM 2557 C C . ILE B 1 78 ? 5.473 -22.547 -12.828 1 93.56 78 ILE B C 1
ATOM 2559 O O . ILE B 1 78 ? 6.516 -22.031 -12.414 1 93.56 78 ILE B O 1
ATOM 2563 N N . THR B 1 79 ? 5.363 -23.078 -14.016 1 92.62 79 THR B N 1
ATOM 2564 C CA . THR B 1 79 ? 6.504 -23.078 -14.93 1 92.62 79 THR B CA 1
ATOM 2565 C C . THR B 1 79 ? 6.918 -21.641 -15.266 1 92.62 79 THR B C 1
ATOM 2567 O O . THR B 1 79 ? 8.109 -21.312 -15.273 1 92.62 79 THR B O 1
ATOM 2570 N N . ALA B 1 80 ? 5.918 -20.812 -15.516 1 86.75 80 ALA B N 1
ATOM 2571 C CA . ALA B 1 80 ? 6.199 -19.422 -15.805 1 86.75 80 ALA B CA 1
ATOM 2572 C C . ALA B 1 80 ? 6.906 -18.75 -14.633 1 86.75 80 ALA B C 1
ATOM 2574 O O . ALA B 1 80 ? 7.852 -17.969 -14.828 1 86.75 80 ALA B O 1
ATOM 2575 N N . LEU B 1 81 ? 6.484 -19.016 -13.469 1 90 81 LEU B N 1
ATOM 2576 C CA . LEU B 1 81 ? 7.078 -18.422 -12.281 1 90 81 LEU B CA 1
ATOM 2577 C C . LEU B 1 81 ? 8.516 -18.891 -12.094 1 90 81 LEU B C 1
ATOM 2579 O O . LEU B 1 81 ? 9.414 -18.078 -11.852 1 90 81 LEU B O 1
ATOM 2583 N N . VAL B 1 82 ? 8.711 -20.188 -12.188 1 93 82 VAL B N 1
ATOM 2584 C CA . VAL B 1 82 ? 10.039 -20.766 -12.023 1 93 82 VAL B CA 1
ATOM 2585 C C . VAL B 1 82 ? 11 -20.156 -13.039 1 93 82 VAL B C 1
ATOM 2587 O O . VAL B 1 82 ? 12.117 -19.766 -12.688 1 93 82 VAL B O 1
ATOM 2590 N N . ASN B 1 83 ? 10.555 -19.984 -14.266 1 88.12 83 ASN B N 1
ATOM 2591 C CA . ASN B 1 83 ? 11.383 -19.406 -15.312 1 88.12 83 ASN B CA 1
ATOM 2592 C C . ASN B 1 83 ? 11.68 -17.938 -15.031 1 88.12 83 ASN B C 1
ATOM 2594 O O . ASN B 1 83 ? 12.797 -17.469 -15.266 1 88.12 83 ASN B O 1
ATOM 2598 N N . THR B 1 84 ? 10.703 -17.266 -14.586 1 83.5 84 THR B N 1
ATOM 2599 C CA . THR B 1 84 ? 10.875 -15.852 -14.258 1 83.5 84 THR B CA 1
ATOM 2600 C C . THR B 1 84 ? 11.914 -15.68 -13.148 1 83.5 84 THR B C 1
ATOM 2602 O O . THR B 1 84 ? 12.789 -14.82 -13.242 1 83.5 84 THR B O 1
ATOM 2605 N N . ILE B 1 85 ? 11.812 -16.453 -12.109 1 87.06 85 ILE B N 1
ATOM 2606 C CA . ILE B 1 85 ? 12.727 -16.375 -10.977 1 87.06 85 ILE B CA 1
ATOM 2607 C C . ILE B 1 85 ? 14.148 -16.688 -11.438 1 87.06 85 ILE B C 1
ATOM 2609 O O . ILE B 1 85 ? 15.094 -15.992 -11.062 1 87.06 85 ILE B O 1
ATOM 2613 N N . LYS B 1 86 ? 14.273 -17.688 -12.242 1 88.06 86 LYS B N 1
ATOM 2614 C CA . LYS B 1 86 ? 15.578 -18.094 -12.766 1 88.06 86 LYS B CA 1
ATOM 2615 C C . LYS B 1 86 ? 16.188 -16.984 -13.625 1 88.06 86 LYS B C 1
ATOM 2617 O O . LYS B 1 86 ? 17.359 -16.641 -13.461 1 88.06 86 LYS B O 1
ATOM 2622 N N . ARG B 1 87 ? 15.398 -16.391 -14.445 1 81.62 87 ARG B N 1
ATOM 2623 C CA . ARG B 1 87 ? 15.906 -15.445 -15.43 1 81.62 87 ARG B CA 1
ATOM 2624 C C . ARG B 1 87 ? 16.078 -14.062 -14.82 1 81.62 87 ARG B C 1
ATOM 2626 O O . ARG B 1 87 ? 17.094 -13.398 -15.055 1 81.62 87 ARG B O 1
ATOM 2633 N N . GLN B 1 88 ? 15.102 -13.625 -14.055 1 74.25 88 GLN B N 1
ATOM 2634 C CA . GLN B 1 88 ? 15.078 -12.234 -13.594 1 74.25 88 GLN B CA 1
ATOM 2635 C C . GLN B 1 88 ? 15.836 -12.086 -12.273 1 74.25 88 GLN B C 1
ATOM 2637 O O . GLN B 1 88 ? 16.391 -11.023 -11.984 1 74.25 88 GLN B O 1
ATOM 2642 N N . PHE B 1 89 ? 15.867 -13.133 -11.477 1 77.75 89 PHE B N 1
ATOM 2643 C CA . PHE B 1 89 ? 16.422 -12.984 -10.133 1 77.75 89 PHE B CA 1
ATOM 2644 C C . PHE B 1 89 ? 17.656 -13.844 -9.961 1 77.75 89 PHE B C 1
ATOM 2646 O O . PHE B 1 89 ? 18.281 -13.828 -8.898 1 77.75 89 PHE B O 1
ATOM 2653 N N . ASN B 1 90 ? 17.984 -14.539 -10.984 1 80.81 90 ASN B N 1
ATOM 2654 C CA . ASN B 1 90 ? 19.141 -15.43 -10.953 1 80.81 90 ASN B CA 1
ATOM 2655 C C . ASN B 1 90 ? 19.109 -16.328 -9.719 1 80.81 90 ASN B C 1
ATOM 2657 O O . ASN B 1 90 ? 20.125 -16.453 -9.023 1 80.81 90 ASN B O 1
ATOM 2661 N N . SER B 1 91 ? 18.031 -16.766 -9.367 1 88.25 91 SER B N 1
ATOM 2662 C CA . SER B 1 91 ? 17.797 -17.688 -8.266 1 88.25 91 SER B CA 1
ATOM 2663 C C . SER B 1 91 ? 17.094 -18.953 -8.734 1 88.25 91 SER B C 1
ATOM 2665 O O . SER B 1 91 ? 16.719 -19.062 -9.898 1 88.25 91 SER B O 1
ATOM 2667 N N . LYS B 1 92 ? 17.047 -19.969 -7.863 1 92.94 92 LYS B N 1
ATOM 2668 C CA . LYS B 1 92 ? 16.391 -21.234 -8.18 1 92.94 92 LYS B CA 1
ATOM 2669 C C . LYS B 1 92 ? 15.367 -21.594 -7.109 1 92.94 92 LYS B C 1
ATOM 2671 O O . LYS B 1 92 ? 15.625 -21.438 -5.914 1 92.94 92 LYS B O 1
ATOM 2676 N N . VAL B 1 93 ? 14.266 -22 -7.613 1 95.75 93 VAL B N 1
ATOM 2677 C CA . VAL B 1 93 ? 13.25 -22.484 -6.684 1 95.75 93 VAL B CA 1
ATOM 2678 C C . VAL B 1 93 ? 13.609 -23.891 -6.211 1 95.75 93 VAL B C 1
ATOM 2680 O O . VAL B 1 93 ? 13.789 -24.812 -7.023 1 95.75 93 VAL B O 1
ATOM 2683 N N . LEU B 1 94 ? 13.719 -24.078 -4.914 1 95.56 94 LEU B N 1
ATOM 2684 C CA . LEU B 1 94 ? 14.07 -25.375 -4.371 1 95.56 94 LEU B CA 1
ATOM 2685 C C . LEU B 1 94 ? 12.82 -26.141 -3.922 1 95.56 94 LEU B C 1
ATOM 2687 O O . LEU B 1 94 ? 12.766 -27.359 -4.016 1 95.56 94 LEU B O 1
ATOM 2691 N N . CYS B 1 95 ? 11.875 -25.344 -3.447 1 95.19 95 CYS B N 1
ATOM 2692 C CA . CYS B 1 95 ? 10.703 -26 -2.871 1 95.19 95 CYS B CA 1
ATOM 2693 C C . CYS B 1 95 ? 9.445 -25.172 -3.098 1 95.19 95 CYS B C 1
ATOM 2695 O O . CYS B 1 95 ? 9.492 -23.938 -3.062 1 95.19 95 CYS B O 1
ATOM 2697 N N . PHE B 1 96 ? 8.359 -25.891 -3.305 1 94.5 96 PHE B N 1
ATOM 2698 C CA . PHE B 1 96 ? 7.016 -25.328 -3.191 1 94.5 96 PHE B CA 1
ATOM 2699 C C . PHE B 1 96 ? 6.27 -25.953 -2.016 1 94.5 96 PHE B C 1
ATOM 2701 O O . PHE B 1 96 ? 6.324 -27.156 -1.805 1 94.5 96 PHE B O 1
ATOM 2708 N N . GLN B 1 97 ? 5.691 -25.109 -1.221 1 91.81 97 GLN B N 1
ATOM 2709 C CA . GLN B 1 97 ? 4.777 -25.562 -0.179 1 91.81 97 GLN B CA 1
ATOM 2710 C C . GLN B 1 97 ? 3.326 -25.5 -0.652 1 91.81 97 GLN B C 1
ATOM 2712 O O . GLN B 1 97 ? 2.811 -24.422 -0.944 1 91.81 97 GLN B O 1
ATOM 2717 N N . PHE B 1 98 ? 2.689 -26.672 -0.698 1 88.69 98 PHE B N 1
ATOM 2718 C CA . PHE B 1 98 ? 1.322 -26.781 -1.191 1 88.69 98 PHE B CA 1
ATOM 2719 C C . PHE B 1 98 ? 0.368 -27.156 -0.063 1 88.69 98 PHE B C 1
ATOM 2721 O O . PHE B 1 98 ? 0.773 -27.781 0.919 1 88.69 98 PHE B O 1
ATOM 2728 N N . ASP B 1 99 ? -0.835 -26.656 -0.255 1 81.06 99 ASP B N 1
ATOM 2729 C CA . ASP B 1 99 ? -1.881 -27.328 0.508 1 81.06 99 ASP B CA 1
ATOM 2730 C C . ASP B 1 99 ? -2.344 -28.594 -0.199 1 81.06 99 ASP B C 1
ATOM 2732 O O . ASP B 1 99 ? -1.854 -28.922 -1.282 1 81.06 99 ASP B O 1
ATOM 2736 N N . HIS B 1 100 ? -3.088 -29.5 0.358 1 76.19 100 HIS B N 1
ATOM 2737 C CA . HIS B 1 100 ? -3.492 -30.766 -0.238 1 76.19 100 HIS B CA 1
ATOM 2738 C C . HIS B 1 100 ? -4.66 -30.578 -1.198 1 76.19 100 HIS B C 1
ATOM 2740 O O . HIS B 1 100 ? -5.598 -31.375 -1.21 1 76.19 100 HIS B O 1
ATOM 2746 N N . GLY B 1 101 ? -4.516 -29.484 -1.974 1 77.69 101 GLY B N 1
ATOM 2747 C CA . GLY B 1 101 ? -5.516 -29.281 -3.012 1 77.69 101 GLY B CA 1
ATOM 2748 C C . GLY B 1 101 ? -5.238 -30.094 -4.27 1 77.69 101 GLY B C 1
ATOM 2749 O O . GLY B 1 101 ? -4.078 -30.266 -4.652 1 77.69 101 GLY B O 1
ATOM 2750 N N . ARG B 1 102 ? -6.156 -30.562 -4.934 1 77.81 102 ARG B N 1
ATOM 2751 C CA . ARG B 1 102 ? -6.055 -31.406 -6.121 1 77.81 102 ARG B CA 1
ATOM 2752 C C . ARG B 1 102 ? -5.336 -30.672 -7.25 1 77.81 102 ARG B C 1
ATOM 2754 O O . ARG B 1 102 ? -4.742 -31.312 -8.125 1 77.81 102 ARG B O 1
ATOM 2761 N N . GLU B 1 103 ? -5.391 -29.406 -7.207 1 84.62 103 GLU B N 1
ATOM 2762 C CA . GLU B 1 103 ? -4.738 -28.609 -8.242 1 84.62 103 GLU B CA 1
ATOM 2763 C C . GLU B 1 103 ? -3.221 -28.766 -8.18 1 84.62 103 GLU B C 1
ATOM 2765 O O . GLU B 1 103 ? -2.527 -28.531 -9.172 1 84.62 103 GLU B O 1
ATOM 2770 N N . TYR B 1 104 ? -2.756 -29.25 -7.098 1 87.69 104 TYR B N 1
ATOM 2771 C CA . TYR B 1 104 ? -1.314 -29.375 -6.926 1 87.69 104 TYR B CA 1
ATOM 2772 C C . TYR B 1 104 ? -0.894 -30.844 -6.922 1 87.69 104 TYR B C 1
ATOM 2774 O O . TYR B 1 104 ? 0.203 -31.172 -7.371 1 87.69 104 TYR B O 1
ATOM 2782 N N . ASP B 1 105 ? -1.85 -31.578 -6.328 1 86.56 105 ASP B N 1
ATOM 2783 C CA . ASP B 1 105 ? -1.532 -33 -6.176 1 86.56 105 ASP B CA 1
ATOM 2784 C C . ASP B 1 105 ? -1.979 -33.781 -7.398 1 86.56 105 ASP B C 1
ATOM 2786 O O . ASP B 1 105 ? -3 -34.469 -7.359 1 86.56 105 ASP B O 1
ATOM 2790 N N . ASN B 1 106 ? -1.297 -33.688 -8.5 1 89 106 ASN B N 1
ATOM 2791 C CA . ASN B 1 106 ? -1.518 -34.375 -9.758 1 89 106 ASN B CA 1
ATOM 2792 C C . ASN B 1 106 ? -0.2 -34.781 -10.422 1 89 106 ASN B C 1
ATOM 2794 O O . ASN B 1 106 ? 0.842 -34.188 -10.141 1 89 106 ASN B O 1
ATOM 2798 N N . LYS B 1 107 ? -0.242 -35.75 -11.234 1 91.62 107 LYS B N 1
ATOM 2799 C CA . LYS B 1 107 ? 0.965 -36.344 -11.805 1 91.62 107 LYS B CA 1
ATOM 2800 C C . LYS B 1 107 ? 1.68 -35.344 -12.719 1 91.62 107 LYS B C 1
ATOM 2802 O O . LYS B 1 107 ? 2.912 -35.312 -12.773 1 91.62 107 LYS B O 1
ATOM 2807 N N . LEU B 1 108 ? 0.899 -34.594 -13.414 1 93.44 108 LEU B N 1
ATOM 2808 C CA . LEU B 1 108 ? 1.468 -33.656 -14.391 1 93.44 108 LEU B CA 1
ATOM 2809 C C . LEU B 1 108 ? 2.4 -32.656 -13.711 1 93.44 108 LEU B C 1
ATOM 2811 O O . LEU B 1 108 ? 3.568 -32.531 -14.078 1 93.44 108 LEU B O 1
ATOM 2815 N N . LEU B 1 109 ? 1.882 -32 -12.711 1 93.88 109 LEU B N 1
ATOM 2816 C CA . LEU B 1 109 ? 2.66 -31.016 -11.984 1 93.88 109 LEU B CA 1
ATOM 2817 C C . LEU B 1 109 ? 3.791 -31.656 -11.203 1 93.88 109 LEU B C 1
ATOM 2819 O O . LEU B 1 109 ? 4.93 -31.188 -11.234 1 93.88 109 LEU B O 1
ATOM 2823 N N . GLN B 1 110 ? 3.541 -32.781 -10.562 1 94.62 110 GLN B N 1
ATOM 2824 C CA . GLN B 1 110 ? 4.543 -33.438 -9.734 1 94.62 110 GLN B CA 1
ATOM 2825 C C . GLN B 1 110 ? 5.699 -33.969 -10.586 1 94.62 110 GLN B C 1
ATOM 2827 O O . GLN B 1 110 ? 6.859 -33.906 -10.172 1 94.62 110 GLN B O 1
ATOM 2832 N N . ASN B 1 111 ? 5.422 -34.406 -11.727 1 96.31 111 ASN B N 1
ATOM 2833 C CA . ASN B 1 111 ? 6.469 -34.844 -12.641 1 96.31 111 ASN B CA 1
ATOM 2834 C C . ASN B 1 111 ? 7.383 -33.719 -13.055 1 96.31 111 ASN B C 1
ATOM 2836 O O . ASN B 1 111 ? 8.602 -33.875 -13.117 1 96.31 111 ASN B O 1
ATOM 2840 N N . TYR B 1 112 ? 6.746 -32.625 -13.383 1 95.81 112 TYR B N 1
ATOM 2841 C CA . TYR B 1 112 ? 7.527 -31.438 -13.75 1 95.81 112 TYR B CA 1
ATOM 2842 C C . TYR B 1 112 ? 8.461 -31.031 -12.617 1 95.81 112 TYR B C 1
ATOM 2844 O O . TYR B 1 112 ? 9.648 -30.781 -12.844 1 95.81 112 TYR B O 1
ATOM 2852 N N . LEU B 1 113 ? 7.949 -30.953 -11.406 1 96.44 113 LEU B N 1
ATOM 2853 C CA . LEU B 1 113 ? 8.75 -30.531 -10.266 1 96.44 113 LEU B CA 1
ATOM 2854 C C . LEU B 1 113 ? 9.898 -31.5 -10.016 1 96.44 113 LEU B C 1
ATOM 2856 O O . LEU B 1 113 ? 11.047 -31.078 -9.828 1 96.44 113 LEU B O 1
ATOM 2860 N N . GLU B 1 114 ? 9.617 -32.75 -10.062 1 95.94 114 GLU B N 1
ATOM 2861 C CA . GLU B 1 114 ? 10.633 -33.781 -9.867 1 95.94 114 GLU B CA 1
ATOM 2862 C C . GLU B 1 114 ? 11.719 -33.688 -10.93 1 95.94 114 GLU B C 1
ATOM 2864 O O . GLU B 1 114 ? 12.906 -33.75 -10.617 1 95.94 114 GLU B O 1
ATOM 2869 N N . SER B 1 115 ? 11.32 -33.5 -12.156 1 96.88 115 SER B N 1
ATOM 2870 C CA . SER B 1 115 ? 12.25 -33.469 -13.281 1 96.88 115 SER B CA 1
ATOM 2871 C C . SER B 1 115 ? 13.164 -32.219 -13.195 1 96.88 115 SER B C 1
ATOM 2873 O O . SER B 1 115 ? 14.266 -32.219 -13.75 1 96.88 115 SER B O 1
ATOM 2875 N N . ASN B 1 116 ? 12.727 -31.219 -12.523 1 95.81 116 ASN B N 1
ATOM 2876 C CA . ASN B 1 116 ? 13.508 -30 -12.398 1 95.81 116 ASN B CA 1
ATOM 2877 C C . ASN B 1 116 ? 14.172 -29.891 -11.023 1 95.81 116 ASN B C 1
ATOM 2879 O O . ASN B 1 116 ? 14.727 -28.844 -10.68 1 95.81 116 ASN B O 1
ATOM 2883 N N . GLY B 1 117 ? 13.992 -31 -10.219 1 95.88 117 GLY B N 1
ATOM 2884 C CA . GLY B 1 117 ? 14.656 -31.062 -8.93 1 95.88 117 GLY B CA 1
ATOM 2885 C C . GLY B 1 117 ? 14.016 -30.156 -7.883 1 95.88 117 GLY B C 1
ATOM 2886 O O . GLY B 1 117 ? 14.68 -29.719 -6.941 1 95.88 117 GLY B O 1
ATOM 2887 N N . ILE B 1 118 ? 12.812 -29.781 -8.102 1 96.75 118 ILE B N 1
ATOM 2888 C CA . ILE B 1 118 ? 12.094 -28.938 -7.152 1 96.75 118 ILE B CA 1
ATOM 2889 C C . ILE B 1 118 ? 11.297 -29.812 -6.184 1 96.75 118 ILE B C 1
ATOM 2891 O O . ILE B 1 118 ? 10.547 -30.688 -6.613 1 96.75 118 ILE B O 1
ATOM 2895 N N . GLN B 1 119 ? 11.43 -29.656 -4.898 1 95.06 119 GLN B N 1
ATOM 2896 C CA . GLN B 1 119 ? 10.742 -30.453 -3.887 1 95.06 119 GLN B CA 1
ATOM 2897 C C . GLN B 1 119 ? 9.312 -29.953 -3.68 1 95.06 119 GLN B C 1
ATOM 2899 O O . GLN B 1 119 ? 9.07 -28.75 -3.582 1 95.06 119 GLN B O 1
ATOM 2904 N N . SER B 1 120 ? 8.398 -30.891 -3.682 1 92.62 120 SER B N 1
ATOM 2905 C CA . SER B 1 120 ? 7.008 -30.609 -3.332 1 92.62 120 SER B CA 1
ATOM 2906 C C . SER B 1 120 ? 6.73 -30.938 -1.868 1 92.62 120 SER B C 1
ATOM 2908 O O . SER B 1 120 ? 6.875 -32.062 -1.443 1 92.62 120 SER B O 1
ATOM 2910 N N . ILE B 1 121 ? 6.395 -29.906 -1.107 1 88.62 121 ILE B N 1
ATOM 2911 C CA . ILE B 1 121 ? 6.09 -30.078 0.309 1 88.62 121 ILE B CA 1
ATOM 2912 C C . ILE B 1 121 ? 4.598 -29.875 0.544 1 88.62 121 ILE B C 1
ATOM 2914 O O . ILE B 1 121 ? 4.035 -28.844 0.154 1 88.62 121 ILE B O 1
ATOM 2918 N N . PHE B 1 122 ? 3.918 -30.812 1.116 1 86.38 122 PHE B N 1
ATOM 2919 C CA . PHE B 1 122 ? 2.496 -30.703 1.414 1 86.38 122 PHE B CA 1
ATOM 2920 C C . PHE B 1 122 ? 2.268 -30.531 2.91 1 86.38 122 PHE B C 1
ATOM 2922 O O . PHE B 1 122 ? 2.971 -31.125 3.727 1 86.38 122 PHE B O 1
ATOM 2929 N N . ASN B 1 123 ? 1.333 -29.641 3.158 1 78 123 ASN B N 1
ATOM 2930 C CA . ASN B 1 123 ? 0.984 -29.406 4.555 1 78 123 ASN B CA 1
ATOM 2931 C C . ASN B 1 123 ? 0.441 -30.672 5.215 1 78 123 ASN B C 1
ATOM 2933 O O . ASN B 1 123 ? -0.29 -31.438 4.586 1 78 123 ASN B O 1
ATOM 2937 N N . SER B 1 124 ? 1.038 -30.953 6.305 1 66.06 124 SER B N 1
ATOM 2938 C CA . SER B 1 124 ? 0.432 -32 7.109 1 66.06 124 SER B CA 1
ATOM 2939 C C . SER B 1 124 ? -0.569 -31.438 8.109 1 66.06 124 SER B C 1
ATOM 2941 O O . SER B 1 124 ? -0.52 -30.25 8.43 1 66.06 124 SER B O 1
ATOM 2943 N N . VAL B 1 125 ? -1.691 -32.219 8.414 1 58.75 125 VAL B N 1
ATOM 2944 C CA . VAL B 1 125 ? -2.67 -31.812 9.422 1 58.75 125 VAL B CA 1
ATOM 2945 C C . VAL B 1 125 ? -1.955 -31.219 10.625 1 58.75 125 VAL B C 1
ATOM 2947 O O . VAL B 1 125 ? -2.42 -30.234 11.211 1 58.75 125 VAL B O 1
ATOM 2950 N N . ALA B 1 126 ? -0.831 -31.766 10.945 1 53.94 126 ALA B N 1
ATOM 2951 C CA . ALA B 1 126 ? -0.112 -31.344 12.148 1 53.94 126 ALA B CA 1
ATOM 2952 C C . ALA B 1 126 ? 0.593 -30.016 11.93 1 53.94 126 ALA B C 1
ATOM 2954 O O . ALA B 1 126 ? 0.911 -29.297 12.891 1 53.94 126 ALA B O 1
ATOM 2955 N N . ASP B 1 127 ? 0.763 -29.641 10.672 1 59.03 127 ASP B N 1
ATOM 2956 C CA . ASP B 1 127 ? 1.562 -28.438 10.422 1 59.03 127 ASP B CA 1
ATOM 2957 C C . ASP B 1 127 ? 0.72 -27.344 9.773 1 59.03 127 ASP B C 1
ATOM 2959 O O . ASP B 1 127 ? 1.084 -26.812 8.719 1 59.03 127 ASP B O 1
ATOM 2963 N N . SER B 1 128 ? -0.403 -27.125 10.391 1 60.31 128 SER B N 1
ATOM 2964 C CA . SER B 1 128 ? -1.312 -26.094 9.867 1 60.31 128 SER B CA 1
ATOM 2965 C C . SER B 1 128 ? -0.638 -24.734 9.812 1 60.31 128 SER B C 1
ATOM 2967 O O . SER B 1 128 ? -1.029 -23.875 9.016 1 60.31 128 SER B O 1
ATOM 2969 N N . ALA B 1 129 ? 0.416 -24.594 10.609 1 60.62 129 ALA B N 1
ATOM 2970 C CA . ALA B 1 129 ? 1.105 -23.312 10.703 1 60.62 129 ALA B CA 1
ATOM 2971 C C . ALA B 1 129 ? 1.848 -23 9.406 1 60.62 129 ALA B C 1
ATOM 2973 O O . ALA B 1 129 ? 1.999 -21.828 9.039 1 60.62 129 ALA B O 1
ATOM 2974 N N . SER B 1 130 ? 2.301 -24.094 8.672 1 63.31 130 SER B N 1
ATOM 2975 C CA . SER B 1 130 ? 3.07 -23.891 7.453 1 63.31 130 SER B CA 1
ATOM 2976 C C . SER B 1 130 ? 2.229 -23.203 6.375 1 63.31 130 SER B C 1
ATOM 2978 O O . SER B 1 130 ? 2.748 -22.438 5.566 1 63.31 130 SER B O 1
ATOM 2980 N N . ASN B 1 131 ? 0.9 -23.516 6.516 1 72.25 131 ASN B N 1
ATOM 2981 C CA . ASN B 1 131 ? 0.013 -22.906 5.531 1 72.25 131 ASN B CA 1
ATOM 2982 C C . ASN B 1 131 ? -0.421 -21.5 5.957 1 72.25 131 ASN B C 1
ATOM 2984 O O . ASN B 1 131 ? -1.063 -20.781 5.191 1 72.25 131 ASN B O 1
ATOM 2988 N N . GLY B 1 132 ? 0.016 -21.203 7.129 1 80.19 132 GLY B N 1
ATOM 2989 C CA . GLY B 1 132 ? -0.412 -19.953 7.719 1 80.19 132 GLY B CA 1
ATOM 2990 C C . GLY B 1 132 ? 0.057 -18.734 6.941 1 80.19 132 GLY B C 1
ATOM 2991 O O . GLY B 1 132 ? -0.669 -17.75 6.832 1 80.19 132 GLY B O 1
ATOM 2992 N N . VAL B 1 133 ? 1.239 -18.875 6.297 1 82.62 133 VAL B N 1
ATOM 2993 C CA . VAL B 1 133 ? 1.793 -17.766 5.543 1 82.62 133 VAL B CA 1
ATOM 2994 C C . VAL B 1 133 ? 0.91 -17.469 4.332 1 82.62 133 VAL B C 1
ATOM 2996 O O . VAL B 1 133 ? 0.51 -16.328 4.109 1 82.62 133 VAL B O 1
ATOM 2999 N N . ALA B 1 134 ? 0.551 -18.5 3.588 1 86.31 134 ALA B N 1
ATOM 3000 C CA . ALA B 1 134 ? -0.276 -18.344 2.395 1 86.31 134 ALA B CA 1
ATOM 3001 C C . ALA B 1 134 ? -1.679 -17.875 2.76 1 86.31 134 ALA B C 1
ATOM 3003 O O . ALA B 1 134 ? -2.234 -16.984 2.096 1 86.31 134 ALA B O 1
ATOM 3004 N N . GLU B 1 135 ? -2.256 -18.438 3.838 1 83.94 135 GLU B N 1
ATOM 3005 C CA . GLU B 1 135 ? -3.604 -18.078 4.27 1 83.94 135 GLU B CA 1
ATOM 3006 C C . GLU B 1 135 ? -3.668 -16.625 4.719 1 83.94 135 GLU B C 1
ATOM 3008 O O . GLU B 1 135 ? -4.598 -15.898 4.359 1 83.94 135 GLU B O 1
ATOM 3013 N N . ARG B 1 136 ? -2.742 -16.203 5.5 1 84.62 136 ARG B N 1
ATOM 3014 C CA . ARG B 1 136 ? -2.711 -14.836 5.98 1 84.62 136 ARG B CA 1
ATOM 3015 C C . ARG B 1 136 ? -2.533 -13.852 4.824 1 84.62 136 ARG B C 1
ATOM 3017 O O . ARG B 1 136 ? -3.129 -12.773 4.82 1 84.62 136 ARG B O 1
ATOM 3024 N N . MET B 1 137 ? -1.796 -14.25 3.912 1 86.5 137 MET B N 1
ATOM 3025 C CA . MET B 1 137 ? -1.573 -13.398 2.75 1 86.5 137 MET B CA 1
ATOM 3026 C C . MET B 1 137 ? -2.855 -13.234 1.94 1 86.5 137 MET B C 1
ATOM 3028 O O . MET B 1 137 ? -3.221 -12.117 1.567 1 86.5 137 MET B O 1
ATOM 3032 N N . ASN B 1 138 ? -3.49 -14.367 1.671 1 89.69 138 ASN B N 1
ATOM 3033 C CA . ASN B 1 138 ? -4.742 -14.266 0.925 1 89.69 138 ASN B CA 1
ATOM 3034 C C . ASN B 1 138 ? -5.766 -13.406 1.659 1 89.69 138 ASN B C 1
ATOM 3036 O O . ASN B 1 138 ? -6.492 -12.625 1.034 1 89.69 138 ASN B O 1
ATOM 3040 N N . LEU B 1 139 ? -5.766 -13.602 2.949 1 91.94 139 LEU B N 1
ATOM 3041 C CA . LEU B 1 139 ? -6.684 -12.789 3.738 1 91.94 139 LEU B CA 1
ATOM 3042 C C . LEU B 1 139 ? -6.375 -11.305 3.57 1 91.94 139 LEU B C 1
ATOM 3044 O O . LEU B 1 139 ? -7.289 -10.492 3.383 1 91.94 139 LEU B O 1
ATOM 3048 N N . THR B 1 140 ? -5.133 -10.969 3.596 1 92.62 140 THR B N 1
ATOM 3049 C CA . THR B 1 140 ? -4.699 -9.586 3.412 1 92.62 140 THR B CA 1
ATOM 3050 C C . THR B 1 140 ? -5.117 -9.062 2.039 1 92.62 140 THR B C 1
ATOM 3052 O O . THR B 1 140 ? -5.695 -7.984 1.93 1 92.62 140 THR B O 1
ATOM 3055 N N . LEU B 1 141 ? -4.848 -9.805 1.019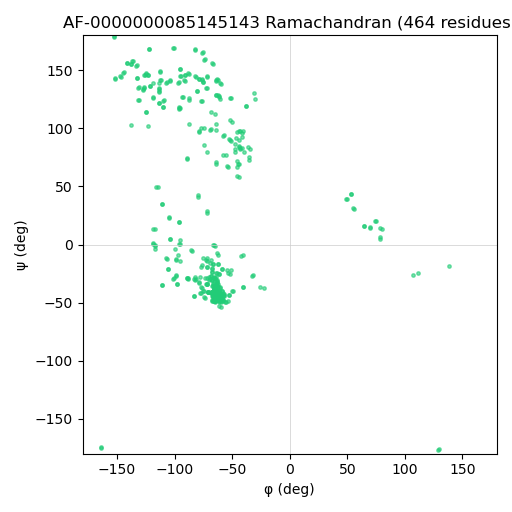 1 94.88 141 LEU B N 1
ATOM 3056 C CA . LEU B 1 141 ? -5.141 -9.383 -0.348 1 94.88 141 LEU B CA 1
ATOM 3057 C C . LEU B 1 141 ? -6.645 -9.242 -0.56 1 94.88 141 LEU B C 1
ATOM 3059 O O . LEU B 1 141 ? -7.094 -8.289 -1.206 1 94.88 141 LEU B O 1
ATOM 3063 N N . LEU B 1 142 ? -7.363 -10.141 0.022 1 96 142 LEU B N 1
ATOM 3064 C CA . LEU B 1 142 ? -8.812 -10.102 -0.143 1 96 142 LEU B CA 1
ATOM 3065 C C . LEU B 1 142 ? -9.414 -8.93 0.617 1 96 142 LEU B C 1
ATOM 3067 O O . LEU B 1 142 ? -10.344 -8.281 0.132 1 96 142 LEU B O 1
ATOM 3071 N N . ASN B 1 143 ? -8.914 -8.695 1.791 1 95.81 143 ASN B N 1
ATOM 3072 C CA . ASN B 1 143 ? -9.352 -7.516 2.523 1 95.81 143 ASN B CA 1
ATOM 3073 C C . ASN B 1 143 ? -9.039 -6.234 1.756 1 95.81 143 ASN B C 1
ATOM 3075 O O . ASN B 1 143 ? -9.883 -5.336 1.67 1 95.81 143 ASN B O 1
ATOM 3079 N N . ASP B 1 144 ? -7.84 -6.168 1.219 1 95.62 144 ASP B N 1
ATOM 3080 C CA . ASP B 1 144 ? -7.484 -5.023 0.389 1 95.62 144 ASP B CA 1
ATOM 3081 C C . ASP B 1 144 ? -8.422 -4.898 -0.809 1 95.62 144 ASP B C 1
ATOM 3083 O O . ASP B 1 144 ? -8.883 -3.799 -1.131 1 95.62 144 ASP B O 1
ATOM 3087 N N . CYS B 1 145 ? -8.688 -6.004 -1.415 1 94 145 CYS B N 1
ATOM 3088 C CA . CYS B 1 145 ? -9.562 -6.039 -2.578 1 94 145 CYS B CA 1
ATOM 3089 C C . CYS B 1 145 ? -10.922 -5.422 -2.254 1 94 145 CYS B C 1
ATOM 3091 O O . CYS B 1 145 ? -11.383 -4.531 -2.965 1 94 145 CYS B O 1
ATOM 3093 N N . ARG B 1 146 ? -11.492 -5.836 -1.194 1 92.94 146 ARG B N 1
ATOM 3094 C CA . ARG B 1 146 ? -12.805 -5.352 -0.794 1 92.94 146 ARG B CA 1
ATOM 3095 C C . ARG B 1 146 ? -12.781 -3.85 -0.528 1 92.94 146 ARG B C 1
ATOM 3097 O O . ARG B 1 146 ? -13.664 -3.117 -0.981 1 92.94 146 ARG B O 1
ATOM 3104 N N . THR B 1 147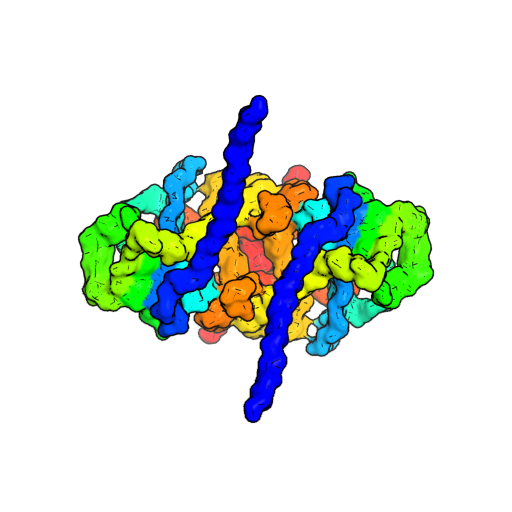 ? -11.758 -3.461 0.144 1 90.38 147 THR B N 1
ATOM 3105 C CA . THR B 1 147 ? -11.68 -2.053 0.518 1 90.38 147 THR B CA 1
ATOM 3106 C C . THR B 1 147 ? -11.398 -1.184 -0.705 1 90.38 147 THR B C 1
ATOM 3108 O O . THR B 1 147 ? -11.969 -0.097 -0.842 1 90.38 147 THR B O 1
ATOM 3111 N N . LEU B 1 148 ? -10.523 -1.625 -1.605 1 89.44 148 LEU B N 1
ATOM 3112 C CA . LEU B 1 148 ? -10.18 -0.882 -2.811 1 89.44 148 LEU B CA 1
ATOM 3113 C C . LEU B 1 148 ? -11.398 -0.696 -3.709 1 89.44 148 LEU B C 1
ATOM 3115 O O . LEU B 1 148 ? -11.656 0.408 -4.191 1 89.44 148 LEU B O 1
ATOM 3119 N N . LEU B 1 149 ? -12.125 -1.78 -3.918 1 89.56 149 LEU B N 1
ATOM 3120 C CA . LEU B 1 149 ? -13.297 -1.713 -4.785 1 89.56 149 LEU B CA 1
ATOM 3121 C C . LEU B 1 149 ? -14.383 -0.84 -4.168 1 89.56 149 LEU B C 1
ATOM 3123 O O . LEU B 1 149 ? -15 -0.027 -4.859 1 89.56 149 LEU B O 1
ATOM 3127 N N . LYS B 1 150 ? -14.562 -0.977 -2.883 1 86.81 150 LYS B N 1
ATOM 3128 C CA . LYS B 1 150 ? -15.57 -0.197 -2.178 1 86.81 150 LYS B CA 1
ATOM 3129 C C . LYS B 1 150 ? -15.234 1.292 -2.201 1 86.81 150 LYS B C 1
ATOM 3131 O O . LYS B 1 150 ? -16.094 2.121 -2.527 1 86.81 150 LYS B O 1
ATOM 3136 N N . ALA B 1 151 ? -14.031 1.603 -1.867 1 83.94 151 ALA B N 1
ATOM 3137 C CA . ALA B 1 151 ? -13.602 2.998 -1.783 1 83.94 151 ALA B CA 1
ATOM 3138 C C . ALA B 1 151 ? -13.734 3.691 -3.137 1 83.94 151 ALA B C 1
ATOM 3140 O O . ALA B 1 151 ? -14.086 4.871 -3.205 1 83.94 151 ALA B O 1
ATOM 3141 N N . ALA B 1 152 ? -13.438 2.975 -4.176 1 81.75 152 ALA B N 1
ATOM 3142 C CA . ALA B 1 152 ? -13.438 3.562 -5.516 1 81.75 152 ALA B CA 1
ATOM 3143 C C . ALA B 1 152 ? -14.773 3.326 -6.215 1 81.75 152 ALA B C 1
ATOM 3145 O O . ALA B 1 152 ? -14.953 3.732 -7.363 1 81.75 152 ALA B O 1
ATOM 3146 N N . GLN B 1 153 ? -15.734 2.656 -5.535 1 84.94 153 GLN B N 1
ATOM 3147 C CA . GLN B 1 153 ? -17.047 2.336 -6.086 1 84.94 153 GLN B CA 1
ATOM 3148 C C . GLN B 1 153 ? -16.922 1.619 -7.426 1 84.94 153 GLN B C 1
ATOM 3150 O O . GLN B 1 153 ? -17.578 2.002 -8.406 1 84.94 153 GLN B O 1
ATOM 3155 N N . LEU B 1 154 ? -16.062 0.73 -7.48 1 86.62 154 LEU B N 1
ATOM 3156 C CA . LEU B 1 154 ? -15.828 -0.063 -8.68 1 86.62 154 LEU B CA 1
ATOM 3157 C C . LEU B 1 154 ? -16.609 -1.375 -8.625 1 86.62 154 LEU B C 1
ATOM 3159 O O . LEU B 1 154 ? -16.875 -1.894 -7.539 1 86.62 154 LEU B O 1
ATOM 3163 N N . PRO B 1 155 ? -16.969 -1.891 -9.797 1 88.88 155 PRO B N 1
ATOM 3164 C CA . PRO B 1 155 ? -17.719 -3.152 -9.812 1 88.88 155 PRO B CA 1
ATOM 3165 C C . PRO B 1 155 ? -16.875 -4.336 -9.336 1 88.88 155 PRO B C 1
ATOM 3167 O O . PRO B 1 155 ? -15.664 -4.363 -9.539 1 88.88 155 PRO B O 1
ATOM 3170 N N . ASP B 1 156 ? -17.5 -5.359 -8.859 1 92.38 156 ASP B N 1
ATOM 3171 C CA . ASP B 1 156 ? -16.859 -6.551 -8.32 1 92.38 156 ASP B CA 1
ATOM 3172 C C . ASP B 1 156 ? -16.141 -7.34 -9.414 1 92.38 156 ASP B C 1
ATOM 3174 O O . ASP B 1 156 ? -15.227 -8.109 -9.133 1 92.38 156 ASP B O 1
ATOM 3178 N N . ASN B 1 157 ? -16.531 -7.102 -10.625 1 89.75 157 ASN B N 1
ATOM 3179 C CA . ASN B 1 157 ? -15.898 -7.805 -11.734 1 89.75 157 ASN B CA 1
ATOM 3180 C C . ASN B 1 157 ? -14.406 -7.473 -11.828 1 89.75 157 ASN B C 1
ATOM 3182 O O . ASN B 1 157 ? -13.633 -8.234 -12.414 1 89.75 157 ASN B O 1
ATOM 3186 N N . LEU B 1 158 ? -14.016 -6.387 -11.156 1 89.5 158 LEU B N 1
ATOM 3187 C CA . LEU B 1 158 ? -12.625 -5.938 -11.25 1 89.5 158 LEU B CA 1
ATOM 3188 C C . LEU B 1 158 ? -11.805 -6.465 -10.086 1 89.5 158 LEU B C 1
ATOM 3190 O O . LEU B 1 158 ? -10.68 -6.012 -9.859 1 89.5 158 LEU B O 1
ATOM 3194 N N . TRP B 1 159 ? -12.266 -7.5 -9.414 1 92.5 159 TRP B N 1
ATOM 3195 C CA . TRP B 1 159 ? -11.688 -7.965 -8.156 1 92.5 159 TRP B CA 1
ATOM 3196 C C . TRP B 1 159 ? -10.242 -8.414 -8.359 1 92.5 159 TRP B C 1
ATOM 3198 O O . TRP B 1 159 ? -9.367 -8.086 -7.551 1 92.5 159 TRP B O 1
ATOM 3208 N N . PHE B 1 160 ? -9.969 -9.109 -9.398 1 90.12 160 PHE B N 1
ATOM 3209 C CA . PHE B 1 160 ? -8.609 -9.609 -9.562 1 90.12 160 PHE B CA 1
ATOM 3210 C C . PHE B 1 160 ? -7.625 -8.453 -9.758 1 90.12 160 PHE B C 1
ATOM 3212 O O . PHE B 1 160 ? -6.488 -8.516 -9.289 1 90.12 160 PHE B O 1
ATOM 3219 N N . TYR B 1 161 ? -8.086 -7.484 -10.367 1 84.88 161 TYR B N 1
ATOM 3220 C CA . TYR B 1 161 ? -7.215 -6.34 -10.617 1 84.88 161 TYR B CA 1
ATOM 3221 C C . TYR B 1 161 ? -6.965 -5.559 -9.328 1 84.88 161 TYR B C 1
ATOM 3223 O O . TYR B 1 161 ? -5.887 -4.988 -9.141 1 84.88 161 TYR B O 1
ATOM 3231 N N . ALA B 1 162 ? -7.949 -5.547 -8.531 1 89.12 162 ALA B N 1
ATOM 3232 C CA . ALA B 1 162 ? -7.742 -5.004 -7.191 1 89.12 162 ALA B CA 1
ATOM 3233 C C . ALA B 1 162 ? -6.734 -5.84 -6.41 1 89.12 162 ALA B C 1
ATOM 3235 O O . ALA B 1 162 ? -5.891 -5.297 -5.691 1 89.12 162 ALA B O 1
ATOM 3236 N N . ILE B 1 163 ? -6.812 -7.145 -6.586 1 92 163 ILE B N 1
ATOM 3237 C CA . ILE B 1 163 ? -5.855 -8.055 -5.961 1 92 163 ILE B CA 1
ATOM 3238 C C . ILE B 1 163 ? -4.453 -7.77 -6.492 1 92 163 ILE B C 1
ATOM 3240 O O . ILE B 1 163 ? -3.492 -7.715 -5.723 1 92 163 ILE B O 1
ATOM 3244 N N . GLN B 1 164 ? -4.383 -7.676 -7.707 1 87.19 164 GLN B N 1
ATOM 3245 C CA . GLN B 1 164 ? -3.098 -7.391 -8.336 1 87.19 164 GLN B CA 1
ATOM 3246 C C . GLN B 1 164 ? -2.51 -6.078 -7.828 1 87.19 164 GLN B C 1
ATOM 3248 O O . GLN B 1 164 ? -1.324 -6.008 -7.5 1 87.19 164 GLN B O 1
ATOM 3253 N N . PHE B 1 165 ? -3.326 -5.117 -7.797 1 83.12 165 PHE B N 1
ATOM 3254 C CA . PHE B 1 165 ? -2.891 -3.83 -7.27 1 83.12 165 PHE B CA 1
ATOM 3255 C C . PHE B 1 165 ? -2.439 -3.967 -5.82 1 83.12 165 PHE B C 1
ATOM 3257 O O . PHE B 1 165 ? -1.373 -3.473 -5.445 1 83.12 165 PHE B O 1
ATOM 3264 N N . SER B 1 166 ? -3.229 -4.586 -5.039 1 90.12 166 SER B N 1
ATOM 3265 C CA . SER B 1 166 ? -2.879 -4.844 -3.646 1 90.12 166 SER B CA 1
ATOM 3266 C C . SER B 1 166 ? -1.52 -5.527 -3.535 1 90.12 166 SER B C 1
ATOM 3268 O O . SER B 1 166 ? -0.704 -5.164 -2.684 1 90.12 166 SER B O 1
ATOM 3270 N N . THR B 1 167 ? -1.274 -6.465 -4.336 1 89.56 167 THR B N 1
ATOM 3271 C CA . THR B 1 167 ? -0.024 -7.215 -4.316 1 89.56 167 THR B CA 1
ATOM 3272 C C . THR B 1 167 ? 1.166 -6.289 -4.562 1 89.56 167 THR B C 1
ATOM 3274 O O . THR B 1 167 ? 2.162 -6.348 -3.838 1 89.56 167 THR B O 1
ATOM 3277 N N . VAL B 1 168 ? 1.013 -5.457 -5.523 1 83.81 168 VAL B N 1
ATOM 3278 C CA . VAL B 1 168 ? 2.082 -4.52 -5.855 1 83.81 168 VAL B CA 1
ATOM 3279 C C . VAL B 1 168 ? 2.346 -3.596 -4.668 1 83.81 168 VAL B C 1
ATOM 3281 O O . VAL B 1 168 ? 3.498 -3.369 -4.293 1 83.81 168 VAL B O 1
ATOM 3284 N N . ILE B 1 169 ? 1.283 -3.174 -4.121 1 86.69 169 ILE B N 1
ATOM 3285 C CA . ILE B 1 169 ? 1.392 -2.246 -3.002 1 86.69 169 ILE B CA 1
ATOM 3286 C C . ILE B 1 169 ? 2.043 -2.945 -1.812 1 86.69 169 ILE B C 1
ATOM 3288 O O . ILE B 1 169 ? 2.992 -2.426 -1.22 1 86.69 169 ILE B O 1
ATOM 3292 N N . ARG B 1 170 ? 1.591 -4.062 -1.496 1 90.69 170 ARG B N 1
ATOM 3293 C CA . ARG B 1 170 ? 2.094 -4.781 -0.331 1 90.69 170 ARG B CA 1
ATOM 3294 C C . ARG B 1 170 ? 3.549 -5.191 -0.527 1 90.69 170 ARG B C 1
ATOM 3296 O O . ARG B 1 170 ? 4.32 -5.25 0.434 1 90.69 170 ARG B O 1
ATOM 3303 N N . ASN B 1 171 ? 3.98 -5.41 -1.719 1 89.06 171 ASN B N 1
ATOM 3304 C CA . ASN B 1 171 ? 5.379 -5.711 -2.002 1 89.06 171 ASN B CA 1
ATOM 3305 C C . ASN B 1 171 ? 6.266 -4.48 -1.824 1 89.06 171 ASN B C 1
ATOM 3307 O O . ASN B 1 171 ? 7.484 -4.602 -1.693 1 89.06 171 ASN B O 1
ATOM 3311 N N . SER B 1 172 ? 5.656 -3.322 -1.847 1 86.62 172 SER B N 1
ATOM 3312 C CA . SER B 1 172 ? 6.441 -2.098 -1.949 1 86.62 172 SER B CA 1
ATOM 3313 C C . SER B 1 172 ? 6.625 -1.442 -0.585 1 86.62 172 SER B C 1
ATOM 3315 O O . SER B 1 172 ? 7.59 -0.706 -0.369 1 86.62 172 SER B O 1
ATOM 3317 N N . VAL B 1 173 ? 5.688 -1.691 0.308 1 91.12 173 VAL B N 1
ATOM 3318 C CA . VAL B 1 173 ? 5.73 -0.943 1.561 1 91.12 173 VAL B CA 1
ATOM 3319 C C . VAL B 1 173 ? 6.328 -1.815 2.662 1 91.12 173 VAL B C 1
ATOM 3321 O O . VAL B 1 173 ? 6.453 -3.031 2.502 1 91.12 173 VAL B O 1
ATOM 3324 N N . TYR B 1 174 ? 6.633 -1.206 3.771 1 92.81 174 TYR B N 1
ATOM 3325 C CA . TYR B 1 174 ? 7.297 -1.817 4.914 1 92.81 174 TYR B CA 1
ATOM 3326 C C . TYR B 1 174 ? 6.434 -2.918 5.523 1 92.81 174 TYR B C 1
ATOM 3328 O O . TYR B 1 174 ? 5.223 -2.75 5.68 1 92.81 174 TYR B O 1
ATOM 3336 N N . ASN B 1 175 ? 7.074 -4.008 5.672 1 90.06 175 ASN B N 1
ATOM 3337 C CA . ASN B 1 175 ? 6.52 -5.168 6.355 1 90.06 175 ASN B CA 1
ATOM 3338 C C . ASN B 1 175 ? 7.266 -5.465 7.656 1 90.06 175 ASN B C 1
ATOM 3340 O O . ASN B 1 175 ? 8.477 -5.699 7.641 1 90.06 175 ASN B O 1
ATOM 3344 N N . GLU B 1 176 ? 6.504 -5.469 8.766 1 88.06 176 GLU B N 1
ATOM 3345 C CA . GLU B 1 176 ? 7.102 -5.586 10.094 1 88.06 176 GLU B CA 1
ATOM 3346 C C . GLU B 1 176 ? 7.816 -6.926 10.266 1 88.06 176 GLU B C 1
ATOM 3348 O O . GLU B 1 176 ? 8.852 -7.004 10.93 1 88.06 176 GLU B O 1
ATOM 3353 N N . SER B 1 177 ? 7.355 -8.023 9.641 1 84.94 177 SER B N 1
ATOM 3354 C CA . SER B 1 177 ? 7.895 -9.367 9.828 1 84.94 177 SER B CA 1
ATOM 3355 C C . SER B 1 177 ? 9.297 -9.484 9.242 1 84.94 177 SER B C 1
ATOM 3357 O O . SER B 1 177 ? 10.109 -10.289 9.711 1 84.94 177 SER B O 1
ATOM 3359 N N . ILE B 1 178 ? 9.602 -8.641 8.195 1 89.06 178 ILE B N 1
ATOM 3360 C CA . ILE B 1 178 ? 10.898 -8.742 7.547 1 89.06 178 ILE B CA 1
ATOM 3361 C C . ILE B 1 178 ? 11.664 -7.43 7.703 1 89.06 178 ILE B C 1
ATOM 3363 O O . ILE B 1 178 ? 12.766 -7.281 7.18 1 89.06 178 ILE B O 1
ATOM 3367 N N . LYS B 1 179 ? 11.062 -6.391 8.406 1 91.56 179 LYS B N 1
ATOM 3368 C CA . LYS B 1 179 ? 11.633 -5.09 8.75 1 91.56 179 LYS B CA 1
ATOM 3369 C C . LYS B 1 179 ? 12.125 -4.363 7.5 1 91.56 179 LYS B C 1
ATOM 3371 O O . LYS B 1 179 ? 13.188 -3.742 7.516 1 91.56 179 LYS B O 1
ATOM 3376 N N . SER B 1 180 ? 11.516 -4.586 6.406 1 91.12 180 SER B N 1
ATOM 3377 C CA . SER B 1 180 ? 11.727 -3.98 5.098 1 91.12 180 SER B CA 1
ATOM 3378 C C . SER B 1 180 ? 10.539 -4.23 4.172 1 91.12 180 SER B C 1
ATOM 3380 O O . SER B 1 180 ? 9.477 -4.648 4.625 1 91.12 180 SER B O 1
ATOM 3382 N N . SER B 1 181 ? 10.672 -3.824 2.988 1 90.88 181 SER B N 1
ATOM 3383 C CA . SER B 1 181 ? 9.656 -4.227 2.021 1 90.88 181 SER B CA 1
ATOM 3384 C C . SER B 1 181 ? 10.086 -5.477 1.26 1 90.88 181 SER B C 1
ATOM 3386 O O . SER B 1 181 ? 11.281 -5.691 1.025 1 90.88 181 SER B O 1
ATOM 3388 N N . PRO B 1 182 ? 9.125 -6.336 0.931 1 89.69 182 PRO B N 1
ATOM 3389 C CA . PRO B 1 182 ? 9.445 -7.516 0.125 1 89.69 182 PRO B CA 1
ATOM 3390 C C . PRO B 1 182 ? 10.25 -7.176 -1.124 1 89.69 182 PRO B C 1
ATOM 3392 O O . PRO B 1 182 ? 11.219 -7.871 -1.446 1 89.69 182 PRO B O 1
ATOM 3395 N N . ARG B 1 183 ? 9.922 -6.129 -1.74 1 85 183 ARG B N 1
ATOM 3396 C CA . ARG B 1 183 ? 10.609 -5.719 -2.961 1 85 183 ARG B CA 1
ATOM 3397 C C . ARG B 1 183 ? 12.055 -5.328 -2.672 1 85 183 ARG B C 1
ATOM 3399 O O . ARG B 1 183 ? 12.961 -5.676 -3.43 1 85 183 ARG B O 1
ATOM 3406 N N . ALA B 1 184 ? 12.266 -4.574 -1.652 1 84.69 184 ALA B N 1
ATOM 3407 C CA . ALA B 1 184 ? 13.609 -4.121 -1.301 1 84.69 184 ALA B CA 1
ATOM 3408 C C . ALA B 1 184 ? 14.523 -5.301 -0.976 1 84.69 184 ALA B C 1
ATOM 3410 O O . ALA B 1 184 ? 15.68 -5.328 -1.395 1 84.69 184 ALA B O 1
ATOM 3411 N N . ILE B 1 185 ? 14.016 -6.242 -0.326 1 87.38 185 ILE B N 1
ATOM 3412 C CA . ILE B 1 185 ? 14.82 -7.387 0.082 1 87.38 185 ILE B CA 1
ATOM 3413 C C . ILE B 1 185 ? 15.047 -8.312 -1.112 1 87.38 185 ILE B C 1
ATOM 3415 O O . ILE B 1 185 ? 16.094 -8.945 -1.225 1 87.38 185 ILE B O 1
ATOM 3419 N N . ALA B 1 186 ? 14.016 -8.414 -1.931 1 83 186 ALA B N 1
ATOM 3420 C CA . ALA B 1 186 ? 14.109 -9.273 -3.107 1 83 186 ALA B CA 1
ATOM 3421 C C . ALA B 1 186 ? 15.133 -8.734 -4.102 1 83 186 ALA B C 1
ATOM 3423 O O . ALA B 1 186 ? 15.602 -9.469 -4.977 1 83 186 ALA B O 1
ATOM 3424 N N . GLY B 1 187 ? 15.75 -7.613 -3.756 1 70.62 187 GLY B N 1
ATOM 3425 C CA . GLY B 1 187 ? 16.766 -7.035 -4.625 1 70.62 187 GLY B CA 1
ATOM 3426 C C . GLY B 1 187 ? 16.219 -6.574 -5.961 1 70.62 187 GLY B C 1
ATOM 3427 O O . GLY B 1 187 ? 16.906 -6.641 -6.98 1 70.62 187 GLY B O 1
ATOM 3428 N N . LEU B 1 188 ? 14.938 -6.473 -5.977 1 58.88 188 LEU B N 1
ATOM 3429 C CA . LEU B 1 188 ? 14.359 -5.992 -7.227 1 58.88 188 LEU B CA 1
ATOM 3430 C C . LEU B 1 188 ? 14.648 -4.508 -7.426 1 58.88 188 LEU B C 1
ATOM 3432 O O . LEU B 1 188 ? 13.93 -3.828 -8.164 1 58.88 188 LEU B O 1
ATOM 3436 N N . SER B 1 189 ? 15.812 -4.27 -6.734 1 50.5 189 SER B N 1
ATOM 3437 C CA . SER B 1 189 ? 16.297 -2.898 -6.883 1 50.5 189 SER B CA 1
ATOM 3438 C C . SER B 1 189 ? 16.672 -2.598 -8.336 1 50.5 189 SER B C 1
ATOM 3440 O O . SER B 1 189 ? 17.422 -3.348 -8.953 1 50.5 189 SER B O 1
ATOM 3442 N N . GLY B 1 190 ? 15.758 -1.96 -9.047 1 47.53 190 GLY B N 1
ATOM 3443 C CA . GLY B 1 190 ? 15.984 -1.594 -10.438 1 47.53 190 GLY B CA 1
ATOM 3444 C C . GLY B 1 190 ? 15.125 -2.377 -11.406 1 47.53 190 GLY B C 1
ATOM 3445 O O . GLY B 1 190 ? 15.172 -2.135 -12.617 1 47.53 190 GLY B O 1
ATOM 3446 N N . LEU B 1 191 ? 14.766 -3.525 -10.859 1 48.47 191 LEU B N 1
ATOM 3447 C CA . LEU B 1 191 ? 13.984 -4.273 -11.844 1 48.47 191 LEU B CA 1
ATOM 3448 C C . LEU B 1 191 ? 12.719 -3.516 -12.227 1 48.47 191 LEU B C 1
ATOM 3450 O O . LEU B 1 191 ? 12.117 -2.848 -11.383 1 48.47 191 LEU B O 1
ATOM 3454 N N . ASP B 1 192 ? 12.594 -3.355 -13.531 1 48.56 192 ASP B N 1
ATOM 3455 C CA . ASP B 1 192 ? 11.445 -2.725 -14.164 1 48.56 192 ASP B CA 1
ATOM 3456 C C . ASP B 1 192 ? 10.141 -3.35 -13.672 1 48.56 192 ASP B C 1
ATOM 3458 O O . ASP 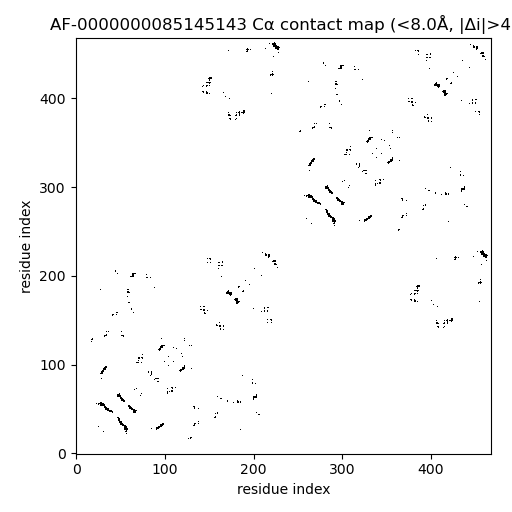B 1 192 ? 9.883 -4.531 -13.914 1 48.56 192 ASP B O 1
ATOM 3462 N N . VAL B 1 193 ? 9.648 -2.754 -12.586 1 52.91 193 VAL B N 1
ATOM 3463 C CA . VAL B 1 193 ? 8.336 -3.18 -12.102 1 52.91 193 VAL B CA 1
ATOM 3464 C C . VAL B 1 193 ? 7.461 -3.602 -13.273 1 52.91 193 VAL B C 1
ATOM 3466 O O . VAL B 1 193 ? 6.656 -4.531 -13.156 1 52.91 193 VAL B O 1
ATOM 3469 N N . GLN B 1 194 ? 7.809 -2.977 -14.375 1 50.47 194 GLN B N 1
ATOM 3470 C CA . GLN B 1 194 ? 7.02 -3.289 -15.562 1 50.47 194 GLN B CA 1
ATOM 3471 C C . GLN B 1 194 ? 7.191 -4.75 -15.969 1 50.47 194 GLN B C 1
ATOM 3473 O O . GLN B 1 194 ? 6.223 -5.41 -16.344 1 50.47 194 GLN B O 1
ATOM 3478 N N . ASN B 1 195 ? 8.383 -5.109 -15.945 1 50.44 195 ASN B N 1
ATOM 3479 C CA . ASN B 1 195 ? 8.648 -6.488 -16.344 1 50.44 195 ASN B CA 1
ATOM 3480 C C . ASN B 1 195 ? 7.996 -7.484 -15.391 1 50.44 195 ASN B C 1
ATOM 3482 O O . ASN B 1 195 ? 7.555 -8.555 -15.812 1 50.44 195 ASN B O 1
ATOM 3486 N N . ASN B 1 196 ? 7.805 -6.992 -14.227 1 52.62 196 ASN B N 1
ATOM 3487 C CA . ASN B 1 196 ? 7.223 -7.91 -13.25 1 52.62 196 ASN B CA 1
ATOM 3488 C C . ASN B 1 196 ? 5.703 -7.969 -13.375 1 52.62 196 ASN B C 1
ATOM 3490 O O . ASN B 1 196 ? 5.094 -9.008 -13.125 1 52.62 196 ASN B O 1
ATOM 3494 N N . LEU B 1 197 ? 5.285 -6.875 -13.789 1 53.88 197 LEU B N 1
ATOM 3495 C CA . LEU B 1 197 ? 3.84 -6.855 -13.992 1 53.88 197 LEU B CA 1
ATOM 3496 C C . LEU B 1 197 ? 3.447 -7.73 -15.18 1 53.88 197 LEU B C 1
ATOM 3498 O O . LEU B 1 197 ? 2.336 -8.266 -15.219 1 53.88 197 LEU B O 1
ATOM 3502 N N . THR B 1 198 ? 4.387 -7.832 -16.094 1 46.91 198 THR B N 1
ATOM 3503 C CA . THR B 1 198 ? 4.082 -8.617 -17.281 1 46.91 198 THR B CA 1
ATOM 3504 C C . THR B 1 198 ? 3.803 -10.07 -16.906 1 46.91 198 THR B C 1
ATOM 3506 O O . THR B 1 198 ? 2.934 -10.711 -17.5 1 46.91 198 THR B O 1
ATOM 3509 N N . ILE B 1 199 ? 4.461 -10.531 -15.945 1 46.62 199 ILE B N 1
ATOM 3510 C CA . ILE B 1 199 ? 4.242 -11.938 -15.625 1 46.62 199 ILE B CA 1
ATOM 3511 C C . ILE B 1 199 ? 2.84 -12.125 -15.047 1 46.62 199 ILE B C 1
ATOM 3513 O O . ILE B 1 199 ? 2.266 -13.211 -15.141 1 46.62 199 ILE B O 1
ATOM 3517 N N . TRP B 1 200 ? 2.258 -11.023 -14.648 1 51.62 200 TRP B N 1
ATOM 3518 C CA . TRP B 1 200 ? 0.989 -11.125 -13.93 1 51.62 200 TRP B CA 1
ATOM 3519 C C . TRP B 1 200 ? -0.139 -11.523 -14.875 1 51.62 200 TRP B C 1
ATOM 3521 O O . TRP B 1 200 ? -1.197 -11.977 -14.438 1 51.62 200 TRP B O 1
ATOM 3531 N N . SER B 1 201 ? 0.221 -11.383 -16.078 1 50.31 201 SER B N 1
ATOM 3532 C CA . SER B 1 201 ? -0.84 -11.711 -17.016 1 50.31 201 SER B CA 1
ATOM 3533 C C . SER B 1 201 ? -0.726 -13.156 -17.5 1 50.31 201 SER B C 1
ATOM 3535 O O . SER B 1 201 ? -1.533 -13.617 -18.297 1 50.31 201 SER B O 1
ATOM 3537 N N . THR B 1 202 ? 0.304 -13.781 -16.844 1 44.66 202 THR B N 1
ATOM 3538 C CA . THR B 1 202 ? 0.5 -15.188 -17.172 1 44.66 202 THR B CA 1
ATOM 3539 C C . THR B 1 202 ? -0.58 -16.047 -16.531 1 44.66 202 THR B C 1
ATOM 3541 O O . THR B 1 202 ? -0.853 -15.93 -15.336 1 44.66 202 THR B O 1
ATOM 3544 N N . GLY B 1 203 ? -1.627 -16.422 -17.406 1 45.78 203 GLY B N 1
ATOM 3545 C CA . GLY B 1 203 ? -2.672 -17.328 -16.969 1 45.78 203 GLY B CA 1
ATOM 3546 C C . GLY B 1 203 ? -4.055 -16.922 -17.422 1 45.78 203 GLY B C 1
ATOM 3547 O O . GLY B 1 203 ? -5.043 -17.594 -17.125 1 45.78 203 GLY B O 1
ATOM 3548 N N . TYR B 1 204 ? -3.996 -15.672 -17.75 1 53.16 204 TYR B N 1
ATOM 3549 C CA . TYR B 1 204 ? -5.324 -15.258 -18.172 1 53.16 204 TYR B CA 1
ATOM 3550 C C . TYR B 1 204 ? -5.281 -14.688 -19.594 1 53.16 204 TYR B C 1
ATOM 3552 O O . TYR B 1 204 ? -4.461 -13.82 -19.891 1 53.16 204 TYR B O 1
ATOM 3560 N N . ARG B 1 205 ? -5.648 -15.336 -20.625 1 47.25 205 ARG B N 1
ATOM 3561 C CA . ARG B 1 205 ? -5.574 -15.094 -22.062 1 47.25 205 ARG B CA 1
ATOM 3562 C C . ARG B 1 205 ? -6.195 -13.742 -22.422 1 47.25 205 ARG B C 1
ATOM 3564 O O . ARG B 1 205 ? -5.746 -13.078 -23.359 1 47.25 205 ARG B O 1
ATOM 3571 N N . SER B 1 206 ? -7.324 -13.328 -22.031 1 43.41 206 SER B N 1
ATOM 3572 C CA . SER B 1 206 ? -8.172 -12.391 -22.766 1 43.41 206 SER B CA 1
ATOM 3573 C C . SER B 1 206 ? -7.957 -10.961 -22.297 1 43.41 206 SER B C 1
ATOM 3575 O O . SER B 1 206 ? -8.586 -10.031 -22.812 1 43.41 206 SER B O 1
ATOM 3577 N N . TYR B 1 207 ? -7.363 -10.672 -21.25 1 47.66 207 TYR B N 1
ATOM 3578 C CA . TYR B 1 207 ? -7.723 -9.336 -20.812 1 47.66 207 TYR B CA 1
ATOM 3579 C C . TYR B 1 207 ? -6.52 -8.398 -20.891 1 47.66 207 TYR B C 1
ATOM 3581 O O . TYR B 1 207 ? -5.371 -8.844 -20.859 1 47.66 207 TYR B O 1
ATOM 3589 N N . GLU B 1 208 ? -6.887 -7.164 -21.375 1 52.5 208 GLU B N 1
ATOM 3590 C CA . GLU B 1 208 ? -5.938 -6.055 -21.344 1 52.5 208 GLU B CA 1
ATOM 3591 C C . GLU B 1 208 ? -5.574 -5.68 -19.922 1 52.5 208 GLU B C 1
ATOM 3593 O O . GLU B 1 208 ? -6.074 -4.688 -19.391 1 52.5 208 GLU B O 1
ATOM 3598 N N . PRO B 1 209 ? -4.84 -6.562 -19.25 1 55.91 209 PRO B N 1
ATOM 3599 C CA . PRO B 1 209 ? -4.555 -6.473 -17.828 1 55.91 209 PRO B CA 1
ATOM 3600 C C . PRO B 1 209 ? -3.982 -5.113 -17.422 1 55.91 209 PRO B C 1
ATOM 3602 O O . PRO B 1 209 ? -4.379 -4.555 -16.391 1 55.91 209 PRO B O 1
ATOM 3605 N N . ASN B 1 210 ? -3.383 -4.477 -18.312 1 62.12 210 ASN B N 1
ATOM 3606 C CA . ASN B 1 210 ? -2.688 -3.252 -17.938 1 62.12 210 ASN B CA 1
ATOM 3607 C C . ASN B 1 210 ? -3.646 -2.07 -17.844 1 62.12 210 ASN B C 1
ATOM 3609 O O . ASN B 1 210 ? -3.516 -1.232 -16.953 1 62.12 210 ASN B O 1
ATOM 3613 N N . LEU B 1 211 ? -4.699 -2.168 -18.656 1 65 211 LEU B N 1
ATOM 3614 C CA . LEU B 1 211 ? -5.641 -1.052 -18.641 1 65 211 LEU B CA 1
ATOM 3615 C C . LEU B 1 211 ? -6.508 -1.078 -17.391 1 65 211 LEU B C 1
ATOM 3617 O O . LEU B 1 211 ? -6.758 -0.035 -16.781 1 65 211 LEU B O 1
ATOM 3621 N N . LEU B 1 212 ? -6.91 -2.326 -17.031 1 70.12 212 LEU B N 1
ATOM 3622 C CA . LEU B 1 212 ? -7.797 -2.443 -15.883 1 70.12 212 LEU B CA 1
ATOM 3623 C C . LEU B 1 212 ? -7.043 -2.162 -14.586 1 70.12 212 LEU B C 1
ATOM 3625 O O . LEU B 1 212 ? -7.59 -1.554 -13.664 1 70.12 212 LEU B O 1
ATOM 3629 N N . LEU B 1 213 ? -5.816 -2.549 -14.586 1 70.81 213 LEU B N 1
ATOM 3630 C CA . LEU B 1 213 ? -4.973 -2.223 -13.438 1 70.81 213 LEU B CA 1
ATOM 3631 C C . LEU B 1 213 ? -4.766 -0.716 -13.328 1 70.81 213 LEU B C 1
ATOM 3633 O O . LEU B 1 213 ? -4.816 -0.159 -12.227 1 70.81 213 LEU B O 1
ATOM 3637 N N . SER B 1 214 ? -4.621 -0.117 -14.461 1 67.31 214 SER B N 1
ATOM 3638 C CA . SER B 1 214 ? -4.453 1.332 -14.492 1 67.31 214 SER B CA 1
ATOM 3639 C C . SER B 1 214 ? -5.703 2.045 -13.977 1 67.31 214 SER B C 1
ATOM 3641 O O . SER B 1 214 ? -5.605 3.066 -13.297 1 67.31 214 SER B O 1
ATOM 3643 N N . TYR B 1 215 ? -6.734 1.448 -14.297 1 72.75 215 TYR B N 1
ATOM 3644 C CA . TYR B 1 215 ? -8.008 2.027 -13.867 1 72.75 215 TYR B CA 1
ATOM 3645 C C . TYR B 1 215 ? -8.156 1.964 -12.352 1 72.75 215 TYR B C 1
ATOM 3647 O O . TYR B 1 215 ? -8.586 2.932 -11.727 1 72.75 215 TYR B O 1
ATOM 3655 N N . ILE B 1 216 ? -7.781 0.923 -11.797 1 75.19 216 ILE B N 1
ATOM 3656 C CA . ILE B 1 216 ? -7.859 0.767 -10.344 1 75.19 216 ILE B CA 1
ATOM 3657 C C . ILE B 1 216 ? -6.906 1.747 -9.672 1 75.19 216 ILE B C 1
ATOM 3659 O O . ILE B 1 216 ? -7.262 2.375 -8.664 1 75.19 216 ILE B O 1
ATOM 3663 N N . LEU B 1 217 ? -5.793 1.877 -10.281 1 72.06 217 LEU B N 1
ATOM 3664 C CA . LEU B 1 217 ? -4.793 2.795 -9.742 1 72.06 217 LEU B CA 1
ATOM 3665 C C . LEU B 1 217 ? -5.301 4.23 -9.773 1 72.06 217 LEU B C 1
ATOM 3667 O O . LEU B 1 217 ? -5.199 4.953 -8.781 1 72.06 217 LEU B O 1
ATOM 3671 N N . GLU B 1 218 ? -5.82 4.496 -10.875 1 71 218 GLU B N 1
ATOM 3672 C CA . GLU B 1 218 ? -6.336 5.855 -11.031 1 71 218 GLU B CA 1
ATOM 3673 C C . GLU B 1 218 ? -7.48 6.125 -10.055 1 71 218 GLU B C 1
ATOM 3675 O O . GLU B 1 218 ? -7.539 7.191 -9.445 1 71 218 GLU B O 1
ATOM 3680 N N . ALA B 1 219 ? -8.281 5.191 -9.945 1 72.88 219 ALA B N 1
ATOM 3681 C CA . ALA B 1 219 ? -9.477 5.355 -9.117 1 72.88 219 ALA B CA 1
ATOM 3682 C C . ALA B 1 219 ? -9.102 5.469 -7.641 1 72.88 219 ALA B C 1
ATOM 3684 O O . ALA B 1 219 ? -9.773 6.164 -6.875 1 72.88 219 ALA B O 1
ATOM 3685 N N . ASN B 1 220 ? -8.023 4.816 -7.297 1 73.06 220 ASN B N 1
ATOM 3686 C CA . ASN B 1 220 ? -7.699 4.77 -5.875 1 73.06 220 ASN B CA 1
ATOM 3687 C C . ASN B 1 220 ? -6.613 5.777 -5.512 1 73.06 220 ASN B C 1
ATOM 3689 O O . ASN B 1 220 ? -6.574 6.27 -4.383 1 73.06 220 ASN B O 1
ATOM 3693 N N . LEU B 1 221 ? -5.758 6.062 -6.492 1 70.12 221 LEU B N 1
ATOM 3694 C CA . LEU B 1 221 ? -4.621 6.918 -6.176 1 70.12 221 LEU B CA 1
ATOM 3695 C C . LEU B 1 221 ? -4.809 8.312 -6.766 1 70.12 221 LEU B C 1
ATOM 3697 O O . LEU B 1 221 ? -4.133 9.258 -6.355 1 70.12 221 LEU B O 1
ATOM 3701 N N . GLY B 1 222 ? -5.781 8.484 -7.648 1 63.5 222 GLY B N 1
ATOM 3702 C CA . GLY B 1 222 ? -6.039 9.781 -8.266 1 63.5 222 GLY B CA 1
ATOM 3703 C C . GLY B 1 222 ? -5.066 10.117 -9.375 1 63.5 222 GLY B C 1
ATOM 3704 O O . GLY B 1 222 ? -4.965 11.281 -9.781 1 63.5 222 GLY B O 1
ATOM 3705 N N . PHE B 1 223 ? -4.176 9.211 -9.781 1 56 223 PHE B N 1
ATOM 3706 C CA . PHE B 1 223 ? -3.211 9.438 -10.852 1 56 223 PHE B CA 1
ATOM 3707 C C . PHE B 1 223 ? -3.553 8.602 -12.078 1 56 223 PHE B C 1
ATOM 3709 O O . PHE B 1 223 ? -4.004 7.465 -11.953 1 56 223 PHE B O 1
ATOM 3716 N N . ALA B 1 224 ? -3.828 9.328 -13.227 1 45.91 224 ALA B N 1
ATOM 3717 C CA . ALA B 1 224 ? -3.949 8.547 -14.453 1 45.91 224 ALA B CA 1
ATOM 3718 C C . ALA B 1 224 ? -2.623 7.887 -14.82 1 45.91 224 ALA B C 1
ATOM 3720 O O . ALA B 1 224 ? -1.567 8.523 -14.758 1 45.91 224 ALA B O 1
ATOM 3721 N N . LEU B 1 225 ? -2.555 6.559 -14.75 1 44.28 225 LEU B N 1
ATOM 3722 C CA . LEU B 1 225 ? -1.36 5.766 -15.031 1 44.28 225 LEU B CA 1
ATOM 3723 C C . LEU B 1 225 ? -1.261 5.434 -16.516 1 44.28 225 LEU B C 1
ATOM 3725 O O . LEU B 1 225 ? -2.27 5.133 -17.156 1 44.28 225 LEU B O 1
ATOM 3729 N N . THR B 1 226 ? -0.404 6.086 -17.344 1 40.84 226 THR B N 1
ATOM 3730 C CA . THR B 1 226 ? -0.068 5.488 -18.641 1 40.84 226 THR B CA 1
ATOM 3731 C C . THR B 1 226 ? 1.115 4.535 -18.5 1 40.84 226 THR B C 1
ATOM 3733 O O . THR B 1 226 ? 2.016 4.766 -17.688 1 40.84 226 THR B O 1
ATOM 3736 N N . PRO B 1 227 ? 1.016 3.262 -18.938 1 39.31 227 PRO B N 1
ATOM 3737 C CA . PRO B 1 227 ? 2.195 2.393 -18.969 1 39.31 227 PRO B CA 1
ATOM 3738 C C . PRO B 1 227 ? 3.463 3.133 -19.391 1 39.31 227 PRO B C 1
ATOM 3740 O O . PRO B 1 227 ? 3.402 4.051 -20.203 1 39.31 227 PRO B O 1
ATOM 3743 N N . SER B 1 228 ? 4.504 3.178 -18.5 1 36.03 228 SER B N 1
ATOM 3744 C CA . SER B 1 228 ? 5.738 3.871 -18.859 1 36.03 228 SER B CA 1
ATOM 3745 C C . SER B 1 228 ? 6.273 3.383 -20.188 1 36.03 228 SER B C 1
ATOM 3747 O O . SER B 1 228 ? 6.371 2.176 -20.422 1 36.03 228 SER B O 1
ATOM 3749 N N . THR B 1 229 ? 5.969 3.906 -21.281 1 31.27 229 THR B N 1
ATOM 3750 C CA . THR B 1 229 ? 6.652 3.617 -22.547 1 31.27 229 THR B CA 1
ATOM 3751 C C . THR B 1 229 ? 8.156 3.848 -22.406 1 31.27 229 THR B C 1
ATOM 3753 O O . THR B 1 229 ? 8.914 3.6 -23.344 1 31.27 229 THR B O 1
ATOM 3756 N N . HIS B 1 230 ? 8.719 4.566 -21.547 1 29.61 230 HIS B N 1
ATOM 3757 C CA . HIS B 1 230 ? 10.125 4.887 -21.75 1 29.61 230 HIS B CA 1
ATOM 3758 C C . HIS B 1 230 ? 11.016 3.693 -21.438 1 29.61 230 HIS B C 1
ATOM 3760 O O . HIS B 1 230 ? 10.984 3.176 -20.312 1 29.61 230 HIS B O 1
ATOM 3766 N N . SER B 1 231 ? 11.289 2.779 -22.297 1 28.95 231 SER B N 1
ATOM 3767 C CA . SER B 1 231 ? 12.508 1.977 -22.359 1 28.95 231 SER B CA 1
ATOM 3768 C C . SER B 1 231 ? 13.734 2.797 -21.953 1 28.95 231 SER B C 1
ATOM 3770 O O . SER B 1 231 ? 13.977 3.867 -22.516 1 28.95 231 SER B O 1
ATOM 3772 N N . TYR B 1 232 ? 14.047 2.945 -20.688 1 25.05 232 TYR B N 1
ATOM 3773 C CA . TYR B 1 232 ? 15.391 3.475 -20.5 1 25.05 232 TYR B CA 1
ATOM 3774 C C . TYR B 1 232 ? 16.391 2.752 -21.391 1 25.05 232 TYR B C 1
ATOM 3776 O O . TYR B 1 232 ? 16.641 1.558 -21.203 1 25.05 232 TYR B O 1
ATOM 3784 N N . ASP B 1 233 ? 16.359 2.857 -22.672 1 22.88 233 ASP B N 1
ATOM 3785 C CA . ASP B 1 233 ? 17.547 2.594 -23.484 1 22.88 233 ASP B CA 1
ATOM 3786 C C . ASP B 1 233 ? 18.781 3.244 -22.875 1 22.88 233 ASP B C 1
ATOM 3788 O O . ASP B 1 233 ? 18.812 4.457 -22.672 1 22.88 233 ASP B O 1
ATOM 3792 N N . THR B 1 234 ? 19.469 2.605 -21.922 1 20.62 234 THR B N 1
ATOM 3793 C CA . THR B 1 234 ? 20.891 2.77 -22.141 1 20.62 234 THR B CA 1
ATOM 3794 C C . THR B 1 234 ? 21.297 2.238 -23.516 1 20.62 234 THR B C 1
ATOM 3796 O O . THR B 1 234 ? 20.781 1.211 -23.953 1 20.62 234 THR B O 1
#

Secondary structure (DSSP, 8-state):
---------------TT-S-TTGGGPPTTSEEEEEEE------TTS-SEEEEEEETTT--EEEEEES---HHHHHHHHHHHHHHHHHHH-----EEEE-S-TTTSSHHHHHHHHHTTPEEEE--GGGGGGGHHHHHHHHHHHHHHHHHHHHTT--GGGHHHHHHHHHHHHHHS-BTTTTB-HHHHHT-TT--HHHHHHHTTTT-SS--HHHHHHHHHHHHHSEEEE--------/---------------TT-S-GGGGGPPTTSEEEEEEE------TTS-SEEEEEEETTT--EEEEEES---HHHHHHHHHHHHHHHHHHH-----EEEE-S-TTTSSHHHHHHHHHTTPEEEE--GGGGGGGHHHHHHHHHHHHHHHHHHHHHT--GGGHHHHHHHHHHHHHHS-BTTTTB-HHHHHT-TT--HHHHHHHTTTT-SS--HHHHHHHHHHHHHS-EEEE-------

Sequence (468 aa):
MYNVPTRQSRKHNHTVGSRLKYQKNYEPFQYIHTDVFGPVSVDKPYPSWFVAFTDEATRFRWVFPLENKTADLMLHVITALVNTIKRQFNSKVLCFQFDHGREYDNKLLQNYLESNGIQSIFNSVADSASNGVAERMNLTLLNDCRTLLKAAQLPDNLWFYAIQFSTVIRNSVYNESIKSSPRAIAGLSGLDVQNNLTIWSTGYRSYEPNLLLSYILEANLGFALTPSTHSYDTMYNVPTRQSRKHNHTVGSRLKYQKNYEPFQYIHTDVFGPVSVDKPYPSWFVAFTDEATRFRWVFPLENKTADLMLHVITALVNTIKRQFNSKVLCFQFDHGREYDNKLLQNYLESNGIQSIFNSVADSASNGVAERMNLTLLNDCRTLLKAAQLPDNLWFYAIQFSTVIRNSVYNESIKSSPRAIAGLSGLDVQNNLTIWSTGYRSYEPNLLLSYILEANLGFALTPSTHSYDT

Nearest PDB structures (foldseek):
  8fnj-assembly1_G  TM=7.857E-01  e=2.952E-08  Homo sapiens
  8fnn-assembly1_A  TM=7.734E-01  e=2.782E-08  Homo sapiens
  8fnd-assembly1_G  TM=7.310E-01  e=2.782E-08  Homo sapiens
  6put-assembly1_A-2  TM=7.303E-01  e=3.973E-08  Saccharolobus solfataricus P2
  6v3k-assembly1_A-2  TM=7.423E-01  e=1.158E-07  Saccharolobus solfataricus P2

Solvent-accessible surface area (backbone atoms only — not comparable to full-atom values): 25416 Å² total; per-residue (Å²): 132,85,78,73,78,73,78,74,77,73,72,76,72,73,71,82,67,69,70,60,83,68,66,81,70,46,56,66,51,21,35,31,32,38,46,76,50,66,81,48,97,50,58,86,90,40,60,28,28,36,40,36,37,31,20,66,61,35,56,33,60,48,57,30,37,18,78,66,72,45,51,68,58,43,38,50,47,51,51,50,50,52,50,44,40,38,70,76,64,70,35,60,60,43,32,40,40,37,58,89,43,67,52,58,68,40,68,71,43,47,49,53,32,55,76,70,66,26,44,81,42,64,58,44,90,89,38,58,67,73,50,40,60,39,53,53,48,51,51,49,36,49,45,19,20,54,23,42,32,54,20,41,69,49,66,75,59,48,44,64,42,36,31,51,49,38,42,53,50,59,21,40,32,54,34,82,93,76,73,34,8,15,36,40,66,63,55,44,50,68,50,55,31,42,65,59,53,57,60,36,45,76,39,42,90,83,61,71,60,64,58,56,38,26,47,52,41,20,50,62,63,27,34,26,45,39,74,56,72,74,68,79,73,122,135,83,78,73,80,74,77,74,78,72,73,74,73,74,70,82,66,69,71,62,82,69,64,79,71,47,56,68,53,20,36,31,32,39,45,75,47,66,82,48,96,50,57,85,91,39,61,28,28,35,40,37,38,32,21,66,61,36,55,32,62,48,58,25,40,18,77,65,71,46,50,68,57,44,38,51,44,52,51,51,48,53,50,46,39,38,70,77,62,70,35,59,58,43,32,40,41,36,57,90,43,68,53,58,68,41,68,70,42,47,48,54,32,56,76,68,64,26,46,80,41,65,57,45,90,89,37,56,67,74,49,40,61,40,52,53,47,48,51,50,35,50,46,18,21,53,22,42,31,55,20,41,68,47,66,74,59,49,43,65,41,36,31,50,50,37,43,54,50,59,22,41,32,55,33,82,94,74,76,35,9,15,36,38,67,62,56,43,51,68,50,54,30,43,65,58,52,56,56,38,48,48,57,44,88,83,63,68,60,67,58,54,38,28,48,52,43,21,50,61,62,28,34,25,44,41,74,57,73,74,70,81,72,124

InterPro domains:
  IPR001584 Integrase, catalytic core [PF00665] (26-125)
  IPR001584 Integrase, catalytic core [PS50994] (24-190)
  IPR012337 Ribonuclease H-like superfamily [SSF53098] (27-183)
  IPR036397 Ribonuclease H superfamily [G3DSA:3.30.420.10] (19-196)
  IPR039537 Retrotransposon Ty1/copia-like [PTHR42648] (21-181)

Radius of gyration: 24.47 Å; Cα contacts (8 Å, |Δi|>4): 805; chains: 2; bounding box: 57×69×70 Å

Organism: Naumovozyma dairenensis (strain ATCC 10597 / BCRC 20456 / CBS 421 / NBRC 0211 / NRRL Y-12639) (NCBI:txid1071378)